Protein AF-0000000078667387 (afdb_homodimer)

Foldseek 3Di:
DAEAEEEEECEAQANVFGDPVNLVLQLQAQEEEEAPRQCVRCVVSHDVVRHHYHHDDPVCRLVVLLCCRPPNDDGPGYYYYYDYAFCVPAVVVVVVSNCVSRPVVRYDYYTTHHPLNVVCVVVVHDPVQAAEEELQHPDDCVVVLVVVLVCVVVLHKYKYQFHDDPVDPVSGGDLQNNLVSNVVVPHPFQPFWKKKWASPPDPPIDMDTHTSNVCHPDDDDSSMMMMGDSDDDDPDDPD/DAEAEEEEECEAQANVFGDPVNLVLQLQAQEEEEAPRQCVRCVVSHDVVRHHYHHDDPVCRLVVLQCCRPPNDDGPGYYYYYDYAFCVPAPVVVVVSNCVSRPVVRYDYYTTHHPLNVVCVVVVHDPVQAAEEELQHPDDCVVVLVVVLVCVVVLTKYKYQFHDDPVDVVSGGDLQNNLVSNVVVPHPFQPFWKKKWASPPDPPIDMDTHTSNVCHPDDDDSSMMMMGDSDDDDPDDPD

Nearest PDB structures (foldseek):
  6ulu-assembly1_B  TM=7.198E-01  e=8.142E-13  Salmonella enterica subsp. enterica serovar Typhimurium
  6pr3-assembly1_B  TM=7.413E-01  e=4.171E-12  Salmonella enterica subsp. enterica serovar Typhimurium
  6p7d-assembly1_B  TM=7.474E-01  e=7.342E-12  Salmonella enterica subsp. enterica serovar Typhimurium
  6pr1-assembly1_B  TM=7.068E-01  e=3.454E-12  Salmonella enterica subsp. enterica serovar Typhimurium
  3kwp-assembly1_A-2  TM=6.818E-01  e=4.019E-08  Levilactobacillus brevis ATCC 367

Solvent-accessible surface area (backbone atoms only — not comparable to full-atom values): 25033 Å² total; per-residue (Å²): 100,68,50,32,36,36,39,25,10,44,7,57,45,28,55,45,43,27,25,48,50,48,52,50,47,52,63,65,22,46,33,37,43,28,37,62,73,42,48,60,41,46,47,90,67,61,52,75,89,75,27,51,74,43,75,40,46,92,86,45,37,64,62,50,56,51,43,42,62,73,70,64,56,50,70,58,38,30,32,24,37,52,31,65,10,18,40,44,51,77,35,50,57,60,51,37,48,50,34,66,73,56,33,64,93,29,49,46,59,40,63,26,38,33,52,65,48,50,50,26,37,76,69,70,41,42,55,74,68,28,50,76,48,68,49,59,60,91,66,90,53,64,67,57,50,51,50,51,52,51,36,50,74,71,53,34,21,34,41,34,32,46,15,81,30,85,93,39,66,90,63,38,39,36,66,18,50,48,28,48,52,43,43,74,68,70,44,72,32,78,75,34,34,27,37,37,39,27,41,51,73,39,96,72,44,45,77,47,78,49,28,32,50,70,30,52,85,50,86,76,60,81,56,36,38,38,33,41,55,48,78,76,82,51,91,62,83,84,122,99,68,48,33,36,36,39,25,10,44,6,56,46,28,56,44,43,28,26,49,51,48,51,50,46,52,64,65,21,46,33,39,44,27,37,62,73,43,46,60,40,46,48,89,67,61,51,73,89,74,28,50,76,43,76,40,47,90,88,45,38,63,63,48,56,48,43,41,62,73,72,63,55,50,70,57,37,30,31,26,38,52,32,65,10,18,39,43,48,75,34,50,57,60,51,37,46,50,33,66,73,56,34,64,90,30,48,46,58,41,60,28,38,33,52,66,47,50,50,27,38,75,68,71,41,43,53,73,69,28,51,75,48,70,48,58,58,91,66,87,54,64,68,56,52,50,50,51,52,52,36,50,72,70,52,33,21,36,40,34,32,47,14,79,29,87,92,40,66,90,64,38,38,36,67,20,49,50,28,49,52,42,42,75,70,70,44,73,32,78,76,34,33,28,38,38,39,27,42,51,73,40,96,72,46,44,77,47,78,50,29,32,50,68,30,51,85,50,84,76,62,81,55,36,38,39,34,40,54,48,77,76,80,50,90,63,83,86,122

pLDDT: mean 94.65, std 8.0, range [44.41, 98.94]

Organism: Nitrososphaera gargensis (strain Ga9.2) (NCBI:txid1237085)

Sequence (478 aa):
MPKKLFVIGVGPGSPAYLTDAAKEAIRKSSYIIGYRYTLSTIEGIIDRDRQQVFEVTMKTQESVYQDVYNNKMKDGEYCTVPFTGDVNFSESEVVDRLLEIFGDDNVEVIPGISSIQVAAARARVPTDKALIVTFHVTGDIEQKKKDLLDAVRQGRSVILLPRPWPADPLKHFMQSEIAKFLRQNGVNTTKLKAWVFERLTTEKETTFRGTVADLEGKEFSDLSAMVIDQTKRQTYLEFMPKKLFVIGVGPGSPAYLTDAAKEAIRKSSYIIGYRYTLSTIEGIIDRDRQQVFEVTMKTQESVYQDVYNNKMKDGEYCTVPFTGDVNFSESEVVDRLLEIFGDDNVEVIPGISSIQVAAARARVPTDKALIVTFHVTGDIEQKKKDLLDAVRQGRSVILLPRPWPADPLKHFMQSEIAKFLRQNGVNTTKLKAWVFERLTTEKETTFRGTVADLEGKEFSDLSAMVIDQTKRQTYLEF

Secondary structure (DSSP, 8-state):
---EEEEEE-BSS-GGG-BHHHHHHHHH-SEEEEEHHHHHHTTTT--TTT-EEEEE-TTTHHHHHHHIIIIIPPTT-EEEEEESB-TTTT-HHHHHHHHHHH-GGGEEEE----HHHHHHHHHT--GGGSEEEE---SS--HHHHHHHHHHHHTT--EEEE-B--TT-TTT-B-HHHHHHHHHHTT--TTS-EEEEEESTTSTT-EEEEEESGGGTT----SSEEEEEE------S---/---EEEEEE-BSS-GGG-BHHHHHHHHH-SEEEEEHHHHHHTTTT--TTT-EEEEE-TTTHHHHHHHIIIIIPPTT-EEEEEESB-TTTT-HHHHHHHHHHH-GGGEEEE----HHHHHHHHHT--GGGSEEEE--SSS--HHHHHHHHHHHHTT--EEEE-B--TT-TTT-B-HHHHHHHHHHTT--TTS-EEEEEESTTSTT-EEEEEESGGGTT----SSEEEEEE------S---

InterPro domains:
  IPR000878 Tetrapyrrole methylase [PF00590] (4-215)
  IPR012818 Precorrin-6Y methyltransferase [TIGR02467] (7-224)
  IPR012818 Precorrin-6Y methyltransferase [cd11644] (8-228)
  IPR014776 Tetrapyrrole methylase, subdomain 2 [G3DSA:3.30.950.10] (115-234)
  IPR014777 Tetrapyrrole methylase, subdomain 1 [G3DSA:3.40.1010.10] (2-114)
  IPR035996 Tetrapyrrole methylase superfamily [SSF53790] (4-229)
  IPR051810 Precorrin Methyltransferase [PTHR47036] (4-236)

Radius of gyration: 22.1 Å; Cα contacts (8 Å, |Δi|>4): 1029; chains: 2; bounding box: 54×61×58 Å

Structure (mmCIF, N/CA/C/O backbone):
data_AF-0000000078667387-model_v1
#
loop_
_entity.id
_entity.type
_entity.pdbx_description
1 polymer 'Cobalt-precorrin-6Y C(5,15)-methyltransferase'
#
loop_
_atom_site.group_PDB
_atom_site.id
_atom_site.type_symbol
_atom_site.label_atom_id
_atom_site.label_alt_id
_atom_site.label_comp_id
_atom_site.label_asym_id
_atom_site.label_entity_id
_atom_site.label_seq_id
_atom_site.pdbx_PDB_ins_code
_atom_site.Cartn_x
_atom_site.Cartn_y
_atom_site.Cartn_z
_atom_site.occupancy
_atom_site.B_iso_or_equiv
_atom_site.auth_seq_id
_atom_site.auth_comp_id
_atom_site.auth_asym_id
_atom_site.auth_atom_id
_atom_site.pdbx_PDB_model_num
ATOM 1 N N . MET A 1 1 ? 18.859 17.656 21.922 1 83.31 1 MET A N 1
ATOM 2 C CA . MET A 1 1 ? 18.359 16.859 20.812 1 83.31 1 MET A CA 1
ATOM 3 C C . MET A 1 1 ? 16.969 17.344 20.391 1 83.31 1 MET A C 1
ATOM 5 O O . MET A 1 1 ? 16.219 17.859 21.203 1 83.31 1 MET A O 1
ATOM 9 N N . PRO A 1 2 ? 16.703 17.453 19.062 1 94.44 2 PRO A N 1
ATOM 10 C CA . PRO A 1 2 ? 15.445 18.062 18.625 1 94.44 2 PRO A CA 1
ATOM 11 C C . PRO A 1 2 ? 14.227 17.203 18.938 1 94.44 2 PRO A C 1
ATOM 13 O O . PRO A 1 2 ? 14.367 16.016 19.266 1 94.44 2 PRO A O 1
ATOM 16 N N . LYS A 1 3 ? 13.133 17.859 19.078 1 98.12 3 LYS A N 1
ATOM 17 C CA . LYS A 1 3 ? 11.852 17.156 19.156 1 98.12 3 LYS A CA 1
ATOM 18 C C . LYS A 1 3 ? 11.625 16.297 17.906 1 98.12 3 LYS A C 1
ATOM 20 O O . LYS A 1 3 ? 11.867 16.75 16.781 1 98.12 3 LYS A O 1
ATOM 25 N N . LYS A 1 4 ? 11.188 15.055 18.141 1 98.56 4 LYS A N 1
ATOM 26 C CA . LYS A 1 4 ? 11.047 14.125 17.031 1 98.56 4 LYS A CA 1
ATOM 27 C C . LYS A 1 4 ? 9.602 13.656 16.875 1 98.56 4 LYS A C 1
ATOM 29 O O . LYS A 1 4 ? 8.859 13.594 17.859 1 98.56 4 LYS A O 1
ATOM 34 N N . LEU A 1 5 ? 9.25 13.367 15.648 1 98.75 5 LEU A N 1
ATOM 35 C CA . LEU A 1 5 ? 7.875 12.961 15.344 1 98.75 5 LEU A CA 1
ATOM 36 C C . LEU A 1 5 ? 7.855 11.711 14.477 1 98.75 5 LEU A C 1
ATOM 38 O O . LEU A 1 5 ? 8.586 11.625 13.484 1 98.75 5 LEU A O 1
ATOM 42 N N . PHE A 1 6 ? 7.035 10.789 14.906 1 98.81 6 PHE A N 1
ATOM 43 C CA . PHE A 1 6 ? 6.625 9.695 14.031 1 98.81 6 PHE A CA 1
ATOM 44 C C . PHE A 1 6 ? 5.234 9.953 13.461 1 98.81 6 PHE A C 1
ATOM 46 O O . PHE A 1 6 ? 4.305 10.273 14.203 1 98.81 6 PHE A O 1
ATOM 53 N N . VAL A 1 7 ? 5.105 9.875 12.188 1 98.62 7 VAL A N 1
ATOM 54 C CA . VAL A 1 7 ? 3.812 9.82 11.508 1 98.62 7 VAL A CA 1
ATOM 55 C C . VAL A 1 7 ? 3.586 8.422 10.938 1 98.62 7 VAL A C 1
ATOM 57 O O . VAL A 1 7 ? 4.293 8 10.016 1 98.62 7 VAL A O 1
ATOM 60 N N . ILE A 1 8 ? 2.549 7.688 11.477 1 98.69 8 ILE A N 1
ATOM 61 C CA . ILE A 1 8 ? 2.523 6.262 11.172 1 98.69 8 ILE A CA 1
ATOM 62 C C . ILE A 1 8 ? 1.148 5.871 10.633 1 98.69 8 ILE A C 1
ATOM 64 O O . ILE A 1 8 ? 0.143 6.504 10.969 1 98.69 8 ILE A O 1
ATOM 68 N N . GLY A 1 9 ? 1.178 4.867 9.742 1 98.38 9 GLY A N 1
ATOM 69 C CA . GLY A 1 9 ? -0.045 4.152 9.406 1 98.38 9 GLY A CA 1
ATOM 70 C C . GLY A 1 9 ? -0.313 2.971 10.312 1 98.38 9 GLY A C 1
ATOM 71 O O . GLY A 1 9 ? 0.592 2.186 10.609 1 98.38 9 GLY A O 1
ATOM 72 N N . VAL A 1 10 ? -1.59 2.807 10.75 1 98.12 10 VAL A N 1
ATOM 73 C CA . VAL A 1 10 ? -1.849 1.771 11.742 1 98.12 10 VAL A CA 1
ATOM 74 C C . VAL A 1 10 ? -2.686 0.655 11.117 1 98.12 10 VAL A C 1
ATOM 76 O O . VAL A 1 10 ? -3.125 -0.263 11.812 1 98.12 10 VAL A O 1
ATOM 79 N N . GLY A 1 11 ? -2.93 0.753 9.805 1 97.44 11 GLY A N 1
ATOM 80 C CA . GLY A 1 11 ? -3.727 -0.254 9.117 1 97.44 11 GLY A CA 1
ATOM 81 C C . GLY A 1 11 ? -5.195 0.11 9.023 1 97.44 11 GLY A C 1
ATOM 82 O O . GLY A 1 11 ? -5.605 1.184 9.477 1 97.44 11 GLY A O 1
ATOM 83 N N . PRO A 1 12 ? -5.941 -0.777 8.523 1 96.94 12 PRO A N 1
ATOM 84 C CA . PRO A 1 12 ? -7.316 -0.432 8.156 1 96.94 12 PRO A CA 1
ATOM 85 C C . PRO A 1 12 ? -8.281 -0.51 9.336 1 96.94 12 PRO A C 1
ATOM 87 O O . PRO A 1 12 ? -9.383 0.037 9.273 1 96.94 12 PRO A O 1
ATOM 90 N N . GLY A 1 13 ? -7.922 -1.249 10.391 1 96.56 13 GLY A N 1
ATOM 91 C CA . GLY A 1 13 ? -8.859 -1.362 11.492 1 96.56 13 GLY A CA 1
ATOM 92 C C . GLY A 1 13 ? -8.375 -2.283 12.594 1 96.56 13 GLY A C 1
ATOM 93 O O . GLY A 1 13 ? -8.297 -1.884 13.758 1 96.56 13 GLY A O 1
ATOM 94 N N . SER A 1 14 ? -8 -3.445 12.227 1 97.75 14 SER A N 1
ATOM 95 C CA . SER A 1 14 ? -7.539 -4.441 13.18 1 97.75 14 SER A CA 1
ATOM 96 C C . SER A 1 14 ? -6.094 -4.184 13.594 1 97.75 14 SER A C 1
ATOM 98 O O . SER A 1 14 ? -5.238 -3.91 12.75 1 97.75 14 SER A O 1
ATOM 100 N N . PRO A 1 15 ? -5.832 -4.344 14.859 1 97.81 15 PRO A N 1
ATOM 101 C CA . PRO A 1 15 ? -4.441 -4.219 15.297 1 97.81 15 PRO A CA 1
ATOM 102 C C . PRO A 1 15 ? -3.535 -5.297 14.703 1 97.81 15 PRO A C 1
ATOM 104 O O . PRO A 1 15 ? -2.309 -5.164 14.742 1 97.81 15 PRO A O 1
ATOM 107 N N . ALA A 1 16 ? -4.113 -6.32 14.148 1 98.19 16 ALA A N 1
ATOM 108 C CA . ALA A 1 16 ? -3.34 -7.395 13.523 1 98.19 16 ALA A CA 1
ATOM 109 C C . ALA A 1 16 ? -2.559 -6.883 12.32 1 98.19 16 ALA A C 1
ATOM 111 O O . ALA A 1 16 ? -1.628 -7.539 11.852 1 98.19 16 ALA A O 1
ATOM 112 N N . TYR A 1 17 ? -2.869 -5.715 11.867 1 98.5 17 TYR A N 1
ATOM 113 C CA . TYR A 1 17 ? -2.232 -5.203 10.664 1 98.5 17 TYR A CA 1
ATOM 114 C C . TYR A 1 17 ? -1.198 -4.133 11 1 98.5 17 TYR A C 1
ATOM 116 O O . TYR A 1 17 ? -0.683 -3.457 10.109 1 98.5 17 TYR A O 1
ATOM 124 N N . LEU A 1 18 ? -0.903 -3.998 12.273 1 98.38 18 LEU A N 1
ATOM 125 C CA . LEU A 1 18 ? 0.188 -3.127 12.695 1 98.38 18 LEU A CA 1
ATOM 126 C C . LEU A 1 18 ? 1.54 -3.779 12.43 1 98.38 18 LEU A C 1
ATOM 128 O O . LEU A 1 18 ? 1.696 -4.988 12.602 1 98.38 18 LEU A O 1
ATOM 132 N N . THR A 1 19 ? 2.486 -2.998 12.016 1 98.62 19 THR A N 1
ATOM 133 C CA . THR A 1 19 ? 3.863 -3.463 11.891 1 98.62 19 THR A CA 1
ATOM 134 C C . THR A 1 19 ? 4.617 -3.275 13.203 1 98.62 19 THR A C 1
ATOM 136 O O . THR A 1 19 ? 4.223 -2.465 14.047 1 98.62 19 THR A O 1
ATOM 139 N N . ASP A 1 20 ? 5.727 -3.961 13.352 1 98.31 20 ASP A N 1
ATOM 140 C CA . ASP A 1 20 ? 6.57 -3.76 14.531 1 98.31 20 ASP A CA 1
ATOM 141 C C . ASP A 1 20 ? 7.184 -2.361 14.531 1 98.31 20 ASP A C 1
ATOM 143 O O . ASP A 1 20 ? 7.379 -1.766 15.594 1 98.31 20 ASP A O 1
ATOM 147 N N . ALA A 1 21 ? 7.449 -1.861 13.367 1 98.62 21 ALA A N 1
ATOM 148 C CA . ALA A 1 21 ? 7.988 -0.506 13.273 1 98.62 21 ALA A CA 1
ATOM 149 C C . ALA A 1 21 ? 7.004 0.512 13.852 1 98.62 21 ALA A C 1
ATOM 151 O O . ALA A 1 21 ? 7.398 1.413 14.594 1 98.62 21 ALA A O 1
ATOM 152 N N . ALA A 1 22 ? 5.746 0.346 13.5 1 98.69 22 ALA A N 1
ATOM 153 C CA . ALA A 1 22 ? 4.723 1.246 14.023 1 98.69 22 ALA A CA 1
ATOM 154 C C . ALA A 1 22 ? 4.582 1.097 15.539 1 98.69 22 ALA A C 1
ATOM 156 O O . ALA A 1 22 ? 4.496 2.092 16.266 1 98.69 22 ALA A O 1
ATOM 157 N N . LYS A 1 23 ? 4.578 -0.096 16.031 1 98.81 23 LYS A N 1
ATOM 158 C CA . LYS A 1 23 ? 4.465 -0.347 17.469 1 98.81 23 LYS A CA 1
ATOM 159 C C . LYS A 1 23 ? 5.629 0.283 18.234 1 98.81 23 LYS A C 1
ATOM 161 O O . LYS A 1 23 ? 5.434 0.887 19.281 1 98.81 23 LYS A O 1
ATOM 166 N N . GLU A 1 24 ? 6.785 0.114 17.672 1 98.62 24 GLU A N 1
ATOM 167 C CA . GLU A 1 24 ? 7.973 0.669 18.328 1 98.62 24 GLU A CA 1
ATOM 168 C C . GLU A 1 24 ? 7.906 2.193 18.391 1 98.62 24 GLU A C 1
ATOM 170 O O . GLU A 1 24 ? 8.289 2.797 19.391 1 98.62 24 GLU A O 1
ATOM 175 N N . ALA A 1 25 ? 7.445 2.785 17.297 1 98.81 25 ALA A N 1
ATOM 176 C CA . ALA A 1 25 ? 7.27 4.234 17.281 1 98.81 25 ALA A CA 1
ATOM 177 C C . ALA A 1 25 ? 6.328 4.684 18.406 1 98.81 25 ALA A C 1
ATOM 179 O O . ALA A 1 25 ? 6.613 5.652 19.109 1 98.81 25 ALA A O 1
ATOM 180 N N . ILE A 1 26 ? 5.258 3.951 18.547 1 98.81 26 ILE A N 1
ATOM 181 C CA . ILE A 1 26 ? 4.285 4.266 19.578 1 98.81 26 ILE A CA 1
ATOM 182 C C . ILE A 1 26 ? 4.938 4.148 20.953 1 98.81 26 ILE A C 1
ATOM 184 O O . ILE A 1 26 ? 4.844 5.062 21.781 1 98.81 26 ILE A O 1
ATOM 188 N N . ARG A 1 27 ? 5.656 3.115 21.234 1 98.62 27 ARG A N 1
ATOM 189 C CA . ARG A 1 27 ? 6.254 2.846 22.547 1 98.62 27 ARG A CA 1
ATOM 190 C C . ARG A 1 27 ? 7.312 3.889 22.875 1 98.62 27 ARG A C 1
ATOM 192 O O . ARG A 1 27 ? 7.48 4.246 24.047 1 98.62 27 ARG A O 1
ATOM 199 N N . LYS A 1 28 ? 7.957 4.352 21.891 1 98.44 28 LYS A N 1
ATOM 200 C CA . LYS A 1 28 ? 9.055 5.293 22.078 1 98.44 28 LYS A CA 1
ATOM 201 C C . LYS A 1 28 ? 8.539 6.691 22.375 1 98.44 28 LYS A C 1
ATOM 203 O O . LYS A 1 28 ? 9.281 7.543 22.875 1 98.44 28 LYS A O 1
ATOM 208 N N . SER A 1 29 ? 7.344 6.988 22.125 1 98.75 29 SER A N 1
ATOM 209 C CA . SER A 1 29 ? 6.812 8.344 22.172 1 98.75 29 SER A CA 1
ATOM 210 C C . SER A 1 29 ? 6.234 8.664 23.547 1 98.75 29 SER A C 1
ATOM 212 O O . SER A 1 29 ? 5.605 7.812 24.172 1 98.75 29 SER A O 1
ATOM 214 N N . SER A 1 30 ? 6.469 9.867 23.953 1 98.69 30 SER A N 1
ATOM 215 C CA . SER A 1 30 ? 5.855 10.367 25.172 1 98.69 30 SER A CA 1
ATOM 216 C C . SER A 1 30 ? 4.473 10.953 24.906 1 98.69 30 SER A C 1
ATOM 218 O O . SER A 1 30 ? 3.654 11.07 25.828 1 98.69 30 SER A O 1
ATOM 220 N N . TYR A 1 31 ? 4.211 11.32 23.672 1 98.88 31 TYR A N 1
ATOM 221 C CA . TYR A 1 31 ? 2.955 11.938 23.266 1 98.88 31 TYR A CA 1
ATOM 222 C C . TYR A 1 31 ? 2.357 11.203 22.062 1 98.88 31 TYR A C 1
ATOM 224 O O . TYR A 1 31 ? 3.082 10.797 21.156 1 98.88 31 TYR A O 1
ATOM 232 N N . ILE A 1 32 ? 1.078 11.047 22.109 1 98.88 32 ILE A N 1
ATOM 233 C CA . ILE A 1 32 ? 0.329 10.453 21 1 98.88 32 ILE A CA 1
ATOM 234 C C . ILE A 1 32 ? -0.871 11.336 20.656 1 98.88 32 ILE A C 1
ATOM 236 O O . ILE A 1 32 ? -1.668 11.672 21.531 1 98.88 32 ILE A O 1
ATOM 240 N N . ILE A 1 33 ? -0.993 11.758 19.375 1 98.81 33 ILE A N 1
ATOM 241 C CA . ILE A 1 33 ? -2.102 12.586 18.922 1 98.81 33 ILE A CA 1
ATOM 242 C C . ILE A 1 33 ? -2.838 11.891 17.781 1 98.81 33 ILE A C 1
ATOM 244 O O . ILE A 1 33 ? -2.242 11.586 16.75 1 98.81 33 ILE A O 1
ATOM 248 N N . GLY A 1 34 ? -4.121 11.656 17.922 1 98.19 34 GLY A N 1
ATOM 249 C CA . GLY A 1 34 ? -4.82 10.977 16.844 1 98.19 34 GLY A CA 1
ATOM 250 C C . GLY A 1 34 ? -6.332 11.07 16.953 1 98.19 34 GLY A C 1
ATOM 251 O O . GLY A 1 34 ? -6.852 11.547 17.969 1 98.19 34 GLY A O 1
ATOM 252 N N . TYR A 1 35 ? -6.992 10.656 15.891 1 96.69 35 TYR A N 1
ATOM 253 C CA . TYR A 1 35 ? -8.445 10.578 15.883 1 96.69 35 TYR A CA 1
ATOM 254 C C . TYR A 1 35 ? -8.938 9.414 16.734 1 96.69 35 TYR A C 1
ATOM 256 O O . TYR A 1 35 ? -8.219 8.422 16.906 1 96.69 35 TYR A O 1
ATOM 264 N N . ARG A 1 36 ? -10.125 9.5 17.125 1 97 36 ARG A N 1
ATOM 265 C CA . ARG A 1 36 ? -10.695 8.523 18.047 1 97 36 ARG A CA 1
ATOM 266 C C . ARG A 1 36 ? -10.594 7.109 17.469 1 97 36 ARG A C 1
ATOM 268 O O . ARG A 1 36 ? -10.133 6.191 18.156 1 97 36 ARG A O 1
ATOM 275 N N . TYR A 1 37 ? -11.039 6.969 16.25 1 94.62 37 TYR A N 1
ATOM 276 C CA . TYR A 1 37 ? -11.039 5.652 15.617 1 94.62 37 TYR A CA 1
ATOM 277 C C . TYR A 1 37 ? -9.633 5.07 15.547 1 94.62 37 TYR A C 1
ATOM 279 O O . TYR A 1 37 ? -9.43 3.891 15.836 1 94.62 37 TYR A O 1
ATOM 287 N N . THR A 1 38 ? -8.695 5.867 15.195 1 97 38 THR A N 1
ATOM 288 C CA . THR A 1 38 ? -7.309 5.453 15.047 1 97 38 THR A CA 1
ATOM 289 C C . THR A 1 38 ? -6.707 5.098 16.406 1 97 38 THR A C 1
ATOM 291 O O . THR A 1 38 ? -6.016 4.086 16.531 1 97 38 THR A O 1
ATOM 294 N N . LEU A 1 39 ? -6.938 5.914 17.406 1 98.31 39 LEU A N 1
ATOM 295 C CA . LEU A 1 39 ? -6.434 5.66 18.75 1 98.31 39 LEU A CA 1
ATOM 296 C C . LEU A 1 39 ? -6.992 4.355 19.297 1 98.31 39 LEU A C 1
ATOM 298 O O . LEU A 1 39 ? -6.285 3.607 19.984 1 98.31 39 LEU A O 1
ATOM 302 N N . SER A 1 40 ? -8.219 4.059 18.969 1 97.56 40 SER A N 1
ATOM 303 C CA . SER A 1 40 ? -8.836 2.811 19.406 1 97.56 40 SER A CA 1
ATOM 304 C C . SER A 1 40 ? -8.117 1.601 18.812 1 97.56 40 SER A C 1
ATOM 306 O O . SER A 1 40 ? -7.977 0.571 19.469 1 97.56 40 SER A O 1
ATOM 308 N N . THR A 1 41 ? -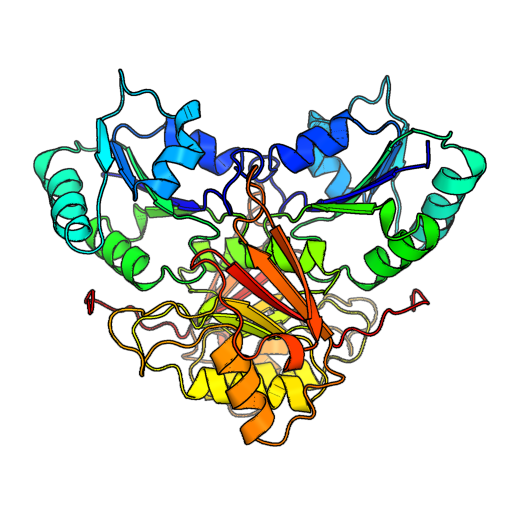7.637 1.701 17.641 1 97.19 41 THR A N 1
ATOM 309 C CA . THR A 1 41 ? -6.949 0.621 16.938 1 97.19 41 THR A CA 1
ATOM 310 C C . THR A 1 41 ? -5.641 0.271 17.641 1 97.19 41 THR A C 1
ATOM 312 O O . THR A 1 41 ? -5.23 -0.892 17.656 1 97.19 41 THR A O 1
ATOM 315 N N . ILE A 1 42 ? -5.023 1.25 18.266 1 98.38 42 ILE A N 1
ATOM 316 C CA . ILE A 1 42 ? -3.695 1.011 18.828 1 98.38 42 ILE A CA 1
ATOM 317 C C . ILE A 1 42 ? -3.766 1.045 20.359 1 98.38 42 ILE A C 1
ATOM 319 O O . ILE A 1 42 ? -2.742 1.191 21.031 1 98.38 42 ILE A O 1
ATOM 323 N N . GLU A 1 43 ? -4.918 0.962 20.891 1 98.25 43 GLU A N 1
ATOM 324 C CA . GLU A 1 43 ? -5.121 1.1 22.328 1 98.25 43 GLU A CA 1
ATOM 325 C C . GLU A 1 43 ? -4.285 0.088 23.094 1 98.25 43 GLU A C 1
ATOM 327 O O . GLU A 1 43 ? -3.76 0.4 24.172 1 98.25 43 GLU A O 1
ATOM 332 N N . GLY A 1 44 ? -4.09 -1.04 22.594 1 97.81 44 GLY A N 1
ATOM 333 C CA . GLY A 1 44 ? -3.371 -2.105 23.266 1 97.81 44 GLY A CA 1
ATOM 334 C C . GLY A 1 44 ? -1.88 -1.844 23.375 1 97.81 44 GLY A C 1
ATOM 335 O O . GLY A 1 44 ? -1.185 -2.504 24.156 1 97.81 44 GLY A O 1
ATOM 336 N N . ILE A 1 45 ? -1.408 -0.907 22.641 1 98.19 45 ILE A N 1
ATOM 337 C CA . ILE A 1 45 ? 0.019 -0.607 22.625 1 98.19 45 ILE A CA 1
ATOM 338 C C . ILE A 1 45 ? 0.297 0.626 23.469 1 98.19 45 ILE A C 1
ATOM 340 O O . ILE A 1 45 ? 1.405 0.797 23.984 1 98.19 45 ILE A O 1
ATOM 344 N N . ILE A 1 46 ? -0.666 1.483 23.641 1 98.38 46 ILE A N 1
ATOM 345 C CA . ILE A 1 46 ? -0.528 2.744 24.375 1 98.38 46 ILE A CA 1
ATOM 346 C C . ILE A 1 46 ? -0.389 2.469 25.859 1 98.38 46 ILE A C 1
ATOM 348 O O . ILE A 1 46 ? -1.101 1.627 26.422 1 98.38 46 ILE A O 1
ATOM 352 N N . ASP A 1 47 ? 0.53 3.105 26.469 1 98 47 ASP A N 1
ATOM 353 C CA . ASP A 1 47 ? 0.696 3.117 27.922 1 98 47 ASP A CA 1
ATOM 354 C C . ASP A 1 47 ? 0.262 4.457 28.5 1 98 47 ASP A C 1
ATOM 356 O O . ASP A 1 47 ? 1.075 5.375 28.641 1 98 47 ASP A O 1
ATOM 360 N N . ARG A 1 48 ? -0.92 4.566 28.984 1 96.38 48 ARG A N 1
ATOM 361 C CA . ARG A 1 48 ? -1.516 5.832 29.391 1 96.38 48 ARG A CA 1
ATOM 362 C C . ARG A 1 48 ? -0.94 6.293 30.734 1 96.38 48 ARG A C 1
ATOM 364 O O . ARG A 1 48 ? -1.143 7.438 31.141 1 96.38 48 ARG A O 1
ATOM 371 N N . ASP A 1 49 ? -0.2 5.52 31.422 1 97.19 49 ASP A N 1
ATOM 372 C CA . ASP A 1 49 ? 0.479 5.926 32.656 1 97.19 49 ASP A CA 1
ATOM 373 C C . ASP A 1 49 ? 1.731 6.742 32.344 1 97.19 49 ASP A C 1
ATOM 375 O O . ASP A 1 49 ? 2.176 7.547 33.156 1 97.19 49 ASP A O 1
ATOM 379 N N . ARG A 1 50 ? 2.236 6.508 31.219 1 97.44 50 ARG A N 1
ATOM 380 C CA . ARG A 1 50 ? 3.512 7.125 30.875 1 97.44 50 ARG A CA 1
ATOM 381 C C . ARG A 1 50 ? 3.334 8.148 29.75 1 97.44 50 ARG A C 1
ATOM 383 O O . ARG A 1 50 ? 4.098 9.117 29.672 1 97.44 50 ARG A O 1
ATOM 390 N N . GLN A 1 51 ? 2.346 7.902 28.938 1 98.62 51 GLN A N 1
ATOM 391 C CA . GLN A 1 51 ? 2.182 8.688 27.719 1 98.62 51 GLN A CA 1
ATOM 392 C C . GLN A 1 51 ? 0.976 9.617 27.828 1 98.62 51 GLN A C 1
ATOM 394 O O . GLN A 1 51 ? -0.055 9.242 28.391 1 98.62 51 GLN A O 1
ATOM 399 N N . GLN A 1 52 ? 1.122 10.805 27.312 1 98.75 52 GLN A N 1
ATOM 400 C CA . GLN A 1 52 ? -0.017 11.703 27.156 1 98.75 52 GLN A CA 1
ATOM 401 C C . GLN A 1 52 ? -0.684 11.516 25.797 1 98.75 52 GLN A C 1
ATOM 403 O O . GLN A 1 52 ? -0.038 11.664 24.75 1 98.75 52 GLN A O 1
ATOM 408 N N . VAL A 1 53 ? -1.956 11.203 25.844 1 98.75 53 VAL A N 1
ATOM 409 C CA . VAL A 1 53 ? -2.699 10.906 24.625 1 98.75 53 VAL A CA 1
ATOM 410 C C . VAL A 1 53 ? -3.738 11.992 24.375 1 98.75 53 VAL A C 1
ATOM 412 O O . VAL A 1 53 ? -4.508 12.352 25.266 1 98.75 53 VAL A O 1
ATOM 415 N N . PHE A 1 54 ? -3.77 12.531 23.141 1 98.81 54 PHE A N 1
ATOM 416 C CA . PHE A 1 54 ? -4.699 13.578 22.734 1 98.81 54 PHE A CA 1
ATOM 417 C C . PHE A 1 54 ? -5.605 13.102 21.609 1 98.81 54 PHE A C 1
ATOM 419 O O . PHE A 1 54 ? -5.129 12.805 20.5 1 98.81 54 PHE A O 1
ATOM 426 N N . GLU A 1 55 ? -6.844 13.062 21.891 1 98.31 55 GLU A N 1
ATOM 427 C CA . GLU A 1 55 ? -7.832 12.82 20.844 1 98.31 55 GLU A CA 1
ATOM 428 C C . GLU A 1 55 ? -8.195 14.109 20.109 1 98.31 55 GLU A C 1
ATOM 430 O O . GLU A 1 55 ? -8.445 15.141 20.75 1 98.31 55 GLU A O 1
ATOM 435 N N . VAL A 1 56 ? -8.211 14.047 18.75 1 97.62 56 VAL A N 1
ATOM 436 C CA . VAL A 1 56 ? -8.453 15.273 17.984 1 97.62 56 VAL A CA 1
ATOM 437 C C . VAL A 1 56 ? -9.555 15.039 16.953 1 97.62 56 VAL A C 1
ATOM 439 O O . VAL A 1 56 ? -9.93 13.891 16.688 1 97.62 56 VAL A O 1
ATOM 442 N N . THR A 1 57 ? -10.062 16.141 16.453 1 93.88 57 THR A N 1
ATOM 443 C CA . THR A 1 57 ? -10.93 16.219 15.289 1 93.88 57 THR A CA 1
ATOM 444 C C . THR A 1 57 ? -10.305 17.109 14.211 1 93.88 57 THR A C 1
ATOM 446 O O . THR A 1 57 ? -9.234 17.688 14.414 1 93.88 57 THR A O 1
ATOM 449 N N . MET A 1 58 ? -11 17.125 13.117 1 87 58 MET A N 1
ATOM 450 C CA . MET A 1 58 ? -10.516 17.984 12.047 1 87 58 MET A CA 1
ATOM 451 C C . MET A 1 58 ? -10.43 19.438 12.516 1 87 58 MET A C 1
ATOM 453 O O . MET A 1 58 ? -9.531 20.172 12.102 1 87 58 MET A O 1
ATOM 457 N N . LYS A 1 59 ? -11.227 19.812 13.383 1 89.88 59 LYS A N 1
ATOM 458 C CA . LYS A 1 59 ? -11.32 21.203 13.852 1 89.88 59 LYS A CA 1
ATOM 459 C C . LYS A 1 59 ? -10.234 21.516 14.875 1 89.88 59 LYS A C 1
ATOM 461 O O . LYS A 1 59 ? -9.742 22.641 14.938 1 89.88 59 LYS A O 1
ATOM 466 N N . THR A 1 60 ? -9.828 20.484 15.539 1 95.5 60 THR A N 1
ATOM 467 C CA . THR A 1 60 ? -8.992 20.781 16.688 1 95.5 60 THR A CA 1
ATOM 468 C C . THR A 1 60 ? -7.555 20.312 16.453 1 95.5 60 THR A C 1
ATOM 470 O O . THR A 1 60 ? -6.645 20.703 17.188 1 95.5 60 THR A O 1
ATOM 473 N N . GLN A 1 61 ? -7.309 19.516 15.461 1 95.19 61 GLN A N 1
ATOM 474 C CA . GLN A 1 61 ? -6.027 18.844 15.312 1 95.19 61 GLN A CA 1
ATOM 475 C C . GLN A 1 61 ? -4.879 19.844 15.188 1 95.19 61 GLN A C 1
ATOM 477 O O . GLN A 1 61 ? -3.838 19.672 15.828 1 95.19 61 GLN A O 1
ATOM 482 N N . GLU A 1 62 ? -5.051 20.922 14.516 1 93.81 62 GLU A N 1
ATOM 483 C CA . GLU A 1 62 ? -3.986 21.891 14.297 1 93.81 62 GLU A CA 1
ATOM 484 C C . GLU A 1 62 ? -3.535 22.516 15.609 1 93.81 62 GLU A C 1
ATOM 486 O O . GLU A 1 62 ? -2.336 22.594 15.891 1 93.81 62 GLU A O 1
ATOM 491 N N . SER A 1 63 ? -4.496 22.953 16.312 1 96.75 63 SER A N 1
ATOM 492 C CA . SER A 1 63 ? -4.168 23.609 17.578 1 96.75 63 SER A CA 1
ATOM 493 C C . SER A 1 63 ? -3.484 22.641 18.531 1 96.75 63 SER A C 1
ATOM 495 O O . SER A 1 63 ? -2.574 23.016 19.281 1 96.75 63 SER A O 1
ATOM 497 N N . VAL A 1 64 ? -3.822 21.391 18.516 1 98.06 64 VAL A N 1
ATOM 498 C CA . VAL A 1 64 ? -3.24 20.391 19.406 1 98.06 64 VAL A CA 1
ATOM 499 C C . VAL A 1 64 ? -1.809 20.078 18.969 1 98.06 64 VAL A C 1
ATOM 501 O O . VAL A 1 64 ? -0.907 20 19.812 1 98.06 64 VAL A O 1
ATOM 504 N N . TYR A 1 65 ? -1.591 19.891 17.672 1 97.81 65 TYR A N 1
ATOM 505 C CA . TYR A 1 65 ? -0.232 19.688 17.188 1 97.81 65 TYR A CA 1
ATOM 506 C C . TYR A 1 65 ? 0.699 20.797 17.688 1 97.81 65 TYR A C 1
ATOM 508 O O . TYR A 1 65 ? 1.78 20.516 18.203 1 97.81 65 TYR A O 1
ATOM 516 N N . GLN A 1 66 ? 0.243 22.062 17.562 1 97.38 66 GLN A N 1
ATOM 517 C CA . GLN A 1 66 ? 1.055 23.219 17.938 1 97.38 66 GLN A CA 1
ATOM 518 C C . GLN A 1 66 ? 1.29 23.25 19.438 1 97.38 66 GLN A C 1
ATOM 520 O O . GLN A 1 66 ? 2.404 23.516 19.891 1 97.38 66 GLN A O 1
ATOM 525 N N . ASP A 1 67 ? 0.267 23 20.094 1 98.44 67 ASP A N 1
ATOM 526 C CA . ASP A 1 67 ? 0.375 23.031 21.562 1 98.44 67 ASP A CA 1
ATOM 527 C C . ASP A 1 67 ? 1.348 21.984 22.062 1 98.44 67 ASP A C 1
ATOM 529 O O . ASP A 1 67 ? 2.211 22.266 22.891 1 98.44 67 ASP A O 1
ATOM 533 N N . VAL A 1 68 ? 1.224 20.734 21.562 1 98.56 68 VAL A N 1
ATOM 534 C CA . VAL A 1 68 ? 2.096 19.656 22 1 98.56 68 VAL A CA 1
ATOM 535 C C . VAL A 1 68 ? 3.543 19.984 21.641 1 98.56 68 VAL A C 1
ATOM 537 O O . VAL A 1 68 ? 4.438 19.875 22.484 1 98.56 68 VAL A O 1
ATOM 540 N N . TYR A 1 69 ? 3.793 20.438 20.453 1 98.38 69 TYR A N 1
ATOM 541 C CA . TYR A 1 69 ? 5.148 20.75 20.016 1 98.38 69 TYR A CA 1
ATOM 542 C C . TYR A 1 69 ? 5.723 21.906 20.812 1 98.38 69 TYR A C 1
ATOM 544 O O . TYR A 1 69 ? 6.844 21.828 21.328 1 98.38 69 TYR A O 1
ATOM 552 N N . ASN A 1 70 ? 4.945 23.031 21.016 1 98 70 ASN A N 1
ATOM 553 C CA . ASN A 1 70 ? 5.461 24.281 21.562 1 98 70 ASN A CA 1
ATOM 554 C C . ASN A 1 70 ? 5.52 24.219 23.094 1 98 70 ASN A C 1
ATOM 556 O O . ASN A 1 70 ? 6.441 24.766 23.703 1 98 70 ASN A O 1
ATOM 560 N N . ASN A 1 71 ? 4.574 23.594 23.672 1 98.19 71 ASN A N 1
ATOM 561 C CA . ASN A 1 71 ? 4.395 23.828 25.094 1 98.19 71 ASN A CA 1
ATOM 562 C C . ASN A 1 71 ? 4.59 22.547 25.906 1 98.19 71 ASN A C 1
ATOM 564 O O . ASN A 1 71 ? 4.824 22.594 27.109 1 98.19 71 ASN A O 1
ATOM 568 N N . LYS A 1 72 ? 4.465 21.391 25.297 1 98.19 72 LYS A N 1
ATOM 569 C CA . LYS A 1 72 ? 4.5 20.172 26.109 1 98.19 72 LYS A CA 1
ATOM 570 C C . LYS A 1 72 ? 5.824 19.422 25.922 1 98.19 72 LYS A C 1
ATOM 572 O O . LYS A 1 72 ? 6.477 19.062 26.906 1 98.19 72 LYS A O 1
ATOM 577 N N . MET A 1 73 ? 6.195 19.203 24.688 1 98.19 73 MET A N 1
ATOM 578 C CA . MET A 1 73 ? 7.375 18.406 24.406 1 98.19 73 MET A CA 1
ATOM 579 C C . MET A 1 73 ? 8.648 19.109 24.844 1 98.19 73 MET A C 1
ATOM 581 O O . MET A 1 73 ? 8.766 20.328 24.672 1 98.19 73 MET A O 1
ATOM 585 N N . LYS A 1 74 ? 9.555 18.375 25.328 1 97.38 74 LYS A N 1
ATOM 586 C CA . LYS A 1 74 ? 10.93 18.812 25.547 1 97.38 74 LYS A CA 1
ATOM 587 C C . LYS A 1 74 ? 11.859 18.266 24.469 1 97.38 74 LYS A C 1
ATOM 589 O O . LYS A 1 74 ? 11.492 17.344 23.734 1 97.38 74 LYS A O 1
ATOM 594 N N . ASP A 1 75 ? 13.031 18.859 24.422 1 96 75 ASP A N 1
ATOM 595 C CA . ASP A 1 75 ? 14.023 18.375 23.469 1 96 75 ASP A CA 1
ATOM 596 C C . ASP A 1 75 ? 14.344 16.906 23.703 1 96 75 ASP A C 1
ATOM 598 O O . ASP A 1 75 ? 14.484 16.469 24.844 1 96 75 ASP A O 1
ATOM 602 N N . GLY A 1 76 ? 14.367 16.188 22.594 1 96.56 76 GLY A N 1
ATOM 603 C CA . GLY A 1 76 ? 14.734 14.781 22.656 1 96.56 76 GLY A CA 1
ATOM 604 C C . GLY A 1 76 ? 13.539 13.859 22.812 1 96.56 76 GLY A C 1
ATOM 605 O O . GLY A 1 76 ? 13.664 12.641 22.656 1 96.56 76 GLY A O 1
ATOM 606 N N . GLU A 1 77 ? 12.43 14.438 23.016 1 98.31 77 GLU A N 1
ATOM 607 C CA . GLU A 1 77 ? 11.234 13.617 23.188 1 98.31 77 GLU A CA 1
ATOM 608 C C . GLU A 1 77 ? 10.594 13.289 21.844 1 98.31 77 GLU A C 1
ATOM 610 O O . GLU A 1 77 ? 10.859 13.961 20.844 1 98.31 77 GLU A O 1
ATOM 615 N N . TYR A 1 78 ? 9.836 12.242 21.906 1 98.69 78 TYR A N 1
ATOM 616 C CA . TYR A 1 78 ? 9.18 11.766 20.703 1 98.69 78 TYR A CA 1
ATOM 617 C C . TYR A 1 78 ? 7.664 11.891 20.828 1 98.69 78 TYR A C 1
ATOM 619 O O . TYR A 1 78 ? 7.098 11.703 21.906 1 98.69 78 TYR A O 1
ATOM 627 N N . CYS A 1 79 ? 7.027 12.227 19.703 1 98.94 79 CYS A N 1
ATOM 628 C CA . CYS A 1 79 ? 5.582 12.219 19.516 1 98.94 79 CYS A CA 1
ATOM 629 C C . CYS A 1 79 ? 5.191 11.312 18.359 1 98.94 79 CYS A C 1
ATOM 631 O O . CYS A 1 79 ? 5.949 11.164 17.391 1 98.94 79 CYS A O 1
ATOM 633 N N . THR A 1 80 ? 4.051 10.703 18.484 1 98.88 80 THR A N 1
ATOM 634 C CA . THR A 1 80 ? 3.508 9.914 17.375 1 98.88 80 THR A CA 1
ATOM 635 C C . THR A 1 80 ? 2.133 10.43 16.969 1 98.88 80 THR A C 1
ATOM 637 O O . THR A 1 80 ? 1.272 10.664 17.828 1 98.88 80 THR A O 1
ATOM 640 N N . VAL A 1 81 ? 1.944 10.617 15.711 1 98.75 81 VAL A N 1
ATOM 641 C CA . VAL A 1 81 ? 0.638 10.883 15.117 1 98.75 81 VAL A CA 1
ATOM 642 C C . VAL A 1 81 ? 0.232 9.727 14.211 1 98.75 81 VAL A C 1
ATOM 644 O O . VAL A 1 81 ? 0.743 9.602 13.094 1 98.75 81 VAL A O 1
ATOM 647 N N . PRO A 1 82 ? -0.69 8.922 14.648 1 98.56 82 PRO A N 1
ATOM 648 C CA . PRO A 1 82 ? -1.14 7.77 13.867 1 98.56 82 PRO A CA 1
ATOM 649 C C . PRO A 1 82 ? -2.303 8.102 12.938 1 98.56 82 PRO A C 1
ATOM 651 O O . PRO A 1 82 ? -3.156 8.922 13.281 1 98.56 82 PRO A O 1
ATOM 654 N N . PHE A 1 83 ? -2.277 7.473 11.789 1 97.25 83 PHE A N 1
ATOM 655 C CA . PHE A 1 83 ? -3.369 7.57 10.828 1 97.25 83 PHE A CA 1
ATOM 656 C C . PHE A 1 83 ? -3.893 6.184 10.461 1 97.25 83 PHE A C 1
ATOM 658 O O . PHE A 1 83 ? -3.127 5.223 10.398 1 97.25 83 PHE A O 1
ATOM 665 N N . THR A 1 84 ? -5.219 6.117 10.18 1 96.06 84 THR A N 1
ATOM 666 C CA . THR A 1 84 ? -5.812 4.879 9.68 1 96.06 84 THR A CA 1
ATOM 667 C C . THR A 1 84 ? -5.312 4.574 8.273 1 96.06 84 THR A C 1
ATOM 669 O O . THR A 1 84 ? -5.227 5.469 7.43 1 96.06 84 THR A O 1
ATOM 672 N N . GLY A 1 85 ? -5.035 3.316 8.047 1 96.81 85 GLY A N 1
ATOM 673 C CA . GLY A 1 85 ? -4.535 2.904 6.75 1 96.81 85 GLY A CA 1
ATOM 674 C C . GLY A 1 85 ? -3.072 3.25 6.535 1 96.81 85 GLY A C 1
ATOM 675 O O . GLY A 1 85 ? -2.232 2.979 7.398 1 96.81 85 GLY A O 1
ATOM 676 N N . ASP A 1 86 ? -2.762 3.674 5.391 1 97.31 86 ASP A N 1
ATOM 677 C CA . ASP A 1 86 ? -1.422 4.105 5.004 1 97.31 86 ASP A CA 1
ATOM 678 C C . ASP A 1 86 ? -1.321 5.629 4.98 1 97.31 86 ASP A C 1
ATOM 680 O O . ASP A 1 86 ? -2.062 6.297 4.254 1 97.31 86 ASP A O 1
ATOM 684 N N . VAL A 1 87 ? -0.326 6.125 5.699 1 96 87 VAL A N 1
ATOM 685 C CA . VAL A 1 87 ? -0.164 7.562 5.887 1 96 87 VAL A CA 1
ATOM 686 C C . VAL A 1 87 ? 0.114 8.234 4.543 1 96 87 VAL A C 1
ATOM 688 O O . VAL A 1 87 ? -0.278 9.383 4.324 1 96 87 VAL A O 1
ATOM 691 N N . ASN A 1 88 ? 0.707 7.477 3.658 1 95.56 88 ASN A N 1
ATOM 692 C CA . ASN A 1 88 ? 1.077 8.062 2.375 1 95.56 88 ASN A CA 1
ATOM 693 C C . ASN A 1 88 ? -0.148 8.312 1.5 1 95.56 88 ASN A C 1
ATOM 695 O O . ASN A 1 88 ? -0.064 9.031 0.499 1 95.56 88 ASN A O 1
ATOM 699 N N . PHE A 1 89 ? -1.21 7.656 1.968 1 91.38 89 PHE A N 1
ATOM 700 C CA . PHE A 1 89 ? -2.396 7.691 1.122 1 91.38 89 PHE A CA 1
ATOM 701 C C . PHE A 1 89 ? -3.463 8.602 1.718 1 91.38 89 PHE A C 1
ATOM 703 O O . PHE A 1 89 ? -4.047 8.289 2.756 1 91.38 89 PHE A O 1
ATOM 710 N N . SER A 1 90 ? -3.768 9.734 1.344 1 76 90 SER A N 1
ATOM 711 C CA . SER A 1 90 ? -4.922 10.586 1.602 1 76 90 SER A CA 1
ATOM 712 C C . SER A 1 90 ? -4.664 11.523 2.777 1 76 90 SER A C 1
ATOM 714 O O . SER A 1 90 ? -5.531 12.312 3.15 1 76 90 SER A O 1
ATOM 716 N N . GLU A 1 91 ? -3.457 11.5 3.326 1 77.38 91 GLU A N 1
ATOM 717 C CA . GLU A 1 91 ? -3.195 12.352 4.484 1 77.38 91 GLU A CA 1
ATOM 718 C C . GLU A 1 91 ? -2.146 13.414 4.168 1 77.38 91 GLU A C 1
ATOM 720 O O . GLU A 1 91 ? -1.504 13.945 5.074 1 77.38 91 GLU A O 1
ATOM 725 N N . SER A 1 92 ? -1.972 13.656 2.986 1 82.88 92 SER A N 1
ATOM 726 C CA . SER A 1 92 ? -0.826 14.445 2.553 1 82.88 92 SER A CA 1
ATOM 727 C C . SER A 1 92 ? -0.866 15.852 3.148 1 82.88 92 SER A C 1
ATOM 729 O O . SER A 1 92 ? 0.167 16.391 3.553 1 82.88 92 SER A O 1
ATOM 731 N N . GLU A 1 93 ? -2.008 16.406 3.295 1 86 93 GLU A N 1
ATOM 732 C CA . GLU A 1 93 ? -2.102 17.766 3.818 1 86 93 GLU A CA 1
ATOM 733 C C . GLU A 1 93 ? -1.675 17.812 5.281 1 86 93 GLU A C 1
ATOM 735 O O . GLU A 1 93 ? -0.945 18.734 5.684 1 86 93 GLU A O 1
ATOM 740 N N . VAL A 1 94 ? -2.125 16.859 5.965 1 91.88 94 VAL A N 1
ATOM 741 C CA . VAL A 1 94 ? -1.776 16.812 7.383 1 91.88 94 VAL A CA 1
ATOM 742 C C . VAL A 1 94 ? -0.288 16.516 7.543 1 91.88 94 VAL A C 1
ATOM 744 O O . VAL A 1 94 ? 0.391 17.125 8.367 1 91.88 94 VAL A O 1
ATOM 747 N N . VAL A 1 95 ? 0.216 15.633 6.773 1 94 95 VAL A N 1
ATOM 748 C CA . VAL A 1 95 ? 1.631 15.281 6.828 1 94 95 VAL A CA 1
ATOM 749 C C . VAL A 1 95 ? 2.482 16.516 6.516 1 94 95 VAL A C 1
ATOM 751 O O . VAL A 1 95 ? 3.461 16.797 7.211 1 94 95 VAL A O 1
ATOM 754 N N . ASP A 1 96 ? 2.061 17.266 5.508 1 93.19 96 ASP A N 1
ATOM 755 C CA . ASP A 1 96 ? 2.777 18.5 5.16 1 93.19 96 ASP A CA 1
ATOM 756 C C . ASP A 1 96 ? 2.826 19.453 6.34 1 93.19 96 ASP A C 1
ATOM 758 O O . ASP A 1 96 ? 3.863 20.062 6.609 1 93.19 96 ASP A O 1
ATOM 762 N N . ARG A 1 97 ? 1.765 19.562 7.016 1 93.31 97 ARG A N 1
ATOM 763 C CA . ARG A 1 97 ? 1.696 20.453 8.164 1 93.31 97 ARG A CA 1
ATOM 764 C C . ARG A 1 97 ? 2.623 19.984 9.281 1 93.31 97 ARG A C 1
ATOM 766 O O . ARG A 1 97 ? 3.303 20.797 9.914 1 93.31 97 ARG A O 1
ATOM 773 N N . LEU A 1 98 ? 2.623 18.766 9.516 1 96.25 98 LEU A N 1
ATOM 774 C CA . LEU A 1 98 ? 3.465 18.188 10.562 1 96.25 98 LEU A CA 1
ATOM 775 C C . LEU A 1 98 ? 4.941 18.359 10.219 1 96.25 98 LEU A C 1
ATOM 777 O O . LEU A 1 98 ? 5.754 18.656 11.102 1 96.25 98 LEU A O 1
ATOM 781 N N . LEU A 1 99 ? 5.27 18.188 8.961 1 95.44 99 LEU A N 1
ATOM 782 C CA . LEU A 1 99 ? 6.633 18.438 8.508 1 95.44 99 LEU A CA 1
ATOM 783 C C . LEU A 1 99 ? 7.027 19.891 8.734 1 95.44 99 LEU A C 1
ATOM 785 O O . LEU A 1 99 ? 8.164 20.172 9.109 1 95.44 99 LEU A O 1
ATOM 789 N N . GLU A 1 100 ? 6.102 20.766 8.531 1 94.56 100 GLU A N 1
ATOM 790 C CA . GLU A 1 100 ? 6.355 22.188 8.758 1 94.56 100 GLU A CA 1
ATOM 791 C C . GLU A 1 100 ? 6.586 22.484 10.234 1 94.56 100 GLU A C 1
ATOM 793 O O . GLU A 1 100 ? 7.488 23.25 10.586 1 94.56 100 GLU A O 1
ATOM 798 N N . ILE A 1 101 ? 5.832 21.875 11.039 1 95.69 101 ILE A N 1
ATOM 799 C CA . ILE A 1 101 ? 5.883 22.141 12.477 1 95.69 101 ILE A CA 1
ATOM 800 C C . ILE A 1 101 ? 7.172 21.578 13.062 1 95.69 101 ILE A C 1
ATOM 802 O O . ILE A 1 101 ? 7.879 22.266 13.805 1 95.69 101 ILE A O 1
ATOM 806 N N . PHE A 1 102 ? 7.574 20.375 12.719 1 97.06 102 PHE A N 1
ATOM 807 C CA . PHE A 1 102 ? 8.648 19.656 13.398 1 97.06 102 PHE A CA 1
ATOM 808 C C . PHE A 1 102 ? 9.969 19.812 12.641 1 97.06 102 PHE A C 1
ATOM 810 O O . PHE A 1 102 ? 11.039 19.594 13.203 1 97.06 102 PHE A O 1
ATOM 817 N N . GLY A 1 103 ? 9.836 20.156 11.32 1 95.75 103 GLY A N 1
ATOM 818 C CA . GLY A 1 103 ? 11 20.125 10.445 1 95.75 103 GLY A CA 1
ATOM 819 C C . GLY A 1 103 ? 11.211 18.766 9.805 1 95.75 103 GLY A C 1
ATOM 820 O O . GLY A 1 103 ? 11.102 17.734 10.469 1 95.75 103 GLY A O 1
ATOM 821 N N . ASP A 1 104 ? 11.594 18.719 8.625 1 94.88 104 ASP A N 1
ATOM 822 C CA . ASP A 1 104 ? 11.688 17.516 7.801 1 94.88 104 ASP A CA 1
ATOM 823 C C . ASP A 1 104 ? 12.602 16.484 8.453 1 94.88 104 ASP A C 1
ATOM 825 O O . ASP A 1 104 ? 12.273 15.297 8.492 1 94.88 104 ASP A O 1
ATOM 829 N N . ASP A 1 105 ? 13.672 16.922 8.969 1 95.94 105 ASP A N 1
ATOM 830 C CA . ASP A 1 105 ? 14.695 16.016 9.477 1 95.94 105 ASP A CA 1
ATOM 831 C C . ASP A 1 105 ? 14.258 15.359 10.781 1 95.94 105 ASP A C 1
ATOM 833 O O . ASP A 1 105 ? 14.875 14.398 11.242 1 95.94 105 ASP A O 1
ATOM 837 N N . ASN A 1 106 ? 13.227 15.891 11.328 1 98.06 106 ASN A N 1
ATOM 838 C CA . ASN A 1 106 ? 12.797 15.422 12.641 1 98.06 106 ASN A CA 1
ATOM 839 C C . ASN A 1 106 ? 11.539 14.57 12.555 1 98.06 106 ASN A C 1
ATOM 841 O O . ASN A 1 106 ? 10.969 14.18 13.57 1 98.06 106 ASN A O 1
ATOM 845 N N . VAL A 1 107 ? 11.125 14.281 11.359 1 98.12 107 VAL A N 1
ATOM 846 C CA . VAL A 1 107 ? 9.906 13.516 11.148 1 98.12 107 VAL A CA 1
ATOM 847 C C . VAL A 1 107 ? 10.234 12.203 10.438 1 98.12 107 VAL A C 1
ATOM 849 O O . VAL A 1 107 ? 10.938 12.203 9.422 1 98.12 107 VAL A O 1
ATOM 852 N N . GLU A 1 108 ? 9.805 11.156 10.992 1 98.25 108 GLU A N 1
ATOM 853 C CA . GLU A 1 108 ? 9.859 9.859 10.328 1 98.25 108 GLU A CA 1
ATOM 854 C C . GLU A 1 108 ? 8.469 9.344 9.984 1 98.25 108 GLU A C 1
ATOM 856 O O . GLU A 1 108 ? 7.602 9.258 10.859 1 98.25 108 GLU A O 1
ATOM 861 N N . VAL A 1 109 ? 8.289 9.102 8.719 1 98.31 109 VAL A N 1
ATOM 862 C CA . VAL A 1 109 ? 7.016 8.578 8.234 1 98.31 109 VAL A CA 1
ATOM 863 C C . VAL A 1 109 ? 7.105 7.062 8.078 1 98.31 109 VAL A C 1
ATOM 865 O O . VAL A 1 109 ? 7.996 6.555 7.395 1 98.31 109 VAL A O 1
ATOM 868 N N . ILE A 1 110 ? 6.215 6.332 8.719 1 98.56 110 ILE A N 1
ATOM 869 C CA . ILE A 1 110 ? 6.16 4.875 8.672 1 98.56 110 ILE A CA 1
ATOM 870 C C . ILE A 1 110 ? 4.852 4.426 8.031 1 98.56 110 ILE A C 1
ATOM 872 O O . ILE A 1 110 ? 3.773 4.645 8.586 1 98.56 110 ILE A O 1
ATOM 876 N N . PRO A 1 111 ? 4.914 3.762 6.875 1 98.38 111 PRO A N 1
ATOM 877 C CA . PRO A 1 111 ? 3.693 3.363 6.172 1 98.38 111 PRO A CA 1
ATOM 878 C C . PRO A 1 111 ? 2.881 2.322 6.938 1 98.38 111 PRO A C 1
ATOM 880 O O . PRO A 1 111 ? 3.393 1.703 7.875 1 98.38 111 PRO A O 1
ATOM 883 N N . GLY A 1 112 ? 1.653 2.199 6.566 1 98.44 112 GLY A N 1
ATOM 884 C CA . GLY A 1 112 ? 0.758 1.156 7.043 1 98.44 112 GLY A CA 1
ATOM 885 C C . GLY A 1 112 ? 0.042 0.428 5.918 1 98.44 112 GLY A C 1
ATOM 886 O O . GLY A 1 112 ? 0.193 0.781 4.746 1 98.44 112 GLY A O 1
ATOM 887 N N . ILE A 1 113 ? -0.699 -0.582 6.289 1 98.56 113 ILE A N 1
ATOM 888 C CA . ILE A 1 113 ? -1.502 -1.325 5.324 1 98.56 113 ILE A CA 1
ATOM 889 C C . ILE A 1 113 ? -2.779 -0.551 5.012 1 98.56 113 ILE A C 1
ATOM 891 O O . ILE A 1 113 ? -3.557 -0.233 5.914 1 98.56 113 ILE A O 1
ATOM 895 N N . SER A 1 114 ? -2.971 -0.239 3.775 1 97.44 114 SER A N 1
ATOM 896 C CA . SER A 1 114 ? -4.152 0.507 3.357 1 97.44 114 SER A CA 1
ATOM 897 C C . SER A 1 114 ? -5.359 -0.41 3.207 1 97.44 114 SER A C 1
ATOM 899 O O . SER A 1 114 ? -5.215 -1.596 2.9 1 97.44 114 SER A O 1
ATOM 901 N N . SER A 1 115 ? -6.551 0.194 3.414 1 97.38 115 SER A N 1
ATOM 902 C CA . SER A 1 115 ? -7.773 -0.534 3.088 1 97.38 115 SER A CA 1
ATOM 903 C C . SER A 1 115 ? -7.809 -0.923 1.614 1 97.38 115 SER A C 1
ATOM 905 O O . SER A 1 115 ? -8.383 -1.951 1.252 1 97.38 115 SER A O 1
ATOM 907 N N . ILE A 1 116 ? -7.133 -0.162 0.805 1 97.56 116 ILE A N 1
ATOM 908 C CA . ILE A 1 116 ? -7.012 -0.465 -0.618 1 97.56 116 ILE A CA 1
ATOM 909 C C . ILE A 1 116 ? -6.332 -1.819 -0.801 1 97.56 116 ILE A C 1
ATOM 911 O O . ILE A 1 116 ? -6.789 -2.65 -1.589 1 97.56 116 ILE A O 1
ATOM 915 N N . GLN A 1 117 ? -5.312 -2.057 -0.06 1 98.12 117 GLN A N 1
ATOM 916 C CA . GLN A 1 117 ? -4.566 -3.305 -0.175 1 98.12 117 GLN A CA 1
ATOM 917 C C . GLN A 1 117 ? -5.406 -4.492 0.289 1 98.12 117 GLN A C 1
ATOM 919 O O . GLN A 1 117 ? -5.387 -5.555 -0.334 1 98.12 117 GLN A O 1
ATOM 924 N N . VAL A 1 118 ? -6.102 -4.293 1.359 1 98.56 118 VAL A N 1
ATOM 925 C CA . VAL A 1 118 ? -6.926 -5.375 1.891 1 98.56 118 VAL A CA 1
ATOM 926 C C . VAL A 1 118 ? -8.07 -5.672 0.928 1 98.56 118 VAL A C 1
ATOM 928 O O . VAL A 1 118 ? -8.391 -6.836 0.671 1 98.56 118 VAL A O 1
ATOM 931 N N . ALA A 1 119 ? -8.68 -4.621 0.385 1 98.56 119 ALA A N 1
ATOM 932 C CA . ALA A 1 119 ? -9.75 -4.805 -0.597 1 98.56 119 ALA A CA 1
ATOM 933 C C . ALA A 1 119 ? -9.242 -5.555 -1.825 1 98.56 119 ALA A C 1
ATOM 935 O O . ALA A 1 119 ? -9.914 -6.449 -2.336 1 98.56 119 ALA A O 1
ATOM 936 N N . ALA A 1 120 ? -8.102 -5.195 -2.281 1 98.19 120 ALA A N 1
ATOM 937 C CA . ALA A 1 120 ? -7.477 -5.875 -3.414 1 98.19 120 ALA A CA 1
ATOM 938 C C . ALA A 1 120 ? -7.293 -7.363 -3.127 1 98.19 120 ALA A C 1
ATOM 940 O O . ALA A 1 120 ? -7.613 -8.211 -3.967 1 98.19 120 ALA A O 1
ATOM 941 N N . ALA A 1 121 ? -6.809 -7.629 -1.963 1 97.69 121 ALA A N 1
ATOM 942 C CA . ALA A 1 121 ? -6.57 -9.008 -1.549 1 97.69 121 ALA A CA 1
ATOM 943 C C . ALA A 1 121 ? -7.875 -9.805 -1.517 1 97.69 121 ALA A C 1
ATOM 945 O O . ALA A 1 121 ? -7.945 -10.914 -2.055 1 97.69 121 ALA A O 1
ATOM 946 N N . ARG A 1 122 ? -8.875 -9.203 -0.925 1 97.12 122 ARG A N 1
ATOM 947 C CA . ARG A 1 122 ? -10.164 -9.867 -0.8 1 97.12 122 ARG A CA 1
ATOM 948 C C . ARG A 1 122 ? -10.789 -10.125 -2.17 1 97.12 122 ARG A C 1
ATOM 950 O O . ARG A 1 122 ? -11.375 -11.18 -2.402 1 97.12 122 ARG A O 1
ATOM 957 N N . ALA A 1 123 ? -10.641 -9.219 -3.047 1 97.06 123 ALA A N 1
ATOM 958 C CA . ALA A 1 123 ? -11.266 -9.297 -4.363 1 97.06 123 ALA A CA 1
ATOM 959 C C . ALA A 1 123 ? -10.383 -10.062 -5.344 1 97.06 123 ALA A C 1
ATOM 961 O O . ALA A 1 123 ? -10.805 -10.383 -6.457 1 97.06 123 ALA A O 1
ATOM 962 N N . ARG A 1 124 ? -9.156 -10.32 -4.957 1 95.5 124 ARG A N 1
ATOM 963 C CA . ARG A 1 124 ? -8.172 -10.969 -5.816 1 95.5 124 ARG A CA 1
ATOM 964 C C . ARG A 1 124 ? -7.883 -10.117 -7.055 1 95.5 124 ARG A C 1
ATOM 966 O O . ARG A 1 124 ? -7.855 -10.641 -8.172 1 95.5 124 ARG A O 1
ATOM 973 N N . VAL A 1 125 ? -7.77 -8.859 -6.875 1 96.25 125 VAL A N 1
ATOM 974 C CA . VAL A 1 125 ? -7.453 -7.91 -7.938 1 96.25 125 VAL A CA 1
ATOM 975 C C . VAL A 1 125 ? -6.059 -7.324 -7.707 1 96.25 125 VAL A C 1
ATOM 977 O O . VAL A 1 125 ? -5.809 -6.68 -6.684 1 96.25 125 VAL A O 1
ATOM 980 N N . PRO A 1 126 ? -5.156 -7.527 -8.625 1 95.12 126 PRO A N 1
ATOM 981 C CA . PRO A 1 126 ? -3.803 -6.996 -8.453 1 95.12 126 PRO A CA 1
ATOM 982 C C . PRO A 1 126 ? -3.754 -5.469 -8.531 1 95.12 126 PRO A C 1
ATOM 984 O O . PRO A 1 126 ? -4.359 -4.875 -9.43 1 95.12 126 PRO A O 1
ATOM 987 N N . THR A 1 127 ? -2.977 -4.852 -7.652 1 95.62 127 THR A N 1
ATOM 988 C CA . THR A 1 127 ? -2.959 -3.395 -7.566 1 95.62 127 THR A CA 1
ATOM 989 C C . THR A 1 127 ? -2.104 -2.795 -8.68 1 95.62 127 THR A C 1
ATOM 991 O O . THR A 1 127 ? -2.334 -1.662 -9.102 1 95.62 127 THR A O 1
ATOM 994 N N . ASP A 1 128 ? -1.136 -3.52 -9.188 1 91.44 128 ASP A N 1
ATOM 995 C CA . ASP A 1 128 ? -0.253 -2.971 -10.211 1 91.44 128 ASP A CA 1
ATOM 996 C C . ASP A 1 128 ? -0.964 -2.889 -11.562 1 91.44 128 ASP A C 1
ATOM 998 O O . ASP A 1 128 ? -0.496 -2.205 -12.469 1 91.44 128 ASP A O 1
ATOM 1002 N N . LYS A 1 129 ? -2.09 -3.555 -11.672 1 90.88 129 LYS A N 1
ATOM 1003 C CA . LYS A 1 129 ? -2.83 -3.582 -12.93 1 90.88 129 LYS A CA 1
ATOM 1004 C C . LYS A 1 129 ? -4.145 -2.818 -12.812 1 90.88 129 LYS A C 1
ATOM 1006 O O . LYS A 1 129 ? -4.941 -2.791 -13.758 1 90.88 129 LYS A O 1
ATOM 1011 N N . ALA A 1 130 ? -4.363 -2.264 -11.672 1 95.5 130 ALA A N 1
ATOM 1012 C CA . ALA A 1 130 ? -5.609 -1.546 -11.398 1 95.5 130 ALA A CA 1
ATOM 1013 C C . ALA A 1 130 ? -5.355 -0.048 -11.258 1 95.5 130 ALA A C 1
ATOM 1015 O O . ALA A 1 130 ? -4.234 0.372 -10.953 1 95.5 130 ALA A O 1
ATOM 1016 N N . LEU A 1 131 ? -6.375 0.712 -11.531 1 95.69 131 LEU A N 1
ATOM 1017 C CA . LEU A 1 131 ? -6.359 2.102 -11.086 1 95.69 131 LEU A CA 1
ATOM 1018 C C . LEU A 1 131 ? -6.691 2.203 -9.602 1 95.69 131 LEU A C 1
ATOM 1020 O O . LEU A 1 131 ? -7.711 1.678 -9.156 1 95.69 131 LEU A O 1
ATOM 1024 N N . ILE A 1 132 ? -5.82 2.795 -8.906 1 96.44 132 ILE A N 1
ATOM 1025 C CA . ILE A 1 132 ? -6.066 3.104 -7.504 1 96.44 132 ILE A CA 1
ATOM 1026 C C . ILE A 1 132 ? -6.438 4.578 -7.355 1 96.44 132 ILE A C 1
ATOM 1028 O O . ILE A 1 132 ? -5.672 5.461 -7.75 1 96.44 132 ILE A O 1
ATOM 1032 N N . VAL A 1 133 ? -7.621 4.832 -6.75 1 94.81 133 VAL A N 1
ATOM 1033 C CA . VAL A 1 133 ? -8.039 6.23 -6.688 1 94.81 133 VAL A CA 1
ATOM 1034 C C . VAL A 1 133 ? -8.82 6.477 -5.395 1 94.81 133 VAL A C 1
ATOM 1036 O O . VAL A 1 133 ? -9.539 5.594 -4.918 1 94.81 133 VAL A O 1
ATOM 1039 N N . THR A 1 134 ? -8.602 7.578 -4.812 1 94.5 134 THR A N 1
ATOM 1040 C CA . THR A 1 134 ? -9.414 7.996 -3.676 1 94.5 134 THR A CA 1
ATOM 1041 C C . THR A 1 134 ? -10.219 9.25 -4.016 1 94.5 134 THR A C 1
ATOM 1043 O O . THR A 1 134 ? -9.68 10.203 -4.582 1 94.5 134 THR A O 1
ATOM 1046 N N . PHE A 1 135 ? -11.469 9.156 -3.689 1 92.94 135 PHE A N 1
ATOM 1047 C CA . PHE A 1 135 ? -12.344 10.32 -3.793 1 92.94 135 PHE A CA 1
ATOM 1048 C C . PHE A 1 135 ? -12.523 10.984 -2.432 1 92.94 135 PHE A C 1
ATOM 1050 O O . PHE A 1 135 ? -13.148 12.039 -2.326 1 92.94 135 PHE A O 1
ATOM 1057 N N . HIS A 1 136 ? -11.891 10.352 -1.479 1 86.19 136 HIS A N 1
ATOM 1058 C CA . HIS A 1 136 ? -11.969 10.859 -0.115 1 86.19 136 HIS A CA 1
ATOM 1059 C C . HIS A 1 136 ? -11.047 12.062 0.08 1 86.19 136 HIS A C 1
ATOM 1061 O O . HIS A 1 136 ? -10.109 12.008 0.876 1 86.19 136 HIS A O 1
ATOM 1067 N N . VAL A 1 137 ? -11.344 13.109 -0.563 1 79.69 137 VAL A N 1
ATOM 1068 C CA . VA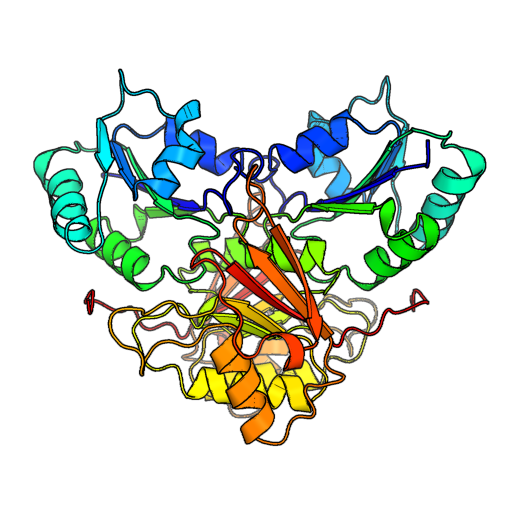L A 1 137 ? -10.562 14.344 -0.509 1 79.69 137 VAL A CA 1
ATOM 1069 C C . VAL A 1 137 ? -11.508 15.539 -0.424 1 79.69 137 VAL A C 1
ATOM 1071 O O . VAL A 1 137 ? -12.68 15.445 -0.774 1 79.69 137 VAL A O 1
ATOM 1074 N N . THR A 1 138 ? -10.984 16.609 0.052 1 73.94 138 THR A N 1
ATOM 1075 C CA . THR A 1 138 ? -11.797 17.812 0.191 1 73.94 138 THR A CA 1
ATOM 1076 C C . THR A 1 138 ? -11.828 18.594 -1.116 1 73.94 138 THR A C 1
ATOM 1078 O O . THR A 1 138 ? -12.797 19.297 -1.404 1 73.94 138 THR A O 1
ATOM 1081 N N . GLY A 1 139 ? -10.852 18.391 -1.991 1 76.19 139 GLY A N 1
ATOM 1082 C CA . GLY A 1 139 ? -10.727 19.203 -3.189 1 76.19 139 GLY A CA 1
ATOM 1083 C C . GLY A 1 139 ? -11.477 18.625 -4.379 1 76.19 139 GLY A C 1
ATOM 1084 O O . GLY A 1 139 ? -12.43 17.859 -4.207 1 76.19 139 GLY A O 1
ATOM 1085 N N . ASP A 1 140 ? -11.203 19.156 -5.496 1 82.31 140 ASP A N 1
ATOM 1086 C CA . ASP A 1 140 ? -11.82 18.781 -6.766 1 82.31 140 ASP A CA 1
ATOM 1087 C C . ASP A 1 140 ? -11.516 17.312 -7.105 1 82.31 140 ASP A C 1
ATOM 1089 O O . ASP A 1 140 ? -10.398 16.844 -6.895 1 82.31 140 ASP A O 1
ATOM 1093 N N . ILE A 1 141 ? -12.656 16.688 -7.598 1 89 141 ILE A N 1
ATOM 1094 C CA . ILE A 1 141 ? -12.477 15.273 -7.91 1 89 141 ILE A CA 1
ATOM 1095 C C . ILE A 1 141 ? -12.789 15.023 -9.383 1 89 141 ILE A C 1
ATOM 1097 O O . ILE A 1 141 ? -12.914 13.875 -9.812 1 89 141 ILE A O 1
ATOM 1101 N N . GLU A 1 142 ? -12.883 16.016 -10.195 1 92.31 142 GLU A N 1
ATOM 1102 C CA . GLU A 1 142 ? -13.32 15.875 -11.586 1 92.31 142 GLU A CA 1
ATOM 1103 C C . GLU A 1 142 ? -12.297 15.102 -12.406 1 92.31 142 GLU A C 1
ATOM 1105 O O . GLU A 1 142 ? -12.664 14.219 -13.195 1 92.31 142 GLU A O 1
ATOM 1110 N N . GLN A 1 143 ? -11.086 15.406 -12.211 1 90.94 143 GLN A N 1
ATOM 1111 C CA . GLN A 1 143 ? -10.062 14.672 -12.945 1 90.94 143 GLN A CA 1
ATOM 1112 C C . GLN A 1 143 ? -10.055 13.203 -12.547 1 90.94 143 GLN A C 1
ATOM 1114 O O . GLN A 1 143 ? -9.891 12.32 -13.391 1 90.94 143 GLN A O 1
ATOM 1119 N N . LYS A 1 144 ? -10.227 12.945 -11.32 1 93.12 144 LYS A N 1
ATOM 1120 C CA . LYS A 1 144 ? -10.266 11.578 -10.828 1 93.12 144 LYS A CA 1
ATOM 1121 C C . LYS A 1 144 ? -11.461 10.82 -11.398 1 93.12 144 LYS A C 1
ATOM 1123 O O . LYS A 1 144 ? -11.367 9.625 -11.672 1 93.12 144 LYS A O 1
ATOM 1128 N N . LYS A 1 145 ? -12.562 11.531 -11.523 1 96.12 145 LYS A N 1
ATOM 1129 C CA . LYS A 1 145 ? -13.734 10.93 -12.148 1 96.12 145 LYS A CA 1
ATOM 1130 C C . LYS A 1 145 ? -13.445 10.523 -13.594 1 96.12 145 LYS A C 1
ATOM 1132 O O . LYS A 1 145 ? -13.844 9.445 -14.031 1 96.12 145 LYS A O 1
ATOM 1137 N N . LYS A 1 146 ? -12.812 11.359 -14.273 1 95.75 146 LYS A N 1
ATOM 1138 C CA . LYS A 1 146 ? -12.438 11.062 -15.648 1 95.75 146 LYS A CA 1
ATOM 1139 C C . LYS A 1 146 ? -11.5 9.859 -15.711 1 95.75 146 LYS A C 1
ATOM 1141 O O . LYS A 1 146 ? -11.648 8.992 -16.578 1 95.75 146 LYS A O 1
ATOM 1146 N N . ASP A 1 147 ? -10.531 9.82 -14.805 1 94.19 147 ASP A N 1
ATOM 1147 C CA . ASP A 1 147 ? -9.609 8.695 -14.734 1 94.19 147 ASP A CA 1
ATOM 1148 C C . ASP A 1 147 ? -10.359 7.387 -14.484 1 94.19 147 ASP A C 1
ATOM 1150 O O . ASP A 1 147 ? -10.039 6.359 -15.086 1 94.19 147 ASP A O 1
ATOM 1154 N N . LEU A 1 148 ? -11.305 7.484 -13.602 1 97.62 148 LEU A N 1
ATOM 1155 C CA . LEU A 1 148 ? -12.141 6.328 -13.297 1 97.62 148 LEU A CA 1
ATOM 1156 C C . LEU A 1 148 ? -12.852 5.832 -14.555 1 97.62 148 LEU A C 1
ATOM 1158 O O . LEU A 1 148 ? -12.789 4.641 -14.875 1 97.62 148 LEU A O 1
ATOM 1162 N N . LEU A 1 149 ? -13.445 6.723 -15.258 1 97.94 149 LEU A N 1
ATOM 1163 C CA . LEU A 1 149 ? -14.188 6.387 -16.469 1 97.94 149 LEU A CA 1
ATOM 1164 C C . LEU A 1 149 ? -13.266 5.773 -17.516 1 97.94 149 LEU A C 1
ATOM 1166 O O . LEU A 1 149 ? -13.594 4.742 -18.109 1 97.94 149 LEU A O 1
ATOM 1170 N N . ASP A 1 150 ? -12.156 6.379 -17.703 1 96.12 150 ASP A N 1
ATOM 1171 C CA . ASP A 1 150 ? -11.203 5.902 -18.688 1 96.12 150 ASP A CA 1
ATOM 1172 C C . ASP A 1 150 ? -10.703 4.5 -18.344 1 96.12 150 ASP A C 1
ATOM 1174 O O . ASP A 1 150 ? -10.617 3.633 -19.219 1 96.12 150 ASP A O 1
ATOM 1178 N N . ALA A 1 151 ? -10.383 4.301 -17.125 1 96.62 151 ALA A N 1
ATOM 1179 C CA . ALA A 1 151 ? -9.898 2.992 -16.688 1 96.62 151 ALA A CA 1
ATOM 1180 C C . ALA A 1 151 ? -10.953 1.912 -16.938 1 96.62 151 ALA A C 1
ATOM 1182 O O . ALA A 1 151 ? -10.641 0.853 -17.484 1 96.62 151 ALA A O 1
ATOM 1183 N N . VAL A 1 152 ? -12.164 2.213 -16.594 1 98.06 152 VAL A N 1
ATOM 1184 C CA . VAL A 1 152 ? -13.25 1.252 -16.75 1 98.06 152 VAL A CA 1
ATOM 1185 C C . VAL A 1 152 ? -13.453 0.939 -18.234 1 98.06 152 VAL A C 1
ATOM 1187 O O . VAL A 1 152 ? -13.578 -0.226 -18.625 1 98.06 152 VAL A O 1
ATOM 1190 N N . ARG A 1 153 ? -13.391 1.938 -19.016 1 97.25 153 ARG A N 1
ATOM 1191 C CA . ARG A 1 153 ? -13.594 1.766 -20.453 1 97.25 153 ARG A CA 1
ATOM 1192 C C . ARG A 1 153 ? -12.469 0.945 -21.078 1 97.25 153 ARG A C 1
ATOM 1194 O O . ARG A 1 153 ? -12.688 0.2 -22.031 1 97.25 153 ARG A O 1
ATOM 1201 N N . GLN A 1 154 ? -11.336 1.068 -20.531 1 94.81 154 GLN A N 1
ATOM 1202 C CA . GLN A 1 154 ? -10.164 0.359 -21.047 1 94.81 154 GLN A CA 1
ATOM 1203 C C . GLN A 1 154 ? -10.117 -1.073 -20.516 1 94.81 154 GLN A C 1
ATOM 1205 O O . GLN A 1 154 ? -9.18 -1.819 -20.828 1 94.81 154 GLN A O 1
ATOM 1210 N N . GLY A 1 155 ? -11.039 -1.442 -19.688 1 95.94 155 GLY A N 1
ATOM 1211 C CA . GLY A 1 155 ? -11.102 -2.803 -19.188 1 95.94 155 GLY A CA 1
ATOM 1212 C C . GLY A 1 155 ? -10.211 -3.027 -17.969 1 95.94 155 GLY A C 1
ATOM 1213 O O . GLY A 1 155 ? -9.906 -4.172 -17.625 1 95.94 155 GLY A O 1
ATOM 1214 N N . ARG A 1 156 ? -9.82 -1.954 -17.359 1 95.44 156 ARG A N 1
ATOM 1215 C CA . ARG A 1 156 ? -8.984 -2.057 -16.156 1 95.44 156 ARG A CA 1
ATOM 1216 C C . ARG A 1 156 ? -9.828 -2.139 -14.898 1 95.44 156 ARG A C 1
ATOM 1218 O O . ARG A 1 156 ? -10.875 -1.491 -14.805 1 95.44 156 ARG A O 1
ATOM 1225 N N . SER A 1 157 ? -9.359 -2.922 -13.977 1 97.88 157 SER A N 1
ATOM 1226 C CA . SER A 1 157 ? -9.984 -2.893 -12.664 1 97.88 157 SER A CA 1
ATOM 1227 C C . SER A 1 157 ? -9.703 -1.577 -11.945 1 97.88 157 SER A C 1
ATOM 1229 O O . SER A 1 157 ? -8.758 -0.868 -12.289 1 97.88 157 SER A O 1
ATOM 1231 N N . VAL A 1 158 ? -10.625 -1.251 -11.031 1 98.5 158 VAL A N 1
ATOM 1232 C CA . VAL A 1 158 ? -10.453 -0.051 -10.219 1 98.5 158 VAL A CA 1
ATOM 1233 C C . VAL A 1 158 ? -10.664 -0.393 -8.75 1 98.5 158 VAL A C 1
ATOM 1235 O O . VAL A 1 158 ? -11.594 -1.129 -8.398 1 98.5 158 VAL A O 1
ATOM 1238 N N . ILE A 1 159 ? -9.789 0.058 -7.926 1 98.44 159 ILE A N 1
ATOM 1239 C CA . ILE A 1 159 ? -9.945 0.003 -6.477 1 98.44 159 ILE A CA 1
ATOM 1240 C C . ILE A 1 159 ? -9.984 1.42 -5.906 1 98.44 159 ILE A C 1
ATOM 1242 O O . ILE A 1 159 ? -9.078 2.217 -6.145 1 98.44 159 ILE A O 1
ATOM 1246 N N . LEU A 1 160 ? -11.102 1.729 -5.137 1 97.75 160 LEU A N 1
ATOM 1247 C CA . LEU A 1 160 ? -11.258 3.145 -4.816 1 97.75 160 LEU A CA 1
ATOM 1248 C C . LEU A 1 160 ? -11.867 3.322 -3.428 1 97.75 160 LEU A C 1
ATOM 1250 O O . LEU A 1 160 ? -12.469 2.395 -2.885 1 97.75 160 LEU A O 1
ATOM 1254 N N . LEU A 1 161 ? -11.57 4.457 -2.867 1 96.56 161 LEU A N 1
ATOM 1255 C CA . LEU A 1 161 ? -12.258 4.969 -1.687 1 96.56 161 LEU A CA 1
ATOM 1256 C C . LEU A 1 161 ? -13.258 6.051 -2.068 1 96.56 161 LEU A C 1
ATOM 1258 O O . LEU A 1 161 ? -12.898 7.043 -2.707 1 96.56 161 LEU A O 1
ATOM 1262 N N . PRO A 1 162 ? -14.508 5.852 -1.686 1 96.38 162 PRO A N 1
ATOM 1263 C CA . PRO A 1 162 ? -15.516 6.852 -2.043 1 96.38 162 PRO A CA 1
ATOM 1264 C C . PRO A 1 162 ? -15.43 8.109 -1.179 1 96.38 162 PRO A C 1
ATOM 1266 O O . PRO A 1 162 ? -14.531 8.227 -0.342 1 96.38 162 PRO A O 1
ATOM 1269 N N . ARG A 1 163 ? -16.312 9.047 -1.46 1 93 163 ARG A N 1
ATOM 1270 C CA . ARG A 1 163 ? -16.328 10.32 -0.745 1 93 163 ARG A CA 1
ATOM 1271 C C . ARG A 1 163 ? -17.609 10.477 0.064 1 93 163 ARG A C 1
ATOM 1273 O O . ARG A 1 163 ? -18.656 10.828 -0.485 1 93 163 ARG A O 1
ATOM 1280 N N . PRO A 1 164 ? -17.406 10.281 1.313 1 90.31 164 PRO A N 1
ATOM 1281 C CA . PRO A 1 164 ? -18.562 10.609 2.16 1 90.31 164 PRO A CA 1
ATOM 1282 C C . PRO A 1 164 ? -18.641 12.109 2.469 1 90.31 164 PRO A C 1
ATOM 1284 O O . PRO A 1 164 ? -17.719 12.68 3.051 1 90.31 164 PRO A O 1
ATOM 1287 N N . TRP A 1 165 ? -19.688 12.742 2.021 1 84.44 165 TRP A N 1
ATOM 1288 C CA . TRP A 1 165 ? -19.969 14.141 2.326 1 84.44 165 TRP A CA 1
ATOM 1289 C C . TRP A 1 165 ? -21.453 14.344 2.596 1 84.44 165 TRP A C 1
ATOM 1291 O O . TRP A 1 165 ? -22.141 15.055 1.85 1 84.44 165 TRP A O 1
ATOM 1301 N N . PRO A 1 166 ? -21.875 13.891 3.721 1 72.88 166 PRO A N 1
ATOM 1302 C CA . PRO A 1 166 ? -23.312 13.906 3.943 1 72.88 166 PRO A CA 1
ATOM 1303 C C . PRO A 1 166 ? -23.891 15.32 4.039 1 72.88 166 PRO A C 1
ATOM 1305 O O . PRO A 1 166 ? -25.047 15.547 3.705 1 72.88 166 PRO A O 1
ATOM 1308 N N . ALA A 1 167 ? -23.016 16.25 4.477 1 78.56 167 ALA A N 1
ATOM 1309 C CA . ALA A 1 167 ? -23.5 17.609 4.707 1 78.56 167 ALA A CA 1
ATOM 1310 C C . ALA A 1 167 ? -23.75 18.344 3.385 1 78.56 167 ALA A C 1
ATOM 1312 O O . ALA A 1 167 ? -24.469 19.344 3.342 1 78.56 167 ALA A O 1
ATOM 1313 N N . ASP A 1 168 ? -23.094 17.844 2.305 1 83.25 168 ASP A N 1
ATOM 1314 C CA . ASP A 1 168 ? -23.266 18.406 0.971 1 83.25 168 ASP A CA 1
ATOM 1315 C C . ASP A 1 168 ? -23.5 17.312 -0.067 1 83.25 168 ASP A C 1
ATOM 1317 O O . ASP A 1 168 ? -22.547 16.734 -0.591 1 83.25 168 ASP A O 1
ATOM 1321 N N . PRO A 1 169 ? -24.703 17.141 -0.334 1 76.62 169 PRO A N 1
ATOM 1322 C CA . PRO A 1 169 ? -25.062 16.047 -1.244 1 76.62 169 PRO A CA 1
ATOM 1323 C C . PRO A 1 169 ? -24.359 16.156 -2.596 1 76.62 169 PRO A C 1
ATOM 1325 O O . PRO A 1 169 ? -24.109 15.141 -3.252 1 76.62 169 PRO A O 1
ATOM 1328 N N . LEU A 1 170 ? -24.062 17.359 -3.01 1 78.94 170 LEU A N 1
ATOM 1329 C CA . LEU A 1 170 ? -23.438 17.562 -4.309 1 78.94 170 LEU A CA 1
ATOM 1330 C C . LEU A 1 170 ? -21.984 17.078 -4.289 1 78.94 170 LEU A C 1
ATOM 1332 O O . LEU A 1 170 ? -21.406 16.828 -5.344 1 78.94 170 LEU A O 1
ATOM 1336 N N . LYS A 1 171 ? -21.5 16.891 -3.135 1 86.5 171 LYS A N 1
ATOM 1337 C CA . LYS A 1 171 ? -20.109 16.469 -2.998 1 86.5 171 LYS A CA 1
ATOM 1338 C C . LYS A 1 171 ? -20.031 14.984 -2.65 1 86.5 171 LYS A C 1
ATOM 1340 O O . LYS A 1 171 ? -18.969 14.375 -2.771 1 86.5 171 LYS A O 1
ATOM 1345 N N . HIS A 1 172 ? -21.203 14.516 -2.301 1 89.5 172 HIS A N 1
ATOM 1346 C CA . HIS A 1 172 ? -21.312 13.109 -1.945 1 89.5 172 HIS A CA 1
ATOM 1347 C C . HIS A 1 172 ? -21.078 12.211 -3.158 1 89.5 172 HIS A C 1
ATOM 1349 O O . HIS A 1 172 ? -21.672 12.43 -4.219 1 89.5 172 HIS A O 1
ATOM 1355 N N . PHE A 1 173 ? -20.109 11.289 -3.16 1 95.75 173 PHE A N 1
ATOM 1356 C CA . PHE A 1 173 ? -19.75 10.43 -4.281 1 95.75 173 PHE A CA 1
ATOM 1357 C C . PHE A 1 173 ? -19.422 9.016 -3.803 1 95.75 173 PHE A C 1
ATOM 1359 O O . PHE A 1 173 ? -18.281 8.57 -3.906 1 95.75 173 PHE A O 1
ATOM 1366 N N . MET A 1 174 ? -20.516 8.461 -3.322 1 96.94 174 MET A N 1
ATOM 1367 C CA . MET A 1 174 ? -20.438 7.109 -2.773 1 96.94 174 MET A CA 1
ATOM 1368 C C . MET A 1 174 ? -20.766 6.07 -3.842 1 96.94 174 MET A C 1
ATOM 1370 O O . MET A 1 174 ? -20.875 6.402 -5.023 1 96.94 174 MET A O 1
ATOM 1374 N N . GLN A 1 175 ? -20.922 4.793 -3.436 1 98.12 175 GLN A N 1
ATOM 1375 C CA . GLN A 1 175 ? -21.047 3.688 -4.383 1 98.12 175 GLN A CA 1
ATOM 1376 C C . GLN A 1 175 ? -22.234 3.893 -5.32 1 98.12 175 GLN A C 1
ATOM 1378 O O . GLN A 1 175 ? -22.125 3.648 -6.523 1 98.12 175 GLN A O 1
ATOM 1383 N N . SER A 1 176 ? -23.328 4.391 -4.758 1 97.31 176 SER A N 1
ATOM 1384 C CA . SER A 1 176 ? -24.5 4.633 -5.586 1 97.31 176 SER A CA 1
ATOM 1385 C C . SER A 1 176 ? -24.234 5.715 -6.625 1 97.31 176 SER A C 1
ATOM 1387 O O . SER A 1 176 ? -24.562 5.547 -7.801 1 97.31 176 SER A O 1
ATOM 1389 N N . GLU A 1 177 ? -23.656 6.793 -6.211 1 96.88 177 GLU A N 1
ATOM 1390 C CA . GLU A 1 177 ? -23.344 7.91 -7.102 1 96.88 177 GLU A CA 1
ATOM 1391 C C . GLU A 1 177 ? -22.328 7.504 -8.164 1 96.88 177 GLU A C 1
ATOM 1393 O O . GLU A 1 177 ? -22.406 7.941 -9.312 1 96.88 177 GLU A O 1
ATOM 1398 N N . ILE A 1 178 ? -21.359 6.691 -7.762 1 98.12 178 ILE A N 1
ATOM 1399 C CA . ILE A 1 178 ? -20.359 6.207 -8.695 1 98.12 178 ILE A CA 1
ATOM 1400 C C . ILE A 1 178 ? -21.016 5.348 -9.766 1 98.12 178 ILE A C 1
ATOM 1402 O O . ILE A 1 178 ? -20.719 5.496 -10.961 1 98.12 178 ILE A O 1
ATOM 1406 N N . ALA A 1 179 ? -21.953 4.504 -9.375 1 98.5 179 ALA A N 1
ATOM 1407 C CA . ALA A 1 179 ? -22.672 3.654 -10.312 1 98.5 179 ALA A CA 1
ATOM 1408 C C . ALA A 1 179 ? -23.469 4.496 -11.305 1 98.5 179 ALA A C 1
ATOM 1410 O O . ALA A 1 179 ? -23.422 4.258 -12.516 1 98.5 179 ALA A O 1
ATOM 1411 N N . LYS A 1 180 ? -24.141 5.449 -10.82 1 97.94 180 LYS A N 1
ATOM 1412 C CA . LYS A 1 180 ? -24.922 6.332 -11.672 1 97.94 180 LYS A CA 1
ATOM 1413 C C . LYS A 1 180 ? -24.031 7.098 -12.648 1 97.94 180 LYS A C 1
ATOM 1415 O O . LYS A 1 180 ? -24.359 7.234 -13.828 1 97.94 180 LYS A O 1
ATOM 1420 N N . PHE A 1 181 ? -22.938 7.574 -12.094 1 98 181 PHE A N 1
ATOM 1421 C CA . PHE A 1 181 ? -21.984 8.32 -12.906 1 98 181 PHE A CA 1
ATOM 1422 C C . PHE A 1 181 ? -21.5 7.484 -14.086 1 98 181 PHE A C 1
ATOM 1424 O O . PHE A 1 181 ? -21.516 7.953 -15.227 1 98 181 PHE A O 1
ATOM 1431 N N . LEU A 1 182 ? -21.125 6.242 -13.828 1 98.56 182 LEU A N 1
ATOM 1432 C CA . LEU A 1 182 ? -20.641 5.359 -14.883 1 98.56 182 LEU A CA 1
ATOM 1433 C C . LEU A 1 182 ? -21.734 5.062 -15.898 1 98.56 182 LEU A C 1
ATOM 1435 O O . LEU A 1 182 ? -21.5 5.133 -17.109 1 98.56 182 LEU A O 1
ATOM 1439 N N . ARG A 1 183 ? -22.938 4.801 -15.414 1 98.5 183 ARG A N 1
ATOM 1440 C CA . ARG A 1 183 ? -24.062 4.52 -16.297 1 98.5 183 ARG A CA 1
ATOM 1441 C C . ARG A 1 183 ? -24.375 5.723 -17.172 1 98.5 183 ARG A C 1
ATOM 1443 O O . ARG A 1 183 ? -24.531 5.582 -18.391 1 98.5 183 ARG A O 1
ATOM 1450 N N . GLN A 1 184 ? -24.406 6.852 -16.625 1 98.31 184 GLN A N 1
ATOM 1451 C CA . GLN A 1 184 ? -24.75 8.07 -17.344 1 98.31 184 GLN A CA 1
ATOM 1452 C C . GLN A 1 184 ? -23.703 8.422 -18.391 1 98.31 184 GLN A C 1
ATOM 1454 O O . GLN A 1 184 ? -23.984 9.148 -19.344 1 98.31 184 GLN A O 1
ATOM 1459 N N . ASN A 1 185 ? -22.578 7.961 -18.156 1 98.25 185 ASN A N 1
ATOM 1460 C CA . ASN A 1 185 ? -21.5 8.227 -19.109 1 98.25 185 ASN A CA 1
ATOM 1461 C C . ASN A 1 185 ? -21.297 7.047 -20.062 1 98.25 185 ASN A C 1
ATOM 1463 O O . ASN A 1 185 ? -20.219 6.867 -20.609 1 98.25 185 ASN A O 1
ATOM 1467 N N . GLY A 1 186 ? -22.203 6.129 -20.125 1 97.81 186 GLY A N 1
ATOM 1468 C CA . GLY A 1 186 ? -22.266 5.168 -21.203 1 97.81 186 GLY A CA 1
ATOM 1469 C C . GLY A 1 186 ? -21.656 3.822 -20.859 1 97.81 186 GLY A C 1
ATOM 1470 O O . GLY A 1 186 ? -21.516 2.959 -21.719 1 97.81 186 GLY A O 1
ATOM 1471 N N . VAL A 1 187 ? -21.297 3.576 -19.688 1 98 187 VAL A N 1
ATOM 1472 C CA . VAL A 1 187 ? -20.75 2.285 -19.281 1 98 187 VAL A CA 1
ATOM 1473 C C . VAL A 1 187 ? -21.891 1.308 -19.016 1 98 187 VAL A C 1
ATOM 1475 O O . VAL A 1 187 ? -22.906 1.671 -18.422 1 98 187 VAL A O 1
ATOM 1478 N N . ASN A 1 188 ? -21.781 0.109 -19.547 1 97.94 188 ASN A N 1
ATOM 1479 C CA . ASN A 1 188 ? -22.734 -0.944 -19.188 1 97.94 188 ASN A CA 1
ATOM 1480 C C . ASN A 1 188 ? -22.438 -1.504 -17.797 1 97.94 188 ASN A C 1
ATOM 1482 O O . ASN A 1 188 ? -21.641 -2.436 -17.656 1 97.94 188 ASN A O 1
ATOM 1486 N N . THR A 1 189 ? -23.109 -1.1 -16.875 1 98.38 189 THR A N 1
ATOM 1487 C CA . THR A 1 189 ? -22.828 -1.394 -15.469 1 98.38 189 THR A CA 1
ATOM 1488 C C . THR A 1 189 ? -23.453 -2.721 -15.055 1 98.38 189 THR A C 1
ATOM 1490 O O . THR A 1 189 ? -23.156 -3.254 -13.992 1 98.38 189 THR A O 1
ATOM 1493 N N . THR A 1 190 ? -24.281 -3.312 -15.828 1 98.06 190 THR A N 1
ATOM 1494 C CA . THR A 1 190 ? -25 -4.531 -15.477 1 98.06 190 THR A CA 1
ATOM 1495 C C . THR A 1 190 ? -24.078 -5.742 -15.531 1 98.06 190 THR A C 1
ATOM 1497 O O . THR A 1 190 ? -24.375 -6.793 -14.961 1 98.06 190 THR A O 1
ATOM 1500 N N . LYS A 1 191 ? -22.969 -5.594 -16.172 1 95.81 191 LYS A N 1
ATOM 1501 C CA . LYS A 1 191 ? -22.047 -6.719 -16.297 1 95.81 191 LYS A CA 1
ATOM 1502 C C . LYS A 1 191 ? -20.734 -6.438 -15.562 1 95.81 191 LYS A C 1
ATOM 1504 O O . LYS A 1 191 ? -19.859 -7.297 -15.508 1 95.81 191 LYS A O 1
ATOM 1509 N N . LEU A 1 192 ? -20.656 -5.273 -15.125 1 97.94 192 LEU A N 1
ATOM 1510 C CA . LEU A 1 192 ? -19.438 -4.852 -14.453 1 97.94 192 LEU A CA 1
ATOM 1511 C C . LEU A 1 192 ? -19.422 -5.316 -13 1 97.94 192 LEU A C 1
ATOM 1513 O O . LEU A 1 192 ? -20.156 -4.789 -12.172 1 97.94 192 LEU A O 1
ATOM 1517 N N . LYS A 1 193 ? -18.531 -6.297 -12.703 1 98.12 193 LYS A N 1
ATOM 1518 C CA . LYS A 1 193 ? -18.484 -6.879 -11.367 1 98.12 193 LYS A CA 1
ATOM 1519 C C . LYS A 1 193 ? -17.953 -5.867 -10.352 1 98.12 193 LYS A C 1
ATOM 1521 O O . LYS A 1 193 ? -17.047 -5.094 -10.656 1 98.12 193 LYS A O 1
ATOM 1526 N N . ALA A 1 194 ? -18.578 -5.918 -9.164 1 98.62 194 ALA A N 1
ATOM 1527 C CA . ALA A 1 194 ? -18.172 -4.969 -8.133 1 98.62 194 ALA A CA 1
ATOM 1528 C C . ALA A 1 194 ? -18.203 -5.621 -6.75 1 98.62 194 ALA A C 1
ATOM 1530 O O . ALA A 1 194 ? -19 -6.527 -6.5 1 98.62 194 ALA A O 1
ATOM 1531 N N . TRP A 1 195 ? -17.266 -5.168 -5.938 1 98.62 195 TRP A N 1
ATOM 1532 C CA . TRP A 1 195 ? -17.203 -5.473 -4.512 1 98.62 195 TRP A CA 1
ATOM 1533 C C . TRP A 1 195 ? -17.25 -4.195 -3.68 1 98.62 195 TRP A C 1
ATOM 1535 O O . TRP A 1 195 ? -16.688 -3.174 -4.066 1 98.62 195 TRP A O 1
ATOM 1545 N N . VAL A 1 196 ? -17.953 -4.258 -2.576 1 98.81 196 VAL A N 1
ATOM 1546 C CA . VAL A 1 196 ? -17.859 -3.225 -1.552 1 98.81 196 VAL A CA 1
ATOM 1547 C C . VAL A 1 196 ? -17.547 -3.865 -0.199 1 98.81 196 VAL A C 1
ATOM 1549 O O . VAL A 1 196 ? -18.234 -4.797 0.223 1 98.81 196 VAL A O 1
ATOM 1552 N N . PHE A 1 197 ? -16.484 -3.41 0.363 1 98.69 197 PHE A N 1
ATOM 1553 C CA . PHE A 1 197 ? -16.078 -3.883 1.68 1 98.69 197 PHE A CA 1
ATOM 1554 C C . PHE A 1 197 ? -16.25 -2.789 2.727 1 98.69 197 PHE A C 1
ATOM 1556 O O . PHE A 1 197 ? -15.742 -1.683 2.57 1 98.69 197 PHE A O 1
ATOM 1563 N N . GLU A 1 198 ? -17 -3.078 3.822 1 98.06 198 GLU A N 1
ATOM 1564 C CA . GLU A 1 198 ? -17.188 -2.123 4.91 1 98.06 198 GLU A CA 1
ATOM 1565 C C . GLU A 1 198 ? -16.438 -2.57 6.168 1 98.06 198 GLU A C 1
ATOM 1567 O O . GLU A 1 198 ? -16.422 -3.756 6.5 1 98.06 198 GLU A O 1
ATOM 1572 N N . ARG A 1 199 ? -15.836 -1.634 6.809 1 96.69 199 ARG A N 1
ATOM 1573 C CA . ARG A 1 199 ? -15.172 -1.856 8.094 1 96.69 199 ARG A CA 1
ATOM 1574 C C . ARG A 1 199 ? -14.211 -3.037 8.016 1 96.69 199 ARG A C 1
ATOM 1576 O O . ARG A 1 199 ? -14.297 -3.963 8.828 1 96.69 199 ARG A O 1
ATOM 1583 N N . LEU A 1 200 ? -13.352 -2.953 7.02 1 97.19 200 LEU A N 1
ATOM 1584 C CA . LEU A 1 200 ? -12.398 -4.012 6.703 1 97.19 200 LEU A CA 1
ATOM 1585 C C . LEU A 1 200 ? -11.547 -4.367 7.918 1 97.19 200 LEU A C 1
ATOM 1587 O O . LEU A 1 200 ? -11.078 -3.475 8.625 1 97.19 200 LEU A O 1
ATOM 1591 N N . THR A 1 201 ? -11.375 -5.68 8.188 1 97.69 201 THR A N 1
ATOM 1592 C CA . THR A 1 201 ? -10.469 -6.316 9.148 1 97.69 201 THR A CA 1
ATOM 1593 C C . THR A 1 201 ? -11.039 -6.238 10.562 1 97.69 201 THR A C 1
ATOM 1595 O O . THR A 1 201 ? -10.422 -6.723 11.508 1 97.69 201 THR A O 1
ATOM 1598 N N . THR A 1 202 ? -12.172 -5.555 10.727 1 96.75 202 THR A N 1
ATOM 1599 C CA . THR A 1 202 ? -12.797 -5.5 12.039 1 96.75 202 THR A CA 1
ATOM 1600 C C . THR A 1 202 ? -13.844 -6.605 12.188 1 96.75 202 THR A C 1
ATOM 1602 O O . THR A 1 202 ? -14.133 -7.328 11.227 1 96.75 202 THR A O 1
ATOM 1605 N N . GLU A 1 203 ? -14.398 -6.695 13.375 1 95.69 203 GLU A N 1
ATOM 1606 C CA . GLU A 1 203 ? -15.43 -7.695 13.641 1 95.69 203 GLU A CA 1
ATOM 1607 C C . GLU A 1 203 ? -16.734 -7.34 12.945 1 95.69 203 GLU A C 1
ATOM 1609 O O . GLU A 1 203 ? -17.625 -8.188 12.789 1 95.69 203 GLU A O 1
ATOM 1614 N N . LYS A 1 204 ? -16.844 -6.148 12.469 1 96.38 204 LYS A N 1
ATOM 1615 C CA . LYS A 1 204 ? -18.078 -5.684 11.836 1 96.38 204 LYS A CA 1
ATOM 1616 C C . LYS A 1 204 ? -17.938 -5.656 10.32 1 96.38 204 LYS A C 1
ATOM 1618 O O . LYS A 1 204 ? -18.734 -5.027 9.625 1 96.38 204 LYS A O 1
ATOM 1623 N N . GLU A 1 205 ? -16.906 -6.289 9.875 1 97.88 205 GLU A N 1
ATOM 1624 C CA . GLU A 1 205 ? -16.656 -6.293 8.438 1 97.88 205 GLU A CA 1
ATOM 1625 C C . GLU A 1 205 ? -17.844 -6.895 7.676 1 97.88 205 GLU A C 1
ATOM 1627 O O . GLU A 1 205 ? -18.406 -7.902 8.102 1 97.88 205 GLU A O 1
ATOM 1632 N N . THR A 1 206 ? -18.266 -6.184 6.57 1 97.94 206 THR A N 1
ATOM 1633 C CA . THR A 1 206 ? -19.25 -6.727 5.652 1 97.94 206 THR A CA 1
ATOM 1634 C C . THR A 1 206 ? -18.766 -6.645 4.211 1 97.94 206 THR A C 1
ATOM 1636 O O . THR A 1 206 ? -17.875 -5.844 3.893 1 97.94 206 THR A O 1
ATOM 1639 N N . THR A 1 207 ? -19.312 -7.543 3.377 1 98.12 207 THR A N 1
ATOM 1640 C CA . THR A 1 207 ? -18.938 -7.594 1.968 1 98.12 207 THR A CA 1
ATOM 1641 C C . THR A 1 207 ? -20.172 -7.645 1.08 1 98.12 207 THR A C 1
ATOM 1643 O O . THR A 1 207 ? -21.094 -8.43 1.329 1 98.12 207 THR A O 1
ATOM 1646 N N . PHE A 1 208 ? -20.219 -6.719 0.157 1 98.6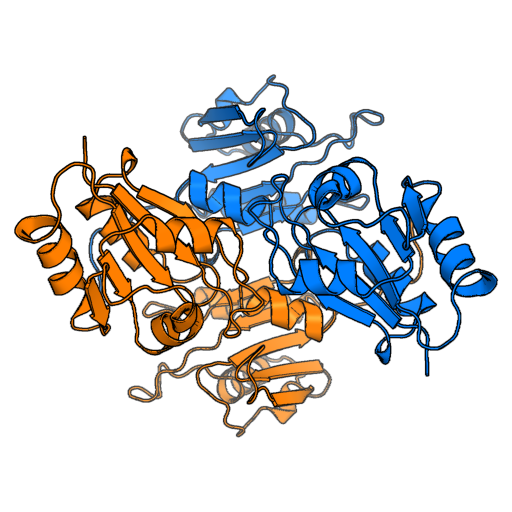2 208 PHE A N 1
ATOM 1647 C CA . PHE A 1 208 ? -21.172 -6.781 -0.942 1 98.62 208 PHE A CA 1
ATOM 1648 C C . PHE A 1 208 ? -20.5 -7.312 -2.207 1 98.62 208 PHE A C 1
ATOM 1650 O O . PHE A 1 208 ? -19.391 -6.914 -2.545 1 98.62 208 PHE A O 1
ATOM 1657 N N . ARG A 1 209 ? -21.172 -8.242 -2.824 1 98.06 209 ARG A N 1
ATOM 1658 C CA . ARG A 1 209 ? -20.75 -8.758 -4.121 1 98.06 209 ARG A CA 1
ATOM 1659 C C . ARG A 1 209 ? -21.891 -8.688 -5.133 1 98.06 209 ARG A C 1
ATOM 1661 O O . ARG A 1 209 ? -23 -9.148 -4.863 1 98.06 209 ARG A O 1
ATOM 1668 N N . GLY A 1 210 ? -21.656 -8.094 -6.215 1 98.25 210 GLY A N 1
ATOM 1669 C CA . GLY A 1 210 ? -22.609 -7.938 -7.297 1 98.25 210 GLY A CA 1
ATOM 1670 C C . GLY A 1 210 ? -22.062 -7.172 -8.484 1 98.25 210 GLY A C 1
ATOM 1671 O O . GLY A 1 210 ? -20.891 -7.348 -8.852 1 98.25 210 GLY A O 1
ATOM 1672 N N . THR A 1 211 ? -22.953 -6.457 -9.141 1 98.69 211 THR A N 1
ATOM 1673 C CA . THR A 1 211 ? -22.547 -5.594 -10.242 1 98.69 211 THR A CA 1
ATOM 1674 C C . THR A 1 211 ? -22.594 -4.129 -9.828 1 98.69 211 THR A C 1
ATOM 1676 O O . THR A 1 211 ? -23.156 -3.787 -8.797 1 98.69 211 THR A O 1
ATOM 1679 N N . VAL A 1 212 ? -21.922 -3.361 -10.688 1 98.81 212 VAL A N 1
ATOM 1680 C CA . VAL A 1 212 ? -21.953 -1.926 -10.438 1 98.81 212 VAL A CA 1
ATOM 1681 C C . VAL A 1 212 ? -23.391 -1.425 -10.477 1 98.81 212 VAL A C 1
ATOM 1683 O O . VAL A 1 212 ? -23.781 -0.559 -9.688 1 98.81 212 VAL A O 1
ATOM 1686 N N . ALA A 1 213 ? -24.203 -1.931 -11.289 1 98.75 213 ALA A N 1
ATOM 1687 C CA . ALA A 1 213 ? -25.609 -1.543 -11.383 1 98.75 213 ALA A CA 1
ATOM 1688 C C . ALA A 1 213 ? -26.344 -1.805 -10.07 1 98.75 213 ALA A C 1
ATOM 1690 O O . ALA A 1 213 ? -27.219 -1.035 -9.68 1 98.75 213 ALA A O 1
ATOM 1691 N N . ASP A 1 214 ? -25.969 -2.867 -9.406 1 98.69 214 ASP A N 1
ATOM 1692 C CA . ASP A 1 214 ? -26.609 -3.27 -8.164 1 98.69 214 ASP A CA 1
ATOM 1693 C C . ASP A 1 214 ? -26.375 -2.238 -7.062 1 98.69 214 ASP A C 1
ATOM 1695 O O . ASP A 1 214 ? -27.078 -2.234 -6.047 1 98.69 214 ASP A O 1
ATOM 1699 N N . LEU A 1 215 ? -25.453 -1.401 -7.273 1 98.69 215 LEU A N 1
ATOM 1700 C CA . LEU A 1 215 ? -25.047 -0.475 -6.219 1 98.69 215 LEU A CA 1
ATOM 1701 C C . LEU A 1 215 ? -25.969 0.748 -6.199 1 98.69 215 LEU A C 1
ATOM 1703 O O . LEU A 1 215 ? -25.984 1.498 -5.219 1 98.69 215 LEU A O 1
ATOM 1707 N N . GLU A 1 216 ? -26.703 1.03 -7.246 1 98.31 216 GLU A N 1
ATOM 1708 C CA . GLU A 1 216 ? -27.562 2.205 -7.289 1 98.31 216 GLU A CA 1
ATOM 1709 C C . GLU A 1 216 ? -28.625 2.154 -6.188 1 98.31 216 GLU A C 1
ATOM 1711 O O . GLU A 1 216 ? -29.359 1.176 -6.078 1 98.31 216 GLU A O 1
ATOM 1716 N N . GLY A 1 217 ? -28.547 3.186 -5.391 1 96.94 217 GLY A N 1
ATOM 1717 C CA . GLY A 1 217 ? -29.547 3.295 -4.34 1 96.94 217 GLY A CA 1
ATOM 1718 C C . GLY A 1 217 ? -29.125 2.639 -3.041 1 96.94 217 GLY A C 1
ATOM 1719 O O . GLY A 1 217 ? -29.797 2.773 -2.02 1 96.94 217 GLY A O 1
ATOM 1720 N N . LYS A 1 218 ? -28.047 1.957 -3.072 1 97 218 LYS A N 1
ATOM 1721 C CA . LYS A 1 218 ? -27.578 1.327 -1.845 1 97 218 LYS A CA 1
ATOM 1722 C C . LYS A 1 218 ? -26.719 2.293 -1.025 1 97 218 LYS A C 1
ATOM 1724 O O . LYS A 1 218 ? -26.031 3.145 -1.584 1 97 218 LYS A O 1
ATOM 1729 N N . GLU A 1 219 ? -26.828 2.107 0.255 1 94.94 219 GLU A N 1
ATOM 1730 C CA . GLU A 1 219 ? -26.031 2.914 1.182 1 94.94 219 GLU A CA 1
ATOM 1731 C C . GLU A 1 219 ? -25 2.062 1.916 1 94.94 219 GLU A C 1
ATOM 1733 O O . GLU A 1 219 ? -25.297 0.942 2.336 1 94.94 219 GLU A O 1
ATOM 1738 N N . PHE A 1 220 ? -23.828 2.57 1.967 1 96.44 220 PHE A N 1
ATOM 1739 C CA . PHE A 1 220 ? -22.734 1.91 2.676 1 96.44 220 PHE A CA 1
ATOM 1740 C C . PHE A 1 220 ? -22.109 2.85 3.701 1 96.44 220 PHE A C 1
ATOM 1742 O O . PHE A 1 220 ? -22.344 4.059 3.668 1 96.44 220 PHE A O 1
ATOM 1749 N N . SER A 1 221 ? -21.344 2.219 4.551 1 93.5 221 SER A N 1
ATOM 1750 C CA . SER A 1 221 ? -20.641 2.992 5.562 1 93.5 221 SER A CA 1
ATOM 1751 C C . SER A 1 221 ? -19.594 3.912 4.934 1 93.5 221 SER A C 1
ATOM 1753 O O . SER A 1 221 ? -19.078 3.621 3.852 1 93.5 221 SER A O 1
ATOM 1755 N N . ASP A 1 222 ? -19.266 5.02 5.664 1 90.25 222 ASP A N 1
ATOM 1756 C CA . ASP A 1 222 ? -18.188 5.906 5.238 1 90.25 222 ASP A CA 1
ATOM 1757 C C . ASP A 1 222 ? -16.844 5.172 5.203 1 90.25 222 ASP A C 1
ATOM 1759 O O . ASP A 1 222 ? -15.945 5.547 4.457 1 90.25 222 ASP A O 1
ATOM 1763 N N . LEU A 1 223 ? -16.797 4.184 6.031 1 92.5 223 LEU A N 1
ATOM 1764 C CA . LEU A 1 223 ? -15.602 3.344 6.078 1 92.5 223 LEU A CA 1
ATOM 1765 C C . LEU A 1 223 ? -15.727 2.166 5.117 1 92.5 223 LEU A C 1
ATOM 1767 O O . LEU A 1 223 ? -15.93 1.027 5.547 1 92.5 223 LEU A O 1
ATOM 1771 N N . SER A 1 224 ? -15.641 2.498 3.852 1 96.94 224 SER A N 1
ATOM 1772 C CA . SER A 1 224 ? -15.812 1.46 2.84 1 96.94 224 SER A CA 1
ATOM 1773 C C . SER A 1 224 ? -14.82 1.63 1.697 1 96.94 224 SER A C 1
ATOM 1775 O O . SER A 1 224 ? -14.32 2.732 1.461 1 96.94 224 SER A O 1
ATOM 1777 N N . ALA A 1 225 ? -14.461 0.558 1.105 1 98.12 225 ALA A N 1
ATOM 1778 C CA . ALA A 1 225 ? -13.695 0.488 -0.138 1 98.12 225 ALA A CA 1
ATOM 1779 C C . ALA A 1 225 ? -14.484 -0.239 -1.225 1 98.12 225 ALA A C 1
ATOM 1781 O O . ALA A 1 225 ? -15.25 -1.164 -0.934 1 98.12 225 ALA A O 1
ATOM 1782 N N . MET A 1 226 ? -14.312 0.218 -2.414 1 98.75 226 MET A N 1
ATOM 1783 C CA . MET A 1 226 ? -15.023 -0.353 -3.557 1 98.75 226 MET A CA 1
ATOM 1784 C C . MET A 1 226 ? -14.039 -0.877 -4.602 1 98.75 226 MET A C 1
ATOM 1786 O O . MET A 1 226 ? -13 -0.262 -4.848 1 98.75 226 MET A O 1
ATOM 1790 N N . VAL A 1 227 ? -14.344 -2.025 -5.168 1 98.81 227 VAL A N 1
ATOM 1791 C CA . VAL A 1 227 ? -13.562 -2.602 -6.254 1 98.81 227 VAL A CA 1
ATOM 1792 C C . VAL A 1 227 ? -14.453 -2.824 -7.473 1 98.81 227 VAL A C 1
ATOM 1794 O O . VAL A 1 227 ? -15.492 -3.479 -7.375 1 98.81 227 VAL A O 1
ATOM 1797 N N . ILE A 1 228 ? -14.133 -2.207 -8.539 1 98.81 228 ILE A N 1
ATOM 1798 C CA . ILE A 1 228 ? -14.664 -2.584 -9.844 1 98.81 228 ILE A CA 1
ATOM 1799 C C . ILE A 1 228 ? -13.742 -3.613 -10.492 1 98.81 228 ILE A C 1
ATOM 1801 O O . ILE A 1 228 ? -12.594 -3.301 -10.836 1 98.81 228 ILE A O 1
ATOM 1805 N N . ASP A 1 229 ? -14.234 -4.781 -10.641 1 98.25 229 ASP A N 1
ATOM 1806 C CA . ASP A 1 229 ? -13.406 -5.945 -10.953 1 98.25 229 ASP A CA 1
ATOM 1807 C C . ASP A 1 229 ? -13.523 -6.316 -12.43 1 98.25 229 ASP A C 1
ATOM 1809 O O . ASP A 1 229 ? -14.555 -6.844 -12.867 1 98.25 229 ASP A O 1
ATOM 1813 N N . GLN A 1 230 ? -12.5 -6.066 -13.164 1 97.19 230 GLN A N 1
ATOM 1814 C CA . GLN A 1 230 ? -12.422 -6.473 -14.562 1 97.19 230 GLN A CA 1
ATOM 1815 C C . GLN A 1 230 ? -11.211 -7.367 -14.805 1 97.19 230 GLN A C 1
ATOM 1817 O O . GLN A 1 230 ? -10.68 -7.414 -15.922 1 97.19 230 GLN A O 1
ATOM 1822 N N . THR A 1 231 ? -10.766 -7.996 -13.727 1 92.62 231 THR A N 1
ATOM 1823 C CA . THR A 1 231 ? -9.555 -8.82 -13.773 1 92.62 231 THR A CA 1
ATOM 1824 C C . THR A 1 231 ? -9.797 -10.094 -14.586 1 92.62 231 THR A C 1
ATOM 1826 O O . THR A 1 231 ? -10.852 -10.719 -14.461 1 92.62 231 THR A O 1
ATOM 1829 N N . LYS A 1 232 ? -8.766 -10.398 -15.422 1 87.19 232 LYS A N 1
ATOM 1830 C CA . LYS A 1 232 ? -8.68 -11.695 -16.094 1 87.19 232 LYS A CA 1
ATOM 1831 C C . LYS A 1 232 ? -7.5 -12.508 -15.57 1 87.19 232 LYS A C 1
ATOM 1833 O O . LYS A 1 232 ? -6.344 -12.125 -15.758 1 87.19 232 LYS A O 1
ATOM 1838 N N . ARG A 1 233 ? -7.859 -13.641 -14.953 1 85.19 233 ARG A N 1
ATOM 1839 C CA . ARG A 1 233 ? -6.801 -14.445 -14.352 1 85.19 233 ARG A CA 1
ATOM 1840 C C . ARG A 1 233 ? -5.965 -15.133 -15.43 1 85.19 233 ARG A C 1
ATOM 1842 O O . ARG A 1 233 ? -6.492 -15.547 -16.469 1 85.19 233 ARG A O 1
ATOM 1849 N N . GLN A 1 234 ? -4.703 -15.055 -15.109 1 75.69 234 GLN A N 1
ATOM 1850 C CA . GLN A 1 234 ? -3.783 -15.719 -16.031 1 75.69 234 GLN A CA 1
ATOM 1851 C C . GLN A 1 234 ? -3.549 -17.172 -15.609 1 75.69 234 GLN A C 1
ATOM 1853 O O . GLN A 1 234 ? -3.484 -17.484 -14.414 1 75.69 234 GLN A O 1
ATOM 1858 N N . THR A 1 235 ? -3.844 -18.172 -16.453 1 62.19 235 THR A N 1
ATOM 1859 C CA . THR A 1 235 ? -3.803 -19.594 -16.125 1 62.19 235 THR A CA 1
ATOM 1860 C C . THR A 1 235 ? -2.393 -20.141 -16.297 1 62.19 235 THR A C 1
ATOM 1862 O O . THR A 1 235 ? -2.113 -21.281 -15.898 1 62.19 235 THR A O 1
ATOM 1865 N N . TYR A 1 236 ? -1.569 -19.359 -17.031 1 56.44 236 TYR A N 1
ATOM 1866 C CA . TYR A 1 236 ? -0.248 -19.938 -17.234 1 56.44 236 TYR A CA 1
ATOM 1867 C C . TYR A 1 236 ? 0.847 -18.969 -16.797 1 56.44 236 TYR A C 1
ATOM 1869 O O . TYR A 1 236 ? 0.641 -17.75 -16.797 1 56.44 236 TYR A O 1
ATOM 1877 N N . LEU A 1 237 ? 1.829 -19.688 -16.016 1 54.72 237 LEU A N 1
ATOM 1878 C CA . LEU A 1 237 ? 3.025 -18.891 -15.734 1 54.72 237 LEU A CA 1
ATOM 1879 C C . LEU A 1 237 ? 3.883 -18.75 -16.984 1 54.72 237 LEU A C 1
ATOM 1881 O O . LEU A 1 237 ? 4.238 -19.75 -17.625 1 54.72 237 LEU A O 1
ATOM 1885 N N . GLU A 1 238 ? 3.736 -17.594 -17.75 1 48.19 238 GLU A N 1
ATOM 1886 C CA . GLU A 1 238 ? 4.621 -17.438 -18.891 1 48.19 238 GLU A CA 1
ATOM 1887 C C . GLU A 1 238 ? 6.039 -17.078 -18.453 1 48.19 238 GLU A C 1
ATOM 1889 O O . GLU A 1 238 ? 6.316 -15.93 -18.125 1 48.19 238 GLU A O 1
ATOM 1894 N N . PHE A 1 239 ? 6.707 -18.141 -17.906 1 44.81 239 PHE A N 1
ATOM 1895 C CA . PHE A 1 239 ? 8.094 -17.766 -17.672 1 44.81 239 PHE A CA 1
ATOM 1896 C C . PHE A 1 239 ? 8.891 -17.797 -18.984 1 44.81 239 PHE A C 1
ATOM 1898 O O . PHE A 1 239 ? 8.586 -18.578 -19.875 1 44.81 239 PHE A O 1
ATOM 1905 N N . MET B 1 1 ? -11.188 -31.391 6.531 1 83.56 1 MET B N 1
ATOM 1906 C CA . MET B 1 1 ? -11.023 -29.953 6.289 1 83.56 1 MET B CA 1
ATOM 1907 C C . MET B 1 1 ? -10.031 -29.719 5.156 1 83.56 1 MET B C 1
ATOM 1909 O O . MET B 1 1 ? -9.109 -30.5 4.945 1 83.56 1 MET B O 1
ATOM 1913 N N . PRO B 1 2 ? -10.312 -28.75 4.246 1 94.44 2 PRO B N 1
ATOM 1914 C CA . PRO B 1 2 ? -9.461 -28.594 3.062 1 94.44 2 PRO B CA 1
ATOM 1915 C C . PRO B 1 2 ? -8.078 -28.031 3.396 1 94.44 2 PRO B C 1
ATOM 1917 O O . PRO B 1 2 ? -7.863 -27.516 4.496 1 94.44 2 PRO B O 1
ATOM 1920 N N . LYS B 1 3 ? -7.16 -28.375 2.562 1 98.12 3 LYS B N 1
ATOM 1921 C CA . LYS B 1 3 ? -5.848 -27.734 2.609 1 98.12 3 LYS B CA 1
ATOM 1922 C C . LYS B 1 3 ? -5.969 -26.219 2.439 1 98.12 3 LYS B C 1
ATOM 1924 O O . LYS B 1 3 ? -6.711 -25.75 1.577 1 98.12 3 LYS B O 1
ATOM 1929 N N . LYS B 1 4 ? -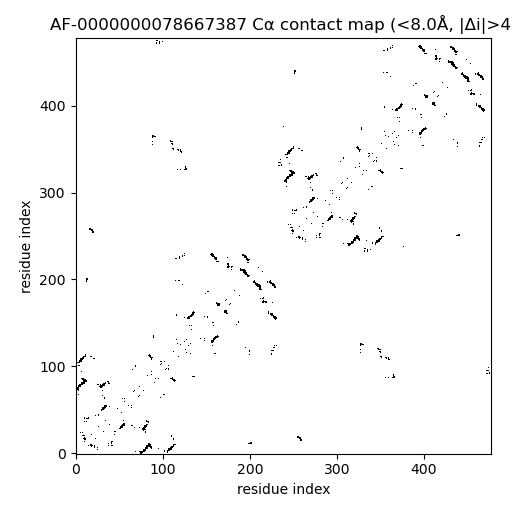5.254 -25.484 3.314 1 98.56 4 LYS B N 1
ATOM 1930 C CA . LYS B 1 4 ? -5.391 -24.031 3.309 1 98.56 4 LYS B CA 1
ATOM 1931 C C . LYS B 1 4 ? -4.059 -23.359 3 1 98.56 4 LYS B C 1
ATOM 1933 O O . LYS B 1 4 ? -2.996 -23.906 3.307 1 98.56 4 LYS B O 1
ATOM 1938 N N . LEU B 1 5 ? -4.172 -22.203 2.391 1 98.75 5 LEU B N 1
ATOM 1939 C CA . LEU B 1 5 ? -2.98 -21.469 1.977 1 98.75 5 LEU B CA 1
ATOM 1940 C C . LEU B 1 5 ? -3.072 -20 2.395 1 98.75 5 LEU B C 1
ATOM 1942 O O . LEU B 1 5 ? -4.102 -19.359 2.184 1 98.75 5 LEU B O 1
ATOM 1946 N N . PHE B 1 6 ? -2.004 -19.562 2.99 1 98.81 6 PHE B N 1
ATOM 1947 C CA . PHE B 1 6 ? -1.773 -18.125 3.135 1 98.81 6 PHE B CA 1
ATOM 1948 C C . PHE B 1 6 ? -0.788 -17.625 2.084 1 98.81 6 PHE B C 1
ATOM 1950 O O . PHE B 1 6 ? 0.285 -18.203 1.907 1 98.81 6 PHE B O 1
ATOM 1957 N N . VAL B 1 7 ? -1.145 -16.625 1.365 1 98.69 7 VAL B N 1
ATOM 1958 C CA . VAL B 1 7 ? -0.232 -15.859 0.52 1 98.69 7 VAL B CA 1
ATOM 1959 C C . VAL B 1 7 ? 0.004 -14.477 1.128 1 98.69 7 VAL B C 1
ATOM 1961 O O . VAL B 1 7 ? -0.914 -13.656 1.195 1 98.69 7 VAL B O 1
ATOM 1964 N N . ILE B 1 8 ? 1.283 -14.195 1.566 1 98.69 8 ILE B N 1
ATOM 1965 C CA . ILE B 1 8 ? 1.447 -13.031 2.424 1 98.69 8 ILE B CA 1
ATOM 1966 C C . ILE B 1 8 ? 2.551 -12.133 1.869 1 98.69 8 ILE B C 1
ATOM 1968 O O . ILE B 1 8 ? 3.477 -12.609 1.209 1 98.69 8 ILE B O 1
ATOM 1972 N N . GLY B 1 9 ? 2.361 -10.82 2.109 1 98.38 9 GLY B N 1
ATOM 1973 C CA . GLY B 1 9 ? 3.467 -9.891 1.964 1 98.38 9 GLY B CA 1
ATOM 1974 C C . GLY B 1 9 ? 4.277 -9.727 3.234 1 98.38 9 GLY B C 1
ATOM 1975 O O . GLY B 1 9 ? 3.719 -9.586 4.324 1 98.38 9 GLY B O 1
ATOM 1976 N N . VAL B 1 10 ? 5.629 -9.703 3.098 1 98.19 10 VAL B N 1
ATOM 1977 C CA . VAL B 1 10 ? 6.441 -9.695 4.312 1 98.19 10 VAL B CA 1
ATOM 1978 C C . VAL B 1 10 ? 7.152 -8.352 4.445 1 98.19 10 VAL B C 1
ATOM 1980 O O . VAL B 1 10 ? 7.992 -8.172 5.332 1 98.19 10 VAL B O 1
ATOM 1983 N N . GLY B 1 11 ? 6.828 -7.41 3.535 1 97.5 11 GLY B N 1
ATOM 1984 C CA . GLY B 1 11 ? 7.461 -6.102 3.576 1 97.5 11 GLY B CA 1
ATOM 1985 C C . GLY B 1 11 ? 8.688 -6.004 2.689 1 97.5 11 GLY B C 1
ATOM 1986 O O . GLY B 1 11 ? 9.039 -6.961 1.995 1 97.5 11 GLY B O 1
ATOM 1987 N N . PRO B 1 12 ? 9.336 -4.918 2.771 1 97 12 PRO B N 1
ATOM 1988 C CA . PRO B 1 12 ? 10.375 -4.629 1.779 1 97 12 PRO B CA 1
ATOM 1989 C C . PRO B 1 12 ? 11.719 -5.266 2.123 1 97 12 PRO B C 1
ATOM 1991 O O . PRO B 1 12 ? 12.594 -5.371 1.262 1 97 12 PRO B O 1
ATOM 1994 N N . GLY B 1 13 ? 11.945 -5.609 3.391 1 96.56 13 GLY B N 1
ATOM 1995 C CA . GLY B 1 13 ? 13.242 -6.176 3.727 1 96.56 13 GLY B CA 1
ATOM 1996 C C . GLY B 1 13 ? 13.398 -6.457 5.207 1 96.56 13 GLY B C 1
ATOM 1997 O O . GLY B 1 13 ? 13.734 -7.578 5.598 1 96.56 13 GLY B O 1
ATOM 1998 N N . SER B 1 14 ? 13.125 -5.484 5.996 1 97.75 14 SER B N 1
ATOM 1999 C CA . SER B 1 14 ? 13.266 -5.605 7.441 1 97.75 14 SER B CA 1
ATOM 2000 C C . SER B 1 14 ? 12.086 -6.34 8.055 1 97.75 14 SER B C 1
ATOM 2002 O O . SER B 1 14 ? 10.93 -6.066 7.715 1 97.75 14 SER B O 1
ATOM 2004 N N . PRO B 1 15 ? 12.367 -7.207 8.984 1 97.81 15 PRO B N 1
ATOM 2005 C CA . PRO B 1 15 ? 11.258 -7.867 9.688 1 97.81 15 PRO B CA 1
ATOM 2006 C C . PRO B 1 15 ? 10.414 -6.887 10.492 1 97.81 15 PRO B C 1
ATOM 2008 O O . PRO B 1 15 ? 9.297 -7.223 10.898 1 97.81 15 PRO B O 1
ATOM 2011 N N . ALA B 1 16 ? 10.906 -5.695 10.695 1 98.19 16 ALA B N 1
ATOM 2012 C CA . ALA B 1 16 ? 10.156 -4.68 11.438 1 98.19 16 ALA B CA 1
ATOM 2013 C C . ALA B 1 16 ? 8.891 -4.277 10.688 1 98.19 16 ALA B C 1
ATOM 2015 O O . ALA B 1 16 ? 7.984 -3.668 11.266 1 98.19 16 ALA B O 1
ATOM 2016 N N . TYR B 1 17 ? 8.773 -4.664 9.461 1 98.5 17 TYR B N 1
ATOM 2017 C CA . TYR B 1 17 ? 7.641 -4.234 8.656 1 98.5 17 TYR B CA 1
ATOM 2018 C C . TYR B 1 17 ? 6.645 -5.371 8.461 1 98.5 17 TYR B C 1
ATOM 2020 O O . TYR B 1 17 ? 5.707 -5.258 7.672 1 98.5 17 TYR B O 1
ATOM 2028 N N . LEU B 1 18 ? 6.848 -6.445 9.203 1 98.38 18 LEU B N 1
ATOM 2029 C CA . LEU B 1 18 ? 5.867 -7.527 9.219 1 98.38 18 LEU B CA 1
ATOM 2030 C C . LEU B 1 18 ? 4.66 -7.148 10.078 1 98.38 18 LEU B C 1
ATOM 2032 O O . LEU B 1 18 ? 4.812 -6.516 11.125 1 98.38 18 LEU B O 1
ATOM 2036 N N . THR B 1 19 ? 3.508 -7.531 9.625 1 98.62 19 THR B N 1
ATOM 2037 C CA . THR B 1 19 ? 2.303 -7.383 10.438 1 98.62 19 THR B CA 1
ATOM 2038 C C . THR B 1 19 ? 2.1 -8.602 11.336 1 98.62 19 THR B C 1
ATOM 2040 O O . THR B 1 19 ? 2.635 -9.68 11.055 1 98.62 19 THR B O 1
ATOM 2043 N N . ASP B 1 20 ? 1.284 -8.453 12.359 1 98.31 20 ASP B N 1
ATOM 2044 C CA . ASP B 1 20 ? 0.945 -9.594 13.203 1 98.31 20 ASP B CA 1
ATOM 2045 C C . ASP B 1 20 ? 0.136 -10.633 12.43 1 98.31 20 ASP B C 1
ATOM 2047 O O . ASP B 1 20 ? 0.265 -11.836 12.672 1 98.31 20 ASP B O 1
ATOM 2051 N N . ALA B 1 21 ? -0.655 -10.164 11.508 1 98.62 21 ALA B N 1
ATOM 2052 C CA . ALA B 1 21 ? -1.424 -11.094 10.68 1 98.62 21 ALA B CA 1
ATOM 2053 C C . ALA B 1 21 ? -0.501 -12.008 9.875 1 98.62 21 ALA B C 1
ATOM 2055 O O . ALA B 1 21 ? -0.732 -13.211 9.797 1 98.62 21 ALA B O 1
ATOM 2056 N N . ALA B 1 22 ? 0.535 -11.414 9.305 1 98.75 22 ALA B N 1
ATOM 2057 C CA . ALA B 1 22 ? 1.497 -12.203 8.547 1 98.75 22 ALA B CA 1
ATOM 2058 C C . ALA B 1 22 ? 2.238 -13.188 9.445 1 98.75 22 ALA B C 1
ATOM 2060 O O . ALA B 1 22 ? 2.412 -14.359 9.094 1 98.75 22 ALA B O 1
ATOM 2061 N N . LYS B 1 23 ? 2.654 -12.766 10.602 1 98.81 23 LYS B N 1
ATOM 2062 C CA . LYS B 1 23 ? 3.359 -13.625 11.547 1 98.81 23 LYS B CA 1
ATOM 2063 C C . LYS B 1 23 ? 2.49 -14.805 11.969 1 98.81 23 LYS B C 1
ATOM 2065 O O . LYS B 1 23 ? 2.969 -15.938 12.047 1 98.81 23 LYS B O 1
ATOM 2070 N N . GLU B 1 24 ? 1.257 -14.5 12.234 1 98.62 24 GLU B N 1
ATOM 2071 C CA . GLU B 1 24 ? 0.336 -15.547 12.656 1 98.62 24 GLU B CA 1
ATOM 2072 C C . GLU B 1 24 ? 0.143 -16.594 11.547 1 98.62 24 GLU B C 1
ATOM 2074 O O . GLU B 1 24 ? 0.084 -17.781 11.82 1 98.62 24 GLU B O 1
ATOM 2079 N N . ALA B 1 25 ? 0.034 -16.109 10.32 1 98.81 25 ALA B N 1
ATOM 2080 C CA . ALA B 1 25 ? -0.078 -17.016 9.188 1 98.81 25 ALA B CA 1
ATOM 2081 C C . ALA B 1 25 ? 1.124 -17.953 9.117 1 98.81 25 ALA B C 1
ATOM 2083 O O . ALA B 1 25 ? 0.967 -19.156 8.922 1 98.81 25 ALA B O 1
ATOM 2084 N N . ILE B 1 26 ? 2.285 -17.391 9.32 1 98.81 26 ILE B N 1
ATOM 2085 C CA . ILE B 1 26 ? 3.512 -18.172 9.289 1 98.81 26 ILE B CA 1
ATOM 2086 C C . ILE B 1 26 ? 3.479 -19.219 10.406 1 98.81 26 ILE B C 1
ATOM 2088 O O . ILE B 1 26 ? 3.717 -20.406 10.156 1 98.81 26 ILE B O 1
ATOM 2092 N N . ARG B 1 27 ? 3.127 -18.859 11.602 1 98.62 27 ARG B N 1
ATOM 2093 C CA . ARG B 1 27 ? 3.146 -19.75 12.758 1 98.62 27 ARG B CA 1
ATOM 2094 C C . ARG B 1 27 ? 2.131 -20.875 12.609 1 98.62 27 ARG B C 1
ATOM 2096 O O . ARG B 1 27 ? 2.363 -22 13.07 1 98.62 27 ARG B O 1
ATOM 2103 N N . LYS B 1 28 ? 1.077 -20.578 11.953 1 98.44 28 LYS B N 1
ATOM 2104 C CA . LYS B 1 28 ? -0.015 -21.531 11.805 1 98.44 28 LYS B CA 1
ATOM 2105 C C . LYS B 1 28 ? 0.317 -22.594 10.75 1 98.44 28 LYS B C 1
ATOM 2107 O O . LYS B 1 28 ? -0.321 -23.641 10.695 1 98.44 28 LYS B O 1
ATOM 2112 N N . SER B 1 29 ? 1.237 -22.391 9.93 1 98.75 29 SER B N 1
ATOM 2113 C CA . SER B 1 29 ? 1.488 -23.219 8.758 1 98.75 29 SER B CA 1
ATOM 2114 C C . SER B 1 29 ? 2.486 -24.328 9.07 1 98.75 29 SER B C 1
ATOM 2116 O O . SER B 1 29 ? 3.459 -24.109 9.797 1 98.75 29 SER B O 1
ATOM 2118 N N . SER B 1 30 ? 2.219 -25.453 8.516 1 98.69 30 SER B N 1
ATOM 2119 C CA . SER B 1 30 ? 3.158 -26.562 8.594 1 98.69 30 SER B CA 1
ATOM 2120 C C . SER B 1 30 ? 4.191 -26.5 7.473 1 98.69 30 SER B C 1
ATOM 2122 O O . SER B 1 30 ? 5.266 -27.094 7.578 1 98.69 30 SER B O 1
ATOM 2124 N N . TYR B 1 31 ? 3.875 -25.797 6.402 1 98.88 31 TYR B N 1
ATOM 2125 C CA . TYR B 1 31 ? 4.73 -25.672 5.23 1 98.88 31 TYR B CA 1
ATOM 2126 C C . TYR B 1 31 ? 4.938 -24.203 4.859 1 98.88 31 TYR B C 1
ATOM 2128 O O . TYR B 1 31 ? 4.004 -23.406 4.926 1 98.88 31 TYR B O 1
ATOM 2136 N N . ILE B 1 32 ? 6.141 -23.906 4.508 1 98.88 32 ILE B N 1
ATOM 2137 C CA . ILE B 1 32 ? 6.496 -22.562 4.023 1 98.88 32 ILE B CA 1
ATOM 2138 C C . ILE B 1 32 ? 7.281 -22.688 2.723 1 98.88 32 ILE B C 1
ATOM 2140 O O . ILE B 1 32 ? 8.281 -23.406 2.652 1 98.88 32 ILE B O 1
ATOM 2144 N N . ILE B 1 33 ? 6.82 -22 1.651 1 98.81 33 ILE B N 1
ATOM 2145 C CA . ILE B 1 33 ? 7.492 -22.016 0.355 1 98.81 33 ILE B CA 1
ATOM 2146 C C . ILE B 1 33 ? 7.836 -20.594 -0.065 1 98.81 33 ILE B C 1
ATOM 2148 O O . ILE B 1 33 ? 6.949 -19.734 -0.199 1 98.81 33 ILE B O 1
ATOM 2152 N N . GLY B 1 34 ? 9.094 -20.312 -0.3 1 98.19 34 GLY B N 1
ATOM 2153 C CA . GLY B 1 34 ? 9.43 -18.938 -0.684 1 98.19 34 GLY B CA 1
ATOM 2154 C C . GLY B 1 34 ? 10.82 -18.812 -1.279 1 98.19 34 GLY B C 1
ATOM 2155 O O . GLY B 1 34 ? 11.602 -19.766 -1.257 1 98.19 34 GLY B O 1
ATOM 2156 N N . TYR B 1 35 ? 11.07 -17.641 -1.851 1 96.75 35 TYR B N 1
ATOM 2157 C CA . TYR B 1 35 ? 12.398 -17.328 -2.365 1 96.75 35 TYR B CA 1
ATOM 2158 C C . TYR B 1 35 ? 13.383 -17.094 -1.226 1 96.75 35 TYR B C 1
ATOM 2160 O O . TYR B 1 35 ? 12.984 -16.688 -0.128 1 96.75 35 TYR B O 1
ATOM 2168 N N . ARG B 1 36 ? 14.578 -17.219 -1.533 1 97 36 ARG B N 1
ATOM 2169 C CA . ARG B 1 36 ? 15.641 -17.125 -0.528 1 97 36 ARG B CA 1
ATOM 2170 C C . ARG B 1 36 ? 15.578 -15.805 0.223 1 97 36 ARG B C 1
ATOM 2172 O O . ARG B 1 36 ? 15.594 -15.781 1.455 1 97 36 ARG B O 1
ATOM 2179 N N . TYR B 1 37 ? 15.523 -14.727 -0.533 1 94.75 37 TYR B N 1
ATOM 2180 C CA . TYR B 1 37 ? 15.523 -13.406 0.076 1 94.75 37 TYR B CA 1
ATOM 2181 C C . TYR B 1 37 ? 14.336 -13.227 1.007 1 94.75 37 TYR B C 1
ATOM 2183 O O . TYR B 1 37 ? 14.477 -12.695 2.111 1 94.75 37 TYR B O 1
ATOM 2191 N N . THR B 1 38 ? 13.211 -13.672 0.59 1 97 38 THR B N 1
ATOM 2192 C CA . THR B 1 38 ? 11.969 -13.547 1.354 1 97 38 THR B CA 1
ATOM 2193 C C . THR B 1 38 ? 12.023 -14.406 2.611 1 97 38 THR B C 1
ATOM 2195 O O . THR B 1 38 ? 11.633 -13.961 3.693 1 97 38 THR B O 1
ATOM 2198 N N . LEU B 1 39 ? 12.477 -15.633 2.48 1 98.31 39 LEU B N 1
ATOM 2199 C CA . LEU B 1 39 ? 12.594 -16.531 3.621 1 98.31 39 LEU B CA 1
ATOM 2200 C C . LEU B 1 39 ? 13.555 -15.977 4.664 1 98.31 39 LEU B C 1
ATOM 2202 O O . LEU B 1 39 ? 13.32 -16.109 5.867 1 98.31 39 LEU B O 1
ATOM 2206 N N . SER B 1 40 ? 14.586 -15.305 4.207 1 97.56 40 SER B N 1
ATOM 2207 C CA . SER B 1 40 ? 15.539 -14.695 5.121 1 97.56 40 SER B CA 1
ATOM 2208 C C . SER B 1 40 ? 14.891 -13.594 5.949 1 97.56 40 SER B C 1
ATOM 2210 O O . SER B 1 40 ? 15.203 -13.43 7.129 1 97.56 40 SER B O 1
ATOM 2212 N N . THR B 1 41 ? 13.977 -12.891 5.406 1 97.12 41 THR B N 1
ATOM 2213 C CA . THR B 1 41 ? 13.281 -11.797 6.07 1 97.12 41 THR B CA 1
ATOM 2214 C C . THR B 1 41 ? 12.438 -12.312 7.23 1 97.12 41 THR B C 1
ATOM 2216 O O . THR B 1 41 ? 12.281 -11.633 8.25 1 97.12 41 THR B O 1
ATOM 2219 N N . ILE B 1 42 ? 11.945 -13.531 7.125 1 98.38 42 ILE B N 1
ATOM 2220 C CA . ILE B 1 42 ? 11.016 -14.023 8.133 1 98.38 42 ILE B CA 1
ATOM 2221 C C . ILE B 1 42 ? 11.672 -15.148 8.938 1 98.38 42 ILE B C 1
ATOM 2223 O O . ILE B 1 42 ? 10.977 -15.922 9.609 1 98.38 42 ILE B O 1
ATOM 2227 N N . GLU B 1 43 ? 12.922 -15.281 8.852 1 98.19 43 GLU B N 1
ATOM 2228 C CA . GLU B 1 43 ? 13.648 -16.375 9.477 1 98.19 43 GLU B CA 1
ATOM 2229 C C . GLU B 1 43 ? 13.375 -16.438 10.977 1 98.19 43 GLU B C 1
ATOM 2231 O O . GLU B 1 43 ? 13.266 -17.516 11.555 1 98.19 43 GLU B O 1
ATOM 2236 N N . GLY B 1 44 ? 13.195 -15.344 11.586 1 97.81 44 GLY B N 1
ATOM 2237 C CA . GLY B 1 44 ? 13.008 -15.266 13.023 1 97.81 44 GLY B CA 1
ATOM 2238 C C . GLY B 1 44 ? 11.656 -15.789 13.477 1 97.81 44 GLY B C 1
ATOM 2239 O O . GLY B 1 44 ? 11.453 -16.047 14.672 1 97.81 44 GLY B O 1
ATOM 2240 N N . ILE B 1 45 ? 10.781 -15.961 12.555 1 98.19 45 ILE B N 1
ATOM 2241 C CA . ILE B 1 45 ? 9.438 -16.406 12.883 1 98.19 45 ILE B CA 1
ATOM 2242 C C . ILE B 1 45 ? 9.289 -17.891 12.57 1 98.19 45 ILE B C 1
ATOM 2244 O O . ILE B 1 45 ? 8.453 -18.578 13.164 1 98.19 45 ILE B O 1
ATOM 2248 N N . ILE B 1 46 ? 10.07 -18.406 11.664 1 98.38 46 ILE B N 1
ATOM 2249 C CA . ILE B 1 46 ? 9.992 -19.797 11.203 1 98.38 46 ILE B CA 1
ATOM 2250 C C . ILE B 1 46 ? 10.5 -20.734 12.297 1 98.38 46 ILE B C 1
ATOM 2252 O O . ILE B 1 46 ? 11.516 -20.438 12.945 1 98.38 46 ILE B O 1
ATOM 2256 N N . ASP B 1 47 ? 9.797 -21.75 12.523 1 98 47 ASP B N 1
ATOM 2257 C CA . ASP B 1 47 ? 10.211 -22.844 13.398 1 98 47 ASP B CA 1
ATOM 2258 C C . ASP B 1 47 ? 10.586 -24.078 12.586 1 98 47 ASP B C 1
ATOM 2260 O O . ASP B 1 47 ? 9.734 -24.922 12.312 1 98 47 ASP B O 1
ATOM 2264 N N . ARG B 1 48 ? 11.805 -24.297 12.312 1 96.31 48 ARG B N 1
ATOM 2265 C CA . ARG B 1 48 ? 12.273 -25.312 11.391 1 96.31 48 ARG B CA 1
ATOM 2266 C C . ARG B 1 48 ? 12.195 -26.703 12.031 1 96.31 48 ARG B C 1
ATOM 2268 O O . ARG B 1 48 ? 12.32 -27.719 11.344 1 96.31 48 ARG B O 1
ATOM 2275 N N . ASP B 1 49 ? 11.938 -26.828 13.273 1 97.12 49 ASP B N 1
ATOM 2276 C CA . ASP B 1 49 ? 11.727 -28.109 13.93 1 97.12 49 ASP B CA 1
ATOM 2277 C C . ASP B 1 49 ? 10.328 -28.656 13.648 1 97.12 49 ASP B C 1
ATOM 2279 O O . ASP B 1 49 ? 10.102 -29.859 13.695 1 97.12 49 ASP B O 1
ATOM 2283 N N . ARG B 1 50 ? 9.484 -27.781 13.375 1 97.38 50 ARG B N 1
ATOM 2284 C CA . ARG B 1 50 ? 8.086 -28.156 13.227 1 97.38 50 ARG B CA 1
ATOM 2285 C C . ARG B 1 50 ? 7.621 -27.984 11.789 1 97.38 50 ARG B C 1
ATOM 2287 O O . ARG B 1 50 ? 6.715 -28.688 11.336 1 97.38 50 ARG B O 1
ATOM 2294 N N . GLN B 1 51 ? 8.242 -27.047 11.125 1 98.62 51 GLN B N 1
ATOM 2295 C CA . GLN B 1 51 ? 7.773 -26.656 9.797 1 98.62 51 GLN B CA 1
ATOM 2296 C C . GLN B 1 51 ? 8.734 -27.125 8.711 1 98.62 51 GLN B C 1
ATOM 2298 O O . GLN B 1 51 ? 9.953 -27.094 8.898 1 98.62 51 GLN B O 1
ATOM 2303 N N . GLN B 1 52 ? 8.172 -27.547 7.609 1 98.69 52 GLN B N 1
ATOM 2304 C CA . GLN B 1 52 ? 8.977 -27.812 6.418 1 98.69 52 GLN B CA 1
ATOM 2305 C C . GLN B 1 52 ? 9.078 -26.578 5.535 1 98.69 52 GLN B C 1
ATOM 2307 O O . GLN B 1 52 ? 8.062 -26.031 5.098 1 98.69 52 GLN B O 1
ATOM 2312 N N . VAL B 1 53 ? 10.297 -26.188 5.293 1 98.75 53 VAL B N 1
ATOM 2313 C CA . VAL B 1 53 ? 10.555 -24.953 4.539 1 98.75 53 VAL B CA 1
ATOM 2314 C C . VAL B 1 53 ? 11.195 -25.297 3.195 1 98.75 53 VAL B C 1
ATOM 2316 O O . VAL B 1 53 ? 12.172 -26.047 3.139 1 98.75 53 VAL B O 1
ATOM 2319 N N . PHE B 1 54 ? 10.641 -24.75 2.105 1 98.81 54 PHE B N 1
ATOM 2320 C CA . PHE B 1 54 ? 11.133 -24.984 0.752 1 98.81 54 PHE B CA 1
ATOM 2321 C C . PHE B 1 54 ? 11.602 -23.672 0.116 1 98.81 54 PHE B C 1
ATOM 2323 O O . PHE B 1 54 ? 10.797 -22.766 -0.09 1 98.81 54 PHE B O 1
ATOM 2330 N N . GLU B 1 55 ? 12.836 -23.641 -0.176 1 98.31 55 GLU B N 1
ATOM 2331 C CA . GLU B 1 55 ? 13.367 -22.531 -0.974 1 98.31 55 GLU B CA 1
ATOM 2332 C C . GLU B 1 55 ? 13.172 -22.781 -2.467 1 98.31 55 GLU B C 1
ATOM 2334 O O . GLU B 1 55 ? 13.461 -23.875 -2.955 1 98.31 55 GLU B O 1
ATOM 2339 N N . VAL B 1 56 ? 12.672 -21.734 -3.199 1 97.62 56 VAL B N 1
ATOM 2340 C CA . VAL B 1 56 ? 12.367 -21.953 -4.609 1 97.62 56 VAL B CA 1
ATOM 2341 C C . VAL B 1 56 ? 13 -20.844 -5.445 1 97.62 56 VAL B C 1
ATOM 2343 O O . VAL B 1 56 ? 13.445 -19.828 -4.906 1 97.62 56 VAL B O 1
ATOM 2346 N N . THR B 1 57 ? 13.055 -21.109 -6.734 1 93.88 57 THR B N 1
ATOM 2347 C CA . THR B 1 57 ? 13.359 -20.156 -7.785 1 93.88 57 THR B CA 1
ATOM 2348 C C . THR B 1 57 ? 12.219 -20.062 -8.789 1 93.88 57 THR B C 1
ATOM 2350 O O . THR B 1 57 ? 11.227 -20.781 -8.672 1 93.88 57 THR B O 1
ATOM 2353 N N . MET B 1 58 ? 12.406 -19.141 -9.688 1 87 58 MET B N 1
ATOM 2354 C CA . MET B 1 58 ? 11.391 -19.016 -10.727 1 87 58 MET B CA 1
ATOM 2355 C C . MET B 1 58 ? 11.227 -20.328 -11.492 1 87 58 MET B C 1
ATOM 2357 O O . MET B 1 58 ? 10.125 -20.672 -11.914 1 87 58 MET B O 1
ATOM 2361 N N . LYS B 1 59 ? 12.227 -21.078 -11.586 1 89.94 59 LYS B N 1
ATOM 2362 C CA . LYS B 1 59 ? 12.242 -22.297 -12.375 1 89.94 59 LYS B CA 1
ATOM 2363 C C . LYS B 1 59 ? 11.602 -23.453 -11.602 1 89.94 59 LYS B C 1
ATOM 2365 O O . LYS B 1 59 ? 10.984 -24.344 -12.203 1 89.94 59 LYS B O 1
ATOM 2370 N N . THR B 1 60 ? 11.688 -23.328 -10.32 1 95.5 60 THR B N 1
ATOM 2371 C CA . THR B 1 60 ? 11.32 -24.531 -9.57 1 95.5 60 THR B CA 1
ATOM 2372 C C . THR B 1 60 ? 10.023 -24.312 -8.805 1 95.5 60 THR B C 1
ATOM 2374 O O . THR B 1 60 ? 9.414 -25.266 -8.312 1 95.5 60 THR B O 1
ATOM 2377 N N . GLN B 1 61 ? 9.555 -23.109 -8.664 1 95.12 61 GLN B N 1
ATOM 2378 C CA . GLN B 1 61 ? 8.469 -22.781 -7.746 1 95.12 61 GLN B CA 1
ATOM 2379 C C . GLN B 1 61 ? 7.203 -23.562 -8.094 1 95.12 61 GLN B C 1
ATOM 2381 O O . GLN B 1 61 ? 6.543 -24.109 -7.215 1 95.12 61 GLN B O 1
ATOM 2386 N N . GLU B 1 62 ? 6.895 -23.734 -9.336 1 93.75 62 GLU B N 1
ATOM 2387 C CA . GLU B 1 62 ? 5.668 -24.422 -9.75 1 93.75 62 GLU B CA 1
ATOM 2388 C C . GLU B 1 62 ? 5.66 -25.875 -9.297 1 93.75 62 GLU B C 1
ATOM 2390 O O . GLU B 1 62 ? 4.676 -26.344 -8.727 1 93.75 62 GLU B O 1
ATOM 2395 N N . SER B 1 63 ? 6.715 -26.5 -9.609 1 96.69 63 SER B N 1
ATOM 2396 C CA . SER B 1 63 ? 6.797 -27.922 -9.242 1 96.69 63 SER B CA 1
ATOM 2397 C C . SER B 1 63 ? 6.734 -28.109 -7.73 1 96.69 63 SER B C 1
ATOM 2399 O O . SER B 1 63 ? 6.129 -29.062 -7.242 1 96.69 63 SER B O 1
ATOM 2401 N N . VAL B 1 64 ? 7.258 -27.203 -6.965 1 98 64 VAL B N 1
ATOM 2402 C CA . VAL B 1 64 ? 7.266 -27.297 -5.512 1 98 64 VAL B CA 1
ATOM 2403 C C . VAL B 1 64 ? 5.863 -27.047 -4.965 1 98 64 VAL B C 1
ATOM 2405 O O . VAL B 1 64 ? 5.391 -27.766 -4.082 1 98 64 VAL B O 1
ATOM 2408 N N . TYR B 1 65 ? 5.191 -26.016 -5.465 1 97.75 65 TYR B N 1
ATOM 2409 C CA . TYR B 1 65 ? 3.814 -25.766 -5.055 1 97.75 65 TYR B CA 1
ATOM 2410 C C . TYR B 1 65 ? 2.963 -27.031 -5.219 1 97.75 65 TYR B C 1
ATOM 2412 O O . TYR B 1 65 ? 2.244 -27.422 -4.301 1 97.75 65 TYR B O 1
ATOM 2420 N N . GLN B 1 66 ? 3.1 -27.688 -6.398 1 97.38 66 GLN B N 1
ATOM 2421 C CA . GLN B 1 66 ? 2.303 -28.859 -6.711 1 97.38 66 GLN B CA 1
ATOM 2422 C C . GLN B 1 66 ? 2.674 -30.031 -5.801 1 97.38 66 GLN B C 1
ATOM 2424 O O . GLN B 1 66 ? 1.796 -30.734 -5.305 1 97.38 66 GLN B O 1
ATOM 2429 N N . ASP B 1 67 ? 3.898 -30.172 -5.648 1 98.38 67 ASP B N 1
ATOM 2430 C CA . ASP B 1 67 ? 4.359 -31.281 -4.824 1 98.38 67 ASP B CA 1
ATOM 2431 C C . ASP B 1 67 ? 3.879 -31.141 -3.383 1 98.38 67 ASP B C 1
ATOM 2433 O O . ASP B 1 67 ? 3.367 -32.094 -2.793 1 98.38 67 ASP B O 1
ATOM 2437 N N . VAL B 1 68 ? 4.02 -29.938 -2.807 1 98.56 68 VAL B N 1
ATOM 2438 C CA . VAL B 1 68 ? 3.604 -29.688 -1.429 1 98.56 68 VAL B CA 1
ATOM 2439 C C . VAL B 1 68 ? 2.098 -29.906 -1.298 1 98.56 68 VAL B C 1
ATOM 2441 O O . VAL B 1 68 ? 1.642 -30.609 -0.397 1 98.56 68 VAL B O 1
ATOM 2444 N N . TYR B 1 69 ? 1.333 -29.375 -2.203 1 98.38 69 TYR B N 1
ATOM 2445 C CA . TYR B 1 69 ? -0.118 -29.516 -2.15 1 98.38 69 TYR B CA 1
ATOM 2446 C C . TYR B 1 69 ? -0.538 -30.969 -2.32 1 98.38 69 TYR B C 1
ATOM 2448 O O . TYR B 1 69 ? -1.336 -31.484 -1.536 1 98.38 69 TYR B O 1
ATOM 2456 N N . ASN B 1 70 ? 0.028 -31.703 -3.334 1 98 70 ASN B N 1
ATOM 2457 C CA . ASN B 1 70 ? -0.453 -33.031 -3.727 1 98 70 ASN B CA 1
ATOM 2458 C C . ASN B 1 70 ? 0.098 -34.125 -2.812 1 98 70 ASN B C 1
ATOM 2460 O O . ASN B 1 70 ? -0.599 -35.094 -2.506 1 98 70 ASN B O 1
ATOM 2464 N N . ASN B 1 71 ? 1.291 -33.938 -2.398 1 98.19 71 ASN B N 1
ATOM 2465 C CA . ASN B 1 71 ? 1.967 -35.094 -1.84 1 98.19 71 ASN B CA 1
ATOM 2466 C C . ASN B 1 71 ? 2.34 -34.875 -0.376 1 98.19 71 ASN B C 1
ATOM 2468 O O . ASN B 1 71 ? 2.586 -35.844 0.354 1 98.19 71 ASN B O 1
ATOM 2472 N N . LYS B 1 72 ? 2.436 -33.656 0.08 1 98.19 72 LYS B N 1
ATOM 2473 C CA . LYS B 1 72 ? 2.939 -33.438 1.434 1 98.19 72 LYS B CA 1
ATOM 2474 C C . LYS B 1 72 ? 1.812 -33.062 2.389 1 98.19 72 LYS B C 1
ATOM 2476 O O . LYS B 1 72 ? 1.67 -33.688 3.457 1 98.19 72 LYS B O 1
ATOM 2481 N N . MET B 1 73 ? 1.037 -32.094 2 1 98.12 73 MET B N 1
ATOM 2482 C CA . MET B 1 73 ? 0.008 -31.578 2.891 1 98.12 73 MET B CA 1
ATOM 2483 C C . MET B 1 73 ? -1.098 -32.594 3.115 1 98.12 73 MET B C 1
ATOM 2485 O O . MET B 1 73 ? -1.496 -33.312 2.186 1 98.12 73 MET B O 1
ATOM 2489 N N . LYS B 1 74 ? -1.591 -32.625 4.285 1 97.38 74 LYS B N 1
ATOM 2490 C CA . LYS B 1 74 ? -2.822 -33.312 4.637 1 97.38 74 LYS B CA 1
ATOM 2491 C C . LYS B 1 74 ? -3.986 -32.344 4.789 1 97.38 74 LYS B C 1
ATOM 2493 O O . LYS B 1 74 ? -3.777 -31.141 4.902 1 97.38 74 LYS B O 1
ATOM 2498 N N . ASP B 1 75 ? -5.16 -32.906 4.793 1 95.94 75 ASP B N 1
ATOM 2499 C CA . ASP B 1 75 ? -6.344 -32.094 4.992 1 95.94 75 ASP B CA 1
ATOM 2500 C C . ASP B 1 75 ? -6.277 -31.344 6.324 1 95.94 75 ASP B C 1
ATOM 2502 O O . ASP B 1 75 ? -5.871 -31.922 7.34 1 95.94 75 ASP B O 1
ATOM 2506 N N . GLY B 1 76 ? -6.598 -30.062 6.238 1 96.5 76 GLY B N 1
ATOM 2507 C CA . GLY B 1 76 ? -6.641 -29.25 7.445 1 96.5 76 GLY B CA 1
ATOM 2508 C C . GLY B 1 76 ? -5.336 -28.531 7.73 1 96.5 76 GLY B C 1
ATOM 2509 O O . GLY B 1 76 ? -5.285 -27.641 8.586 1 96.5 76 GLY B O 1
ATOM 2510 N N . GLU B 1 77 ? -4.355 -28.875 6.98 1 98.31 77 GLU B N 1
ATOM 2511 C CA . GLU B 1 77 ? -3.062 -28.234 7.211 1 98.31 77 GLU B CA 1
ATOM 2512 C C . GLU B 1 77 ? -2.949 -26.922 6.441 1 98.31 77 GLU B C 1
ATOM 2514 O O . GLU B 1 77 ? -3.705 -26.688 5.5 1 98.31 77 GLU B O 1
ATOM 2519 N N . TYR B 1 78 ? -2.051 -26.156 6.949 1 98.69 78 TYR B N 1
ATOM 2520 C CA . TYR B 1 78 ? -1.84 -24.828 6.363 1 98.69 78 TYR B CA 1
ATOM 2521 C C . TYR B 1 78 ? -0.452 -24.734 5.742 1 98.69 78 TYR B C 1
ATOM 2523 O O . TYR B 1 78 ? 0.514 -25.281 6.27 1 98.69 78 TYR B O 1
ATOM 2531 N N . CYS B 1 79 ? -0.378 -24.016 4.625 1 98.94 79 CYS B N 1
ATOM 2532 C CA . CYS B 1 79 ? 0.853 -23.609 3.957 1 98.94 79 CYS B CA 1
ATOM 2533 C C . CYS B 1 79 ? 0.917 -22.094 3.812 1 98.94 79 CYS B C 1
ATOM 2535 O O . CYS B 1 79 ? -0.114 -21.438 3.674 1 98.94 79 CYS B O 1
ATOM 2537 N N . THR B 1 80 ? 2.105 -21.578 3.889 1 98.88 80 THR B N 1
ATOM 2538 C CA . THR B 1 80 ? 2.311 -20.156 3.635 1 98.88 80 THR B CA 1
ATOM 2539 C C . THR B 1 80 ? 3.299 -19.938 2.49 1 98.88 80 THR B C 1
ATOM 2541 O O . THR B 1 80 ? 4.363 -20.562 2.465 1 98.88 80 THR B O 1
ATOM 2544 N N . VAL B 1 81 ? 2.936 -19.109 1.565 1 98.75 81 VAL B N 1
ATOM 2545 C CA . VAL B 1 81 ? 3.836 -18.625 0.526 1 98.75 81 VAL B CA 1
ATOM 2546 C C . VAL B 1 81 ? 4.059 -17.125 0.7 1 98.75 81 VAL B C 1
ATOM 2548 O O . VAL B 1 81 ? 3.189 -16.312 0.368 1 98.75 81 VAL B O 1
ATOM 2551 N N . PRO B 1 82 ? 5.215 -16.734 1.184 1 98.56 82 PRO B N 1
ATOM 2552 C CA . PRO B 1 82 ? 5.523 -15.32 1.408 1 98.56 82 PRO B CA 1
ATOM 2553 C C . PRO B 1 82 ? 6.152 -14.656 0.186 1 98.56 82 PRO B C 1
ATOM 2555 O O . PRO B 1 82 ? 6.902 -15.289 -0.553 1 98.56 82 PRO B O 1
ATOM 2558 N N . PHE B 1 83 ? 5.801 -13.398 0.015 1 97.25 83 PHE B N 1
ATOM 2559 C CA . PHE B 1 83 ? 6.395 -12.562 -1.021 1 97.25 83 PHE B CA 1
ATOM 2560 C C . PHE B 1 83 ? 6.98 -11.289 -0.42 1 97.25 83 PHE B C 1
ATOM 2562 O O . PHE B 1 83 ? 6.438 -10.75 0.545 1 97.25 83 PHE B O 1
ATOM 2569 N N . THR B 1 84 ? 8.078 -10.812 -1.043 1 96.12 84 THR B N 1
ATOM 2570 C CA . THR B 1 84 ? 8.641 -9.523 -0.654 1 96.12 84 THR B CA 1
ATOM 2571 C C . THR B 1 84 ? 7.699 -8.383 -1.031 1 96.12 84 THR B C 1
ATOM 2573 O O . THR B 1 84 ? 7.129 -8.375 -2.123 1 96.12 84 THR B O 1
ATOM 2576 N N . GLY B 1 85 ? 7.59 -7.441 -0.137 1 96.81 85 GLY B N 1
ATOM 2577 C CA . GLY B 1 85 ? 6.707 -6.312 -0.373 1 96.81 85 GLY B CA 1
ATOM 2578 C C . GLY B 1 85 ? 5.242 -6.648 -0.171 1 96.81 85 GLY B C 1
ATOM 2579 O O . GLY B 1 85 ? 4.871 -7.234 0.846 1 96.81 85 GLY B O 1
ATOM 2580 N N . ASP B 1 86 ? 4.438 -6.148 -1.011 1 97.38 86 ASP B N 1
ATOM 2581 C CA . ASP B 1 86 ? 3 -6.395 -1.017 1 97.38 86 ASP B CA 1
ATOM 2582 C C . ASP B 1 86 ? 2.619 -7.406 -2.096 1 97.38 86 ASP B C 1
ATOM 2584 O O . ASP B 1 86 ? 2.881 -7.184 -3.281 1 97.38 86 ASP B O 1
ATOM 2588 N N . VAL B 1 87 ? 1.911 -8.43 -1.656 1 96.12 87 VAL B N 1
ATOM 2589 C CA . VAL B 1 87 ? 1.572 -9.547 -2.531 1 96.12 87 VAL B CA 1
ATOM 2590 C C . VAL B 1 87 ? 0.672 -9.062 -3.664 1 96.12 87 VAL B C 1
ATOM 2592 O O . VAL B 1 87 ? 0.723 -9.594 -4.777 1 96.12 87 VAL B O 1
ATOM 2595 N N . ASN B 1 88 ? -0.073 -8.023 -3.396 1 95.75 88 ASN B N 1
ATOM 2596 C CA . ASN B 1 88 ? -1.014 -7.543 -4.402 1 95.75 88 ASN B CA 1
ATOM 2597 C C . ASN B 1 88 ? -0.294 -6.859 -5.562 1 95.75 88 ASN B C 1
ATOM 2599 O O . ASN B 1 88 ? -0.892 -6.613 -6.609 1 95.75 88 ASN B O 1
ATOM 2603 N N . PHE B 1 89 ? 0.962 -6.578 -5.25 1 91.5 89 PHE B N 1
ATOM 2604 C CA . PHE B 1 89 ? 1.695 -5.77 -6.215 1 91.5 89 PHE B CA 1
ATOM 2605 C C . PHE B 1 89 ? 2.73 -6.609 -6.953 1 91.5 89 PHE B C 1
ATOM 2607 O O . PHE B 1 89 ? 3.715 -7.055 -6.355 1 91.5 89 PHE B O 1
ATOM 2614 N N . SER B 1 90 ? 2.648 -6.977 -8.133 1 76.56 90 SER B N 1
ATOM 2615 C CA . SER B 1 90 ? 3.635 -7.523 -9.055 1 76.56 90 SER B CA 1
ATOM 2616 C C . SER B 1 90 ? 3.699 -9.039 -8.961 1 76.56 90 SER B C 1
ATOM 2618 O O . SER B 1 90 ? 4.516 -9.68 -9.633 1 76.56 90 SER B O 1
ATOM 2620 N N . GLU B 1 91 ? 2.822 -9.664 -8.164 1 78.25 91 GLU B N 1
ATOM 2621 C CA . GLU B 1 91 ? 2.883 -11.109 -8.016 1 78.25 91 GLU B CA 1
ATOM 2622 C C . GLU B 1 91 ? 1.618 -11.773 -8.547 1 78.25 91 GLU B C 1
ATOM 2624 O O . GLU B 1 91 ? 1.297 -12.906 -8.172 1 78.25 91 GLU B O 1
ATOM 2629 N N . SER B 1 92 ? 0.945 -11.117 -9.32 1 83.25 92 SER B N 1
ATOM 2630 C CA . SER B 1 92 ? -0.403 -11.539 -9.688 1 83.25 92 SER B CA 1
ATOM 2631 C C . SER B 1 92 ? -0.387 -12.891 -10.398 1 83.25 92 SER B C 1
ATOM 2633 O O . SER B 1 92 ? -1.259 -13.727 -10.156 1 83.25 92 SER B O 1
ATOM 2635 N N . GLU B 1 93 ? 0.611 -13.141 -11.164 1 86.19 93 GLU B N 1
ATOM 2636 C CA . GLU B 1 93 ? 0.654 -14.406 -11.898 1 86.19 93 GLU B CA 1
ATOM 2637 C C . GLU B 1 93 ? 0.827 -15.586 -10.945 1 86.19 93 GLU B C 1
ATOM 2639 O O . GLU B 1 93 ? 0.159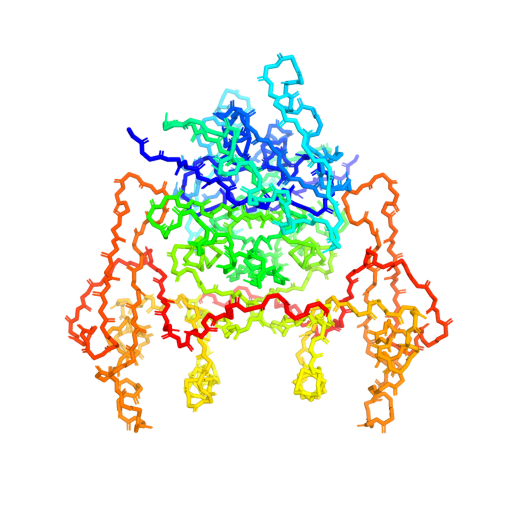 -16.609 -11.102 1 86.19 93 GLU B O 1
ATOM 2644 N N . VAL B 1 94 ? 1.67 -15.375 -10.031 1 91.94 94 VAL B N 1
ATOM 2645 C CA . VAL B 1 94 ? 1.913 -16.453 -9.07 1 91.94 94 VAL B CA 1
ATOM 2646 C C . VAL B 1 94 ? 0.686 -16.625 -8.188 1 91.94 94 VAL B C 1
ATOM 2648 O O . VAL B 1 94 ? 0.281 -17.766 -7.902 1 91.94 94 VAL B O 1
ATOM 2651 N N . VAL B 1 95 ? 0.095 -15.578 -7.781 1 94.06 95 VAL B N 1
ATOM 2652 C CA . VAL B 1 95 ? -1.097 -15.648 -6.941 1 94.06 95 VAL B CA 1
ATOM 2653 C C . VAL B 1 95 ? -2.211 -16.391 -7.68 1 94.06 95 VAL B C 1
ATOM 2655 O O . VAL B 1 95 ? -2.871 -17.25 -7.109 1 94.06 95 VAL B O 1
ATOM 2658 N N . ASP B 1 96 ? -2.361 -16.078 -8.961 1 93.25 96 ASP B N 1
ATOM 2659 C CA . ASP B 1 96 ? -3.369 -16.75 -9.766 1 93.25 96 ASP B CA 1
ATOM 2660 C C . ASP B 1 96 ? -3.129 -18.266 -9.789 1 93.25 96 ASP B C 1
ATOM 2662 O O . ASP B 1 96 ? -4.074 -19.047 -9.68 1 93.25 96 ASP B O 1
ATOM 2666 N N . ARG B 1 97 ? -1.926 -18.625 -9.906 1 93.31 97 ARG B N 1
ATOM 2667 C CA . ARG B 1 97 ? -1.584 -20.047 -9.945 1 93.31 97 ARG B CA 1
ATOM 2668 C C . ARG B 1 97 ? -1.898 -20.719 -8.617 1 93.31 97 ARG B C 1
ATOM 2670 O O . ARG B 1 97 ? -2.412 -21.828 -8.586 1 93.31 97 ARG B O 1
ATOM 2677 N N . LEU B 1 98 ? -1.579 -20.078 -7.586 1 96.31 98 LEU B N 1
ATOM 2678 C CA . LEU B 1 98 ? -1.829 -20.625 -6.254 1 96.31 98 LEU B CA 1
ATOM 2679 C C . LEU B 1 98 ? -3.326 -20.766 -5.992 1 96.31 98 LEU B C 1
ATOM 2681 O O . LEU B 1 98 ? -3.77 -21.75 -5.398 1 96.31 98 LEU B O 1
ATOM 2685 N N . LEU B 1 99 ? -4.074 -19.781 -6.434 1 95.5 99 LEU B N 1
ATOM 2686 C CA . LEU B 1 99 ? -5.527 -19.859 -6.336 1 95.5 99 LEU B CA 1
ATOM 2687 C C . LEU B 1 99 ? -6.062 -21.047 -7.113 1 95.5 99 LEU B C 1
ATOM 2689 O O . LEU B 1 99 ? -7.004 -21.719 -6.672 1 95.5 99 LEU B O 1
ATOM 2693 N N . GLU B 1 100 ? -5.473 -21.312 -8.234 1 94.56 100 GLU B N 1
ATOM 2694 C CA . GLU B 1 100 ? -5.875 -22.453 -9.047 1 94.56 100 GLU B CA 1
ATOM 2695 C C . GLU B 1 100 ? -5.562 -23.781 -8.344 1 94.56 100 GLU B C 1
ATOM 2697 O O . GLU B 1 100 ? -6.379 -24.703 -8.352 1 94.56 100 GLU B O 1
ATOM 2702 N N . ILE B 1 101 ? -4.453 -23.828 -7.738 1 95.69 101 ILE B N 1
ATOM 2703 C CA . ILE B 1 101 ? -3.988 -25.062 -7.109 1 95.69 101 ILE B CA 1
ATOM 2704 C C . ILE B 1 101 ? -4.812 -25.344 -5.859 1 95.69 101 ILE B C 1
ATOM 2706 O O . ILE B 1 101 ? -5.293 -26.469 -5.664 1 95.69 101 ILE B O 1
ATOM 2710 N N . PHE B 1 102 ? -5.09 -24.375 -5.016 1 97.06 102 PHE B N 1
ATOM 2711 C CA . PHE B 1 102 ? -5.668 -24.594 -3.693 1 97.06 102 PHE B CA 1
ATOM 2712 C C . PHE B 1 102 ? -7.176 -24.391 -3.721 1 97.06 102 PHE B C 1
ATOM 2714 O O . PHE B 1 102 ? -7.891 -24.844 -2.824 1 97.06 102 PHE B O 1
ATOM 2721 N N . GLY B 1 103 ? -7.641 -23.625 -4.762 1 95.75 103 GLY B N 1
ATOM 2722 C CA . GLY B 1 103 ? -9.023 -23.172 -4.766 1 95.75 103 GLY B CA 1
ATOM 2723 C C . GLY B 1 103 ? -9.219 -21.859 -4.055 1 95.75 103 GLY B C 1
ATOM 2724 O O . GLY B 1 103 ? -8.672 -21.641 -2.969 1 95.75 103 GLY B O 1
ATOM 2725 N N . ASP B 1 104 ? -10.008 -21.031 -4.547 1 94.94 104 ASP B N 1
ATOM 2726 C CA . ASP B 1 104 ? -10.195 -19.656 -4.094 1 94.94 104 ASP B CA 1
ATOM 2727 C C . ASP B 1 104 ? -10.57 -19.609 -2.613 1 94.94 104 ASP B C 1
ATOM 2729 O O . ASP B 1 104 ? -10.047 -18.797 -1.854 1 94.94 104 ASP B O 1
ATOM 2733 N N . ASP B 1 105 ? -11.422 -20.453 -2.225 1 95.88 105 ASP B N 1
ATOM 2734 C CA . ASP B 1 105 ? -11.984 -20.422 -0.88 1 95.88 105 ASP B CA 1
ATOM 2735 C C . ASP B 1 105 ? -10.961 -20.859 0.16 1 95.88 105 ASP B C 1
ATOM 2737 O O . ASP B 1 105 ? -11.164 -20.672 1.36 1 95.88 105 ASP B O 1
ATOM 2741 N N . ASN B 1 106 ? -9.914 -21.422 -0.322 1 98.06 106 ASN B N 1
ATOM 2742 C CA . ASN B 1 106 ? -8.93 -22 0.593 1 98.06 106 ASN B CA 1
ATOM 2743 C C . ASN B 1 106 ? -7.672 -21.141 0.67 1 98.06 106 ASN B C 1
ATOM 2745 O O . ASN B 1 106 ? -6.691 -21.531 1.307 1 98.06 106 ASN B O 1
ATOM 2749 N N . VAL B 1 107 ? -7.711 -20.016 0.043 1 98.12 107 VAL B N 1
ATOM 2750 C CA . VAL B 1 107 ? -6.551 -19.125 0.01 1 98.12 107 VAL B CA 1
ATOM 2751 C C . VAL B 1 107 ? -6.891 -17.797 0.694 1 98.12 107 VAL B C 1
ATOM 2753 O O . VAL B 1 107 ? -7.918 -17.188 0.398 1 98.12 107 VAL B O 1
ATOM 2756 N N . GLU B 1 108 ? -6.09 -17.438 1.598 1 98.25 108 GLU B N 1
ATOM 2757 C CA . GLU B 1 108 ? -6.164 -16.109 2.197 1 98.25 108 GLU B CA 1
ATOM 2758 C C . GLU B 1 108 ? -4.945 -15.266 1.828 1 98.25 108 GLU B C 1
ATOM 2760 O O . GLU B 1 108 ? -3.807 -15.688 2.049 1 98.25 108 GLU B O 1
ATOM 2765 N N . VAL B 1 109 ? -5.234 -14.156 1.229 1 98.38 109 VAL B N 1
ATOM 2766 C CA . VAL B 1 109 ? -4.176 -13.227 0.84 1 98.38 109 VAL B CA 1
ATOM 2767 C C . VAL B 1 109 ? -4.039 -12.125 1.892 1 98.38 109 VAL B C 1
ATOM 2769 O O . VAL B 1 109 ? -5.02 -11.453 2.227 1 98.38 109 VAL B O 1
ATOM 2772 N N . ILE B 1 110 ? -2.855 -11.953 2.432 1 98.56 110 ILE B N 1
ATOM 2773 C CA . ILE B 1 110 ? -2.559 -10.945 3.447 1 98.56 110 ILE B CA 1
ATOM 2774 C C . ILE B 1 110 ? -1.546 -9.945 2.902 1 98.56 110 ILE B C 1
ATOM 2776 O O . ILE B 1 110 ? -0.396 -10.297 2.633 1 98.56 110 ILE B O 1
ATOM 2780 N N . PRO B 1 111 ? -1.923 -8.68 2.768 1 98.44 111 PRO B N 1
ATOM 2781 C CA . PRO B 1 111 ? -1.023 -7.68 2.184 1 98.44 111 PRO B CA 1
ATOM 2782 C C . PRO B 1 111 ? 0.201 -7.406 3.055 1 98.44 111 PRO B C 1
ATOM 2784 O O . PRO B 1 111 ? 0.22 -7.777 4.23 1 98.44 111 PRO B O 1
ATOM 2787 N N . GLY B 1 112 ? 1.183 -6.832 2.457 1 98.44 112 GLY B N 1
ATOM 2788 C CA . GLY B 1 112 ? 2.367 -6.328 3.133 1 98.44 112 GLY B CA 1
ATOM 2789 C C . GLY B 1 112 ? 2.707 -4.895 2.758 1 98.44 112 GLY B C 1
ATOM 2790 O O . GLY B 1 112 ? 2.049 -4.301 1.9 1 98.44 112 GLY B O 1
ATOM 2791 N N . ILE B 1 113 ? 3.703 -4.367 3.416 1 98.56 113 ILE B N 1
ATOM 2792 C CA . ILE B 1 113 ? 4.188 -3.027 3.104 1 98.56 113 ILE B CA 1
ATOM 2793 C C . ILE B 1 113 ? 5.078 -3.074 1.865 1 98.56 113 ILE B C 1
ATOM 2795 O O . ILE B 1 113 ? 6.074 -3.801 1.836 1 98.56 113 ILE B O 1
ATOM 2799 N N . SER B 1 114 ? 4.715 -2.348 0.872 1 97.44 114 SER B N 1
ATOM 2800 C CA . SER B 1 114 ? 5.48 -2.32 -0.369 1 97.44 114 SER B CA 1
ATOM 2801 C C . SER B 1 114 ? 6.68 -1.384 -0.257 1 97.44 114 SER B C 1
ATOM 2803 O O . SER B 1 114 ? 6.645 -0.406 0.494 1 97.44 114 SER B O 1
ATOM 2805 N N . SER B 1 115 ? 7.727 -1.713 -1.049 1 97.38 115 SER B N 1
ATOM 2806 C CA . SER B 1 115 ? 8.836 -0.772 -1.178 1 97.38 115 SER B CA 1
ATOM 2807 C C . SER B 1 115 ? 8.359 0.566 -1.734 1 97.38 115 SER B C 1
ATOM 2809 O O . SER B 1 115 ? 8.93 1.613 -1.413 1 97.38 115 SER B O 1
ATOM 2811 N N . ILE B 1 116 ? 7.293 0.529 -2.484 1 97.56 116 ILE B N 1
ATOM 2812 C CA . ILE B 1 116 ? 6.68 1.743 -3.014 1 97.56 116 ILE B CA 1
ATOM 2813 C C . ILE B 1 116 ? 6.242 2.645 -1.863 1 97.56 116 ILE B C 1
ATOM 2815 O O . ILE B 1 116 ? 6.496 3.852 -1.88 1 97.56 116 ILE B O 1
ATOM 2819 N N . GLN B 1 117 ? 5.664 2.07 -0.877 1 98.12 117 GLN B N 1
ATOM 2820 C CA . GLN B 1 117 ? 5.172 2.842 0.261 1 98.12 117 GLN B CA 1
ATOM 2821 C C . GLN B 1 117 ? 6.328 3.439 1.06 1 98.12 117 GLN B C 1
ATOM 2823 O O . GLN B 1 117 ? 6.258 4.59 1.494 1 98.12 117 GLN B O 1
ATOM 2828 N N . VAL B 1 118 ? 7.336 2.664 1.246 1 98.5 118 VAL B N 1
ATOM 2829 C CA . VAL B 1 118 ? 8.484 3.141 2.012 1 98.5 118 VAL B CA 1
ATOM 2830 C C . VAL B 1 118 ? 9.195 4.25 1.24 1 98.5 118 VAL B C 1
ATOM 2832 O O . VAL B 1 118 ? 9.594 5.262 1.821 1 98.5 118 VAL B O 1
ATOM 2835 N N . ALA B 1 119 ? 9.336 4.062 -0.069 1 98.5 119 ALA B N 1
ATOM 2836 C CA . ALA B 1 119 ? 9.953 5.094 -0.905 1 98.5 119 ALA B CA 1
ATOM 2837 C C . ALA B 1 119 ? 9.148 6.391 -0.849 1 98.5 119 ALA B C 1
ATOM 2839 O O . ALA B 1 119 ? 9.727 7.477 -0.744 1 98.5 119 ALA B O 1
ATOM 2840 N N . ALA B 1 120 ? 7.871 6.277 -0.915 1 98.12 120 ALA B N 1
ATOM 2841 C CA . ALA B 1 120 ? 6.992 7.438 -0.811 1 98.12 120 ALA B CA 1
ATOM 2842 C C . ALA B 1 120 ? 7.20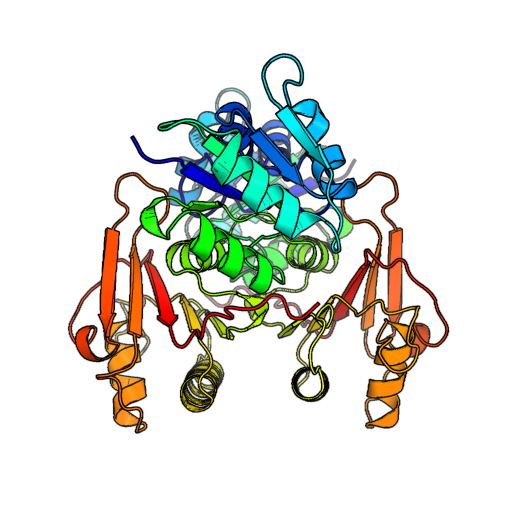7 8.172 0.509 1 98.12 120 ALA B C 1
ATOM 2844 O O . ALA B 1 120 ? 7.32 9.406 0.532 1 98.12 120 ALA B O 1
ATOM 2845 N N . ALA B 1 121 ? 7.285 7.414 1.537 1 97.62 121 ALA B N 1
ATOM 2846 C CA . ALA B 1 121 ? 7.484 7.977 2.871 1 97.62 121 ALA B CA 1
ATOM 2847 C C . ALA B 1 121 ? 8.812 8.719 2.961 1 97.62 121 ALA B C 1
ATOM 2849 O O . ALA B 1 121 ? 8.875 9.852 3.443 1 97.62 121 ALA B O 1
ATOM 2850 N N . ARG B 1 122 ? 9.836 8.07 2.467 1 97.06 122 ARG B N 1
ATOM 2851 C CA . ARG B 1 122 ? 11.172 8.656 2.516 1 97.06 122 ARG B CA 1
ATOM 2852 C C . ARG B 1 122 ? 11.242 9.93 1.689 1 97.06 122 ARG B C 1
ATOM 2854 O O . ARG B 1 122 ? 11.883 10.906 2.096 1 97.06 122 ARG B O 1
ATOM 2861 N N . ALA B 1 123 ? 10.602 9.945 0.595 1 97 123 ALA B N 1
ATOM 2862 C CA . ALA B 1 123 ? 10.672 11.078 -0.33 1 97 123 ALA B CA 1
ATOM 2863 C C . ALA B 1 123 ? 9.633 12.141 0.023 1 97 123 ALA B C 1
ATOM 2865 O O . ALA B 1 123 ? 9.641 13.234 -0.536 1 97 123 ALA B O 1
ATOM 2866 N N . ARG B 1 124 ? 8.727 11.805 0.9 1 95.38 124 ARG B N 1
ATOM 2867 C CA . ARG B 1 124 ? 7.617 12.672 1.277 1 95.38 124 ARG B CA 1
ATOM 2868 C C . ARG B 1 124 ? 6.715 12.969 0.081 1 95.38 124 ARG B C 1
ATOM 2870 O O . ARG B 1 124 ? 6.344 14.117 -0.157 1 95.38 124 ARG B O 1
ATOM 2877 N N . VAL B 1 125 ? 6.449 11.977 -0.692 1 96.12 125 VAL B N 1
ATOM 2878 C CA . VAL B 1 125 ? 5.574 12.07 -1.855 1 96.12 125 VAL B CA 1
ATOM 2879 C C . VAL B 1 125 ? 4.305 11.258 -1.61 1 96.12 125 VAL B C 1
ATOM 2881 O O . VAL B 1 125 ? 4.359 10.039 -1.415 1 96.12 125 VAL B O 1
ATOM 2884 N N . PRO B 1 126 ? 3.17 11.891 -1.619 1 95 126 PRO B N 1
ATOM 2885 C CA . PRO B 1 126 ? 1.922 11.164 -1.382 1 95 126 PRO B CA 1
ATOM 2886 C C . PRO B 1 126 ? 1.567 10.211 -2.521 1 95 126 PRO B C 1
ATOM 2888 O O . PRO B 1 126 ? 1.659 10.586 -3.693 1 95 126 PRO B O 1
ATOM 2891 N N . THR B 1 127 ? 1.086 9.023 -2.18 1 95.56 127 THR B N 1
ATOM 2892 C CA . THR B 1 127 ? 0.839 8 -3.188 1 95.56 127 THR B CA 1
ATOM 2893 C C . THR B 1 127 ? -0.478 8.258 -3.912 1 95.56 127 THR B C 1
ATOM 2895 O O . THR B 1 127 ? -0.643 7.871 -5.07 1 95.56 127 THR B O 1
ATOM 2898 N N . ASP B 1 128 ? -1.408 8.922 -3.297 1 91.31 128 ASP B N 1
ATOM 2899 C CA . ASP B 1 128 ? -2.705 9.148 -3.926 1 91.31 128 ASP B CA 1
ATOM 2900 C C . ASP B 1 128 ? -2.607 10.203 -5.027 1 91.31 128 ASP B C 1
ATOM 2902 O O . ASP B 1 128 ? -3.51 10.328 -5.855 1 91.31 128 ASP B O 1
ATOM 2906 N N . LYS B 1 129 ? -1.51 10.938 -5.043 1 90.75 129 LYS B N 1
ATOM 2907 C CA . LYS B 1 129 ? -1.33 12.008 -6.02 1 90.75 129 LYS B CA 1
ATOM 2908 C C . LYS B 1 129 ? -0.238 11.656 -7.027 1 90.75 129 LYS B C 1
ATOM 2910 O O . LYS B 1 129 ? 0.1 12.461 -7.895 1 90.75 129 LYS B O 1
ATOM 2915 N N . ALA B 1 130 ? 0.304 10.5 -6.867 1 95.38 130 ALA B N 1
ATOM 2916 C CA . ALA B 1 130 ? 1.4 10.055 -7.727 1 95.38 130 ALA B CA 1
ATOM 2917 C C . ALA B 1 130 ? 0.958 8.914 -8.641 1 95.38 130 ALA B C 1
ATOM 2919 O O . ALA B 1 130 ? -0.01 8.211 -8.336 1 95.38 130 ALA B O 1
ATOM 2920 N N . LEU B 1 131 ? 1.627 8.797 -9.75 1 95.62 131 LEU B N 1
ATOM 2921 C CA . LEU B 1 131 ? 1.535 7.555 -10.508 1 95.62 131 LEU B CA 1
ATOM 2922 C C . LEU B 1 131 ? 2.396 6.469 -9.875 1 95.62 131 LEU B C 1
ATOM 2924 O O . LEU B 1 131 ? 3.59 6.676 -9.633 1 95.62 131 LEU B O 1
ATOM 2928 N N . ILE B 1 132 ? 1.771 5.406 -9.57 1 96.44 132 ILE B N 1
ATOM 2929 C CA . ILE B 1 132 ? 2.488 4.227 -9.102 1 96.44 132 ILE B CA 1
ATOM 2930 C C . ILE B 1 132 ? 2.613 3.215 -10.242 1 96.44 132 ILE B C 1
ATOM 2932 O O . ILE B 1 132 ? 1.607 2.775 -10.805 1 96.44 132 ILE B O 1
ATOM 2936 N N . VAL B 1 133 ? 3.873 2.832 -10.555 1 94.94 133 VAL B N 1
ATOM 2937 C CA . VAL B 1 133 ? 4.023 1.942 -11.703 1 94.94 133 VAL B CA 1
ATOM 2938 C C . VAL B 1 133 ? 5.184 0.98 -11.461 1 94.94 133 VAL B C 1
ATOM 2940 O O . VAL B 1 133 ? 6.176 1.341 -10.82 1 94.94 133 VAL B O 1
ATOM 2943 N N . THR B 1 134 ? 5.016 -0.216 -11.859 1 94.62 134 THR B N 1
ATOM 2944 C CA . THR B 1 134 ? 6.117 -1.171 -11.844 1 94.62 134 THR B CA 1
ATOM 2945 C C . THR B 1 134 ? 6.484 -1.604 -13.258 1 94.62 134 THR B C 1
ATOM 2947 O O . THR B 1 134 ? 5.605 -1.917 -14.062 1 94.62 134 THR B O 1
ATOM 2950 N N . PHE B 1 135 ? 7.758 -1.548 -13.492 1 93 135 PHE B N 1
ATOM 2951 C CA . PHE B 1 135 ? 8.297 -2.086 -14.734 1 93 135 PHE B CA 1
ATOM 2952 C C . PHE B 1 135 ? 8.875 -3.479 -14.523 1 93 135 PHE B C 1
ATOM 2954 O O . PHE B 1 135 ? 9.289 -4.137 -15.477 1 93 135 PHE B O 1
ATOM 2961 N N . HIS B 1 136 ? 8.773 -3.873 -13.273 1 86.12 136 HIS B N 1
ATOM 2962 C CA . HIS B 1 136 ? 9.289 -5.188 -12.906 1 86.12 136 HIS B CA 1
ATOM 2963 C C . HIS B 1 136 ? 8.312 -6.289 -13.312 1 86.12 136 HIS B C 1
ATOM 2965 O O . HIS B 1 136 ? 7.785 -7.004 -12.453 1 86.12 136 HIS B O 1
ATOM 2971 N N . VAL B 1 137 ? 8.133 -6.461 -14.555 1 79.94 137 VAL B N 1
ATOM 2972 C CA . VAL B 1 137 ? 7.23 -7.457 -15.117 1 79.94 137 VAL B CA 1
ATOM 2973 C C . VAL B 1 137 ? 7.891 -8.141 -16.312 1 79.94 137 VAL B C 1
ATOM 2975 O O . VAL B 1 137 ? 8.836 -7.602 -16.891 1 79.94 137 VAL B O 1
ATOM 2978 N N . THR B 1 138 ? 7.43 -9.281 -16.625 1 74.19 138 THR B N 1
ATOM 2979 C CA . THR B 1 138 ? 7.996 -10.031 -17.734 1 74.19 138 THR B CA 1
ATOM 2980 C C . THR B 1 138 ? 7.363 -9.594 -19.062 1 74.19 138 THR B C 1
ATOM 2982 O O . THR B 1 138 ? 8 -9.672 -20.109 1 74.19 138 THR B O 1
ATOM 2985 N N . GLY B 1 139 ? 6.199 -8.984 -19.016 1 76.5 139 GLY B N 1
ATOM 2986 C CA . GLY B 1 139 ? 5.465 -8.672 -20.234 1 76.5 139 GLY B CA 1
ATOM 2987 C C . GLY B 1 139 ? 5.785 -7.297 -20.781 1 76.5 139 GLY B C 1
ATOM 2988 O O . GLY B 1 139 ? 6.852 -6.742 -20.5 1 76.5 139 GLY B O 1
ATOM 2989 N N . ASP B 1 140 ? 4.992 -6.879 -21.688 1 82.69 140 ASP B N 1
ATOM 2990 C CA . ASP B 1 140 ? 5.125 -5.59 -22.359 1 82.69 140 ASP B CA 1
ATOM 2991 C C . ASP B 1 140 ? 4.984 -4.434 -21.375 1 82.69 140 ASP B C 1
ATOM 2993 O O . ASP B 1 140 ? 4.145 -4.48 -20.484 1 82.69 140 ASP B O 1
ATOM 2997 N N . ILE B 1 141 ? 5.941 -3.453 -21.641 1 89.25 141 ILE B N 1
ATOM 2998 C CA . ILE B 1 141 ? 5.91 -2.328 -20.703 1 89.25 141 ILE B CA 1
ATOM 2999 C C . ILE B 1 141 ? 5.656 -1.032 -21.469 1 89.25 141 ILE B C 1
ATOM 3001 O O . ILE B 1 141 ? 5.812 0.062 -20.938 1 89.25 141 ILE B O 1
ATOM 3005 N N . GLU B 1 142 ? 5.238 -1.089 -22.703 1 92.44 142 GLU B N 1
ATOM 3006 C CA . GLU B 1 142 ? 5.121 0.097 -23.547 1 92.44 142 GLU B CA 1
ATOM 3007 C C . GLU B 1 142 ? 4.02 1.023 -23.047 1 92.44 142 GLU B C 1
ATOM 3009 O O . GLU B 1 142 ? 4.199 2.242 -23 1 92.44 142 GLU B O 1
ATOM 3014 N N . GLN B 1 143 ? 2.939 0.461 -22.703 1 91.12 143 GLN B N 1
ATOM 3015 C CA . GLN B 1 143 ? 1.862 1.294 -22.172 1 91.12 143 GLN B CA 1
ATOM 3016 C C . GLN B 1 143 ? 2.277 1.973 -20.875 1 91.12 143 GLN B C 1
ATOM 3018 O O . GLN B 1 143 ? 1.959 3.143 -20.641 1 91.12 143 GLN B O 1
ATOM 3023 N N . LYS B 1 144 ? 2.965 1.275 -20.062 1 93.31 144 LYS B N 1
ATOM 3024 C CA . LYS B 1 144 ? 3.443 1.829 -18.797 1 93.31 144 LYS B CA 1
ATOM 3025 C C . LYS B 1 144 ? 4.434 2.965 -19.031 1 93.31 144 LYS B C 1
ATOM 3027 O O . LYS B 1 144 ? 4.461 3.941 -18.281 1 93.31 144 LYS B O 1
ATOM 3032 N N . LYS B 1 145 ? 5.25 2.795 -20.062 1 96.12 145 LYS B N 1
ATOM 3033 C CA . LYS B 1 145 ? 6.172 3.863 -20.422 1 96.12 145 LYS B CA 1
ATOM 3034 C C . LYS B 1 145 ? 5.422 5.129 -20.828 1 96.12 145 LYS B C 1
ATOM 3036 O O . LYS B 1 145 ? 5.805 6.234 -20.438 1 96.12 145 LYS B O 1
ATOM 3041 N N . LYS B 1 146 ? 4.434 4.953 -21.578 1 95.81 146 LYS B N 1
ATOM 3042 C CA . LYS B 1 146 ? 3.607 6.086 -21.984 1 95.81 146 LYS B CA 1
ATOM 3043 C C . LYS B 1 146 ? 2.953 6.754 -20.781 1 95.81 146 LYS B C 1
ATOM 3045 O O . LYS B 1 146 ? 2.9 7.984 -20.688 1 95.81 146 LYS B O 1
ATOM 3050 N N . ASP B 1 147 ? 2.447 5.941 -19.859 1 94.25 147 ASP B N 1
ATOM 3051 C CA . ASP B 1 147 ? 1.847 6.465 -18.641 1 94.25 147 ASP B CA 1
ATOM 3052 C C . ASP B 1 147 ? 2.859 7.281 -17.828 1 94.25 147 ASP B C 1
ATOM 3054 O O . ASP B 1 147 ? 2.525 8.336 -17.297 1 94.25 147 ASP B O 1
ATOM 3058 N N . LEU B 1 148 ? 4.043 6.75 -17.781 1 97.62 148 LEU B N 1
ATOM 3059 C CA . LEU B 1 148 ? 5.125 7.445 -17.094 1 97.62 148 LEU B CA 1
ATOM 3060 C C . LEU B 1 148 ? 5.367 8.82 -17.719 1 97.62 148 LEU B C 1
ATOM 3062 O O . LEU B 1 148 ? 5.402 9.828 -17 1 97.62 148 LEU B O 1
ATOM 3066 N N . LEU B 1 149 ? 5.465 8.844 -18.984 1 97.94 149 LEU B N 1
ATOM 3067 C CA . LEU B 1 149 ? 5.723 10.078 -19.719 1 97.94 149 LEU B CA 1
ATOM 3068 C C . LEU B 1 149 ? 4.594 11.078 -19.5 1 97.94 149 LEU B C 1
ATOM 3070 O O . LEU B 1 149 ? 4.844 12.25 -19.203 1 97.94 149 LEU B O 1
ATOM 3074 N N . ASP B 1 150 ? 3.408 10.609 -19.609 1 96.06 150 ASP B N 1
ATOM 3075 C CA . ASP B 1 150 ? 2.242 11.469 -19.438 1 96.06 150 ASP B CA 1
ATOM 3076 C C . ASP B 1 150 ? 2.186 12.055 -18.031 1 96.06 150 ASP B C 1
ATOM 3078 O O . ASP B 1 150 ? 1.924 13.242 -17.859 1 96.06 150 ASP B O 1
ATOM 3082 N N . ALA B 1 151 ? 2.412 11.234 -17.078 1 96.62 151 ALA B N 1
ATOM 3083 C CA . ALA B 1 151 ? 2.387 11.695 -15.688 1 96.62 151 ALA B CA 1
ATOM 3084 C C . ALA B 1 151 ? 3.432 12.781 -15.445 1 96.62 151 ALA B C 1
ATOM 3086 O O . ALA B 1 151 ? 3.131 13.82 -14.859 1 96.62 151 ALA B O 1
ATOM 3087 N N . VAL B 1 152 ? 4.609 12.555 -15.953 1 98.06 152 VAL B N 1
ATOM 3088 C CA . VAL B 1 152 ? 5.703 13.508 -15.766 1 98.06 152 VAL B CA 1
ATOM 3089 C C . VAL B 1 152 ? 5.363 14.828 -16.453 1 98.06 152 VAL B C 1
ATOM 3091 O O . VAL B 1 152 ? 5.543 15.898 -15.867 1 98.06 152 VAL B O 1
ATOM 3094 N N . ARG B 1 153 ? 4.812 14.727 -17.594 1 97.19 153 ARG B N 1
ATOM 3095 C CA . ARG B 1 153 ? 4.469 15.922 -18.359 1 97.19 153 ARG B CA 1
ATOM 3096 C C . ARG B 1 153 ? 3.361 16.719 -17.672 1 97.19 153 ARG B C 1
ATOM 3098 O O . ARG B 1 153 ? 3.322 17.938 -17.75 1 97.19 153 ARG B O 1
ATOM 3105 N N . GLN B 1 154 ? 2.523 16.016 -17 1 94.75 154 GLN B N 1
ATOM 3106 C CA . GLN B 1 154 ? 1.398 16.656 -16.312 1 94.75 154 GLN B CA 1
ATOM 3107 C C . GLN B 1 154 ? 1.819 17.203 -14.961 1 94.75 154 GLN B C 1
ATOM 3109 O O . GLN B 1 154 ? 0.995 17.75 -14.227 1 94.75 154 GLN B O 1
ATOM 3114 N N . GLY B 1 155 ? 3.039 17.031 -14.586 1 95.88 155 GLY B N 1
ATOM 3115 C CA . GLY B 1 155 ? 3.543 17.562 -13.336 1 95.88 155 GLY B CA 1
ATOM 3116 C C . GLY B 1 155 ? 3.258 16.672 -12.141 1 95.88 155 GLY B C 1
ATOM 3117 O O . GLY B 1 155 ? 3.318 17.125 -10.992 1 95.88 155 GLY B O 1
ATOM 3118 N N . ARG B 1 156 ? 2.945 15.445 -12.414 1 95.44 156 ARG B N 1
ATOM 3119 C CA . ARG B 1 156 ? 2.676 14.492 -11.344 1 95.44 156 ARG B CA 1
ATOM 3120 C C . ARG B 1 156 ? 3.951 13.781 -10.906 1 95.44 156 ARG B C 1
ATOM 3122 O O . ARG B 1 156 ? 4.812 13.477 -11.734 1 95.44 156 ARG B O 1
ATOM 3129 N N . SER B 1 157 ? 4.035 13.531 -9.641 1 97.88 157 SER B N 1
ATOM 3130 C CA . SER B 1 157 ? 5.109 12.672 -9.164 1 97.88 157 SER B CA 1
ATOM 3131 C C . SER B 1 157 ? 4.898 11.227 -9.609 1 97.88 157 SER B C 1
ATOM 3133 O O . SER B 1 157 ? 3.779 10.836 -9.953 1 97.88 157 SER B O 1
ATOM 3135 N N . VAL B 1 158 ? 6.023 10.516 -9.695 1 98.5 158 VAL B N 1
ATOM 3136 C CA . VAL B 1 158 ? 5.973 9.102 -10.055 1 98.5 158 VAL B CA 1
ATOM 3137 C C . VAL B 1 158 ? 6.797 8.289 -9.055 1 98.5 158 VAL B C 1
ATOM 3139 O O . VAL B 1 158 ? 7.906 8.688 -8.688 1 98.5 158 VAL B O 1
ATOM 3142 N N . ILE B 1 159 ? 6.238 7.238 -8.578 1 98.44 159 ILE B N 1
ATOM 3143 C CA . ILE B 1 159 ? 6.949 6.242 -7.781 1 98.44 159 ILE B CA 1
ATOM 3144 C C . ILE B 1 159 ? 6.953 4.902 -8.516 1 98.44 159 ILE B C 1
ATOM 3146 O O . ILE B 1 159 ? 5.895 4.383 -8.875 1 98.44 159 ILE B O 1
ATOM 3150 N N . LEU B 1 160 ? 8.203 4.336 -8.742 1 97.75 160 LEU B N 1
ATOM 3151 C CA . LEU B 1 160 ? 8.219 3.197 -9.656 1 97.75 160 LEU B CA 1
ATOM 3152 C C . LEU B 1 160 ? 9.273 2.178 -9.242 1 97.75 160 LEU B C 1
ATOM 3154 O O . LEU B 1 160 ? 10.203 2.506 -8.5 1 97.75 160 LEU B O 1
ATOM 3158 N N . LEU B 1 161 ? 9.016 0.963 -9.641 1 96.62 161 LEU B N 1
ATOM 3159 C CA . LEU B 1 161 ? 10.008 -0.111 -9.617 1 96.62 161 LEU B CA 1
ATOM 3160 C C . LEU B 1 161 ? 10.562 -0.363 -11.016 1 96.62 161 LEU B C 1
ATOM 3162 O O . LEU B 1 161 ? 9.805 -0.614 -11.953 1 96.62 161 LEU B O 1
ATOM 3166 N N . PRO B 1 162 ? 11.883 -0.286 -11.133 1 96.38 162 PRO B N 1
ATOM 3167 C CA . PRO B 1 162 ? 12.469 -0.5 -12.461 1 96.38 162 PRO B CA 1
ATOM 3168 C C . PRO B 1 162 ? 12.5 -1.974 -12.859 1 96.38 162 PRO B C 1
ATOM 3170 O O . PRO B 1 162 ? 11.992 -2.828 -12.125 1 96.38 162 PRO B O 1
ATOM 3173 N N . ARG B 1 163 ? 13 -2.225 -14.039 1 92.94 163 ARG B N 1
ATOM 3174 C CA . ARG B 1 163 ? 13.07 -3.582 -14.578 1 92.94 163 ARG B CA 1
ATOM 3175 C C . ARG B 1 163 ? 14.516 -4.039 -14.734 1 92.94 163 ARG B C 1
ATOM 3177 O O . ARG B 1 163 ? 15.18 -3.676 -15.711 1 92.94 163 ARG B O 1
ATOM 3184 N N . PRO B 1 164 ? 14.859 -4.855 -13.812 1 90.19 164 PRO B N 1
ATOM 3185 C CA . PRO B 1 164 ? 16.172 -5.484 -14.031 1 90.19 164 PRO B CA 1
ATOM 3186 C C . PRO B 1 164 ? 16.094 -6.676 -14.984 1 90.19 164 PRO B C 1
ATOM 3188 O O . PRO B 1 164 ? 15.375 -7.641 -14.719 1 90.19 164 PRO B O 1
ATOM 3191 N N . TRP B 1 165 ? 16.75 -6.586 -16.109 1 84.06 165 TRP B N 1
ATOM 3192 C CA . TRP B 1 165 ? 16.875 -7.676 -17.078 1 84.06 165 TRP B CA 1
ATOM 3193 C C . TRP B 1 165 ? 18.281 -7.738 -17.656 1 84.06 165 TRP B C 1
ATOM 3195 O O . TRP B 1 165 ? 18.469 -7.523 -18.859 1 84.06 165 TRP B O 1
ATOM 3205 N N . PRO B 1 166 ? 19.172 -8.188 -16.844 1 72.44 166 PRO B N 1
ATOM 3206 C CA . PRO B 1 166 ? 20.562 -8.102 -17.297 1 72.44 166 PRO B CA 1
ATOM 3207 C C . PRO B 1 166 ? 20.844 -8.992 -18.5 1 72.44 166 PRO B C 1
ATOM 3209 O O . PRO B 1 166 ? 21.734 -8.688 -19.297 1 72.44 166 PRO B O 1
ATOM 3212 N N . ALA B 1 167 ? 20.047 -10.094 -18.594 1 78.12 167 ALA B N 1
ATOM 3213 C CA . ALA B 1 167 ? 20.328 -11.062 -19.656 1 78.12 167 ALA B CA 1
ATOM 3214 C C . ALA B 1 167 ? 19.906 -10.523 -21.016 1 78.12 167 ALA B C 1
ATOM 3216 O O . ALA B 1 167 ? 20.359 -11.016 -22.047 1 78.12 167 ALA B O 1
ATOM 3217 N N . ASP B 1 168 ? 19 -9.523 -21 1 82.94 168 ASP B N 1
ATOM 3218 C CA . ASP B 1 168 ? 18.531 -8.891 -22.234 1 82.94 168 ASP B CA 1
ATOM 3219 C C . ASP B 1 168 ? 18.531 -7.367 -22.109 1 82.94 168 ASP B C 1
ATOM 3221 O O . ASP B 1 168 ? 17.578 -6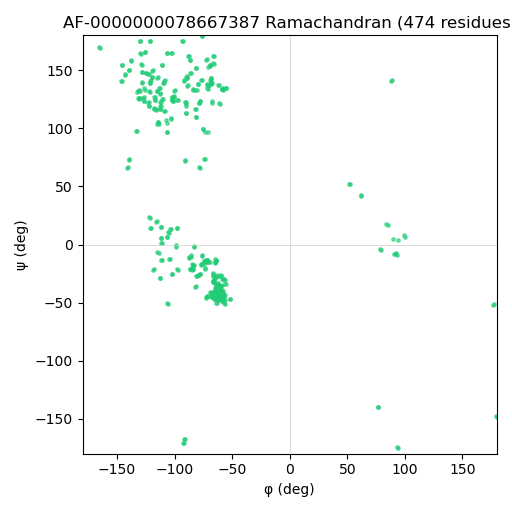.781 -21.594 1 82.94 168 ASP B O 1
ATOM 3225 N N . PRO B 1 169 ? 19.547 -6.84 -22.594 1 76.12 169 PRO B N 1
ATOM 3226 C CA . PRO B 1 169 ? 19.703 -5.391 -22.438 1 76.12 169 PRO B CA 1
ATOM 3227 C C . PRO B 1 169 ? 18.516 -4.609 -23 1 76.12 169 PRO B C 1
ATOM 3229 O O . PRO B 1 169 ? 18.219 -3.51 -22.531 1 76.12 169 PRO B O 1
ATOM 3232 N N . LEU B 1 170 ? 17.891 -5.152 -24.016 1 78.75 170 LEU B N 1
ATOM 3233 C CA . LEU B 1 170 ? 16.766 -4.457 -24.641 1 78.75 170 LEU B CA 1
ATOM 3234 C C . LEU B 1 170 ? 15.555 -4.414 -23.719 1 78.75 170 LEU B C 1
ATOM 3236 O O . LEU B 1 170 ? 14.664 -3.582 -23.891 1 78.75 170 LEU B O 1
ATOM 3240 N N . LYS B 1 171 ? 15.609 -5.219 -22.734 1 86.44 171 LYS B N 1
ATOM 3241 C CA . LYS B 1 171 ? 14.492 -5.297 -21.812 1 86.44 171 LYS B CA 1
ATOM 3242 C C . LYS B 1 171 ? 14.82 -4.586 -20.5 1 86.44 171 LYS B C 1
ATOM 3244 O O . LYS B 1 171 ? 13.922 -4.301 -19.703 1 86.44 171 LYS B O 1
ATOM 3249 N N . HIS B 1 172 ? 16.109 -4.316 -20.422 1 89.44 172 HIS B N 1
ATOM 3250 C CA . HIS B 1 172 ? 16.594 -3.625 -19.234 1 89.44 172 HIS B CA 1
ATOM 3251 C C . HIS B 1 172 ? 16.062 -2.195 -19.172 1 89.44 172 HIS B C 1
ATOM 3253 O O . HIS B 1 172 ? 16.141 -1.459 -20.156 1 89.44 172 HIS B O 1
ATOM 3259 N N . PHE B 1 173 ? 15.375 -1.76 -18.125 1 95.75 173 PHE B N 1
ATOM 3260 C CA . PHE B 1 173 ? 14.766 -0.441 -17.984 1 95.75 173 PHE B CA 1
ATOM 3261 C C . PHE B 1 173 ? 14.914 0.078 -16.562 1 95.75 173 PHE B C 1
ATOM 3263 O O . PHE B 1 173 ? 13.922 0.238 -15.844 1 95.75 173 PHE B O 1
ATOM 3270 N N . MET B 1 174 ? 16.188 0.292 -16.297 1 96.88 174 MET B N 1
ATOM 3271 C CA . MET B 1 174 ? 16.578 0.773 -14.984 1 96.88 174 MET B CA 1
ATOM 3272 C C . MET B 1 174 ? 16.641 2.297 -14.953 1 96.88 174 MET B C 1
ATOM 3274 O O . MET B 1 174 ? 16.219 2.957 -15.898 1 96.88 174 MET B O 1
ATOM 3278 N N . GLN B 1 175 ? 17.172 2.873 -13.852 1 98.12 175 GLN B N 1
ATOM 3279 C CA . GLN B 1 175 ? 17.109 4.312 -13.625 1 98.12 175 GLN B CA 1
ATOM 3280 C C . GLN B 1 175 ? 17.781 5.078 -14.766 1 98.12 175 GLN B C 1
ATOM 3282 O O . GLN B 1 175 ? 17.266 6.098 -15.227 1 98.12 175 GLN B O 1
ATOM 3287 N N . SER B 1 176 ? 18.891 4.535 -15.242 1 97.25 176 SER B N 1
ATOM 3288 C CA . SER B 1 176 ? 19.594 5.195 -16.344 1 97.25 176 SER B CA 1
ATOM 3289 C C . SER B 1 176 ? 18.75 5.188 -17.609 1 97.25 176 SER B C 1
ATOM 3291 O O . SER B 1 176 ? 18.609 6.219 -18.281 1 97.25 176 SER B O 1
ATOM 3293 N N . GLU B 1 177 ? 18.188 4.07 -17.938 1 96.88 177 GLU B N 1
ATOM 3294 C CA . GLU B 1 177 ? 17.359 3.928 -19.141 1 96.88 177 GLU B CA 1
ATOM 3295 C C . GLU B 1 177 ? 16.094 4.781 -19.031 1 96.88 177 GLU B C 1
ATOM 3297 O O . GLU B 1 177 ? 15.648 5.348 -20.031 1 96.88 177 GLU B O 1
ATOM 3302 N N . ILE B 1 178 ? 15.539 4.848 -17.844 1 98.12 178 ILE B N 1
ATOM 3303 C CA . ILE B 1 178 ? 14.352 5.664 -17.625 1 98.12 178 ILE B CA 1
ATOM 3304 C C . ILE B 1 178 ? 14.68 7.137 -17.859 1 98.12 178 ILE B C 1
ATOM 3306 O O . ILE B 1 178 ? 13.93 7.852 -18.531 1 98.12 178 ILE B O 1
ATOM 3310 N N . ALA B 1 179 ? 15.836 7.578 -17.375 1 98.5 179 ALA B N 1
ATOM 3311 C CA . ALA B 1 179 ? 16.281 8.953 -17.562 1 98.5 179 ALA B CA 1
ATOM 3312 C C . ALA B 1 179 ? 16.453 9.273 -19.047 1 98.5 179 ALA B C 1
ATOM 3314 O O . ALA B 1 179 ? 15.977 10.297 -19.531 1 98.5 179 ALA B O 1
ATOM 3315 N N . LYS B 1 180 ? 17.062 8.398 -19.734 1 97.94 180 LYS B N 1
ATOM 3316 C CA . LYS B 1 180 ? 17.281 8.586 -21.172 1 97.94 180 LYS B CA 1
ATOM 3317 C C . LYS B 1 180 ? 15.961 8.625 -21.922 1 97.94 180 LYS B C 1
ATOM 3319 O O . LYS B 1 180 ? 15.773 9.453 -22.812 1 97.94 180 LYS B O 1
ATOM 3324 N N . PHE B 1 181 ? 15.102 7.715 -21.547 1 98 181 PHE B N 1
ATOM 3325 C CA . PHE B 1 181 ? 13.789 7.637 -22.172 1 98 181 PHE B CA 1
ATOM 3326 C C . PHE B 1 181 ? 13.047 8.961 -22.047 1 98 181 PHE B C 1
ATOM 3328 O O . PHE B 1 181 ? 12.516 9.484 -23.031 1 98 181 PHE B O 1
ATOM 3335 N N . LEU B 1 182 ? 13.023 9.531 -20.844 1 98.56 182 LEU B N 1
ATOM 3336 C CA . LEU B 1 182 ? 12.328 10.789 -20.594 1 98.56 182 LEU B CA 1
ATOM 3337 C C . LEU B 1 182 ? 12.977 11.93 -21.375 1 98.56 182 LEU B C 1
ATOM 3339 O O . LEU B 1 182 ? 12.281 12.719 -22.016 1 98.56 182 LEU B O 1
ATOM 3343 N N . ARG B 1 183 ? 14.297 11.969 -21.391 1 98.5 183 ARG B N 1
ATOM 3344 C CA . ARG B 1 183 ? 15.023 13 -22.125 1 98.5 183 ARG B CA 1
ATOM 3345 C C . ARG B 1 183 ? 14.742 12.906 -23.609 1 98.5 183 ARG B C 1
ATOM 3347 O O . ARG B 1 183 ? 14.43 13.914 -24.266 1 98.5 183 ARG B O 1
ATOM 3354 N N . GLN B 1 184 ? 14.781 11.758 -24.125 1 98.31 184 GLN B N 1
ATOM 3355 C CA . GLN B 1 184 ? 14.594 11.531 -25.562 1 98.31 184 GLN B CA 1
ATOM 3356 C C . GLN B 1 184 ? 13.172 11.883 -25.984 1 98.31 184 GLN B C 1
ATOM 3358 O O . GLN B 1 184 ? 12.922 12.141 -27.172 1 98.31 184 GLN B O 1
ATOM 3363 N N . ASN B 1 185 ? 12.328 11.812 -25.094 1 98.19 185 ASN B N 1
ATOM 3364 C CA . ASN B 1 185 ? 10.945 12.141 -25.406 1 98.19 185 ASN B CA 1
ATOM 3365 C C . ASN B 1 185 ? 10.602 13.57 -25 1 98.19 185 ASN B C 1
ATOM 3367 O O . ASN B 1 185 ? 9.438 13.891 -24.766 1 98.19 185 ASN B O 1
ATOM 3371 N N . GLY B 1 186 ? 11.562 14.383 -24.719 1 97.75 186 GLY B N 1
ATOM 3372 C CA . GLY B 1 186 ? 11.367 15.82 -24.656 1 97.75 186 GLY B CA 1
ATOM 3373 C C . GLY B 1 186 ? 11.211 16.344 -23.234 1 97.75 186 GLY B C 1
ATOM 3374 O O . GLY B 1 186 ? 10.898 17.516 -23.047 1 97.75 186 GLY B O 1
ATOM 3375 N N . VAL B 1 187 ? 11.375 15.578 -22.266 1 98 187 VAL B N 1
ATOM 3376 C CA . VAL B 1 187 ? 11.289 16.031 -20.875 1 98 187 VAL B CA 1
ATOM 3377 C C . VAL B 1 187 ? 12.602 16.703 -20.469 1 98 187 VAL B C 1
ATOM 3379 O O . VAL B 1 187 ? 13.688 16.203 -20.781 1 98 187 VAL B O 1
ATOM 3382 N N . ASN B 1 188 ? 12.508 17.859 -19.844 1 97.94 188 ASN B N 1
ATOM 3383 C CA . ASN B 1 188 ? 13.695 18.453 -19.234 1 97.94 188 ASN B CA 1
ATOM 3384 C C . ASN B 1 188 ? 14.078 17.766 -17.938 1 97.94 188 ASN B C 1
ATOM 3386 O O . ASN B 1 188 ? 13.586 18.125 -16.859 1 97.94 188 ASN B O 1
ATOM 3390 N N . THR B 1 189 ? 14.969 16.938 -17.984 1 98.38 189 THR B N 1
ATOM 3391 C CA . THR B 1 189 ? 15.312 16.047 -16.859 1 98.38 189 THR B CA 1
ATOM 3392 C C . THR B 1 189 ? 16.281 16.734 -15.914 1 98.38 189 THR B C 1
ATOM 3394 O O . THR B 1 189 ? 16.531 16.25 -14.805 1 98.38 189 THR B O 1
ATOM 3397 N N . THR B 1 190 ? 16.828 17.859 -16.234 1 98.06 190 THR B N 1
ATOM 3398 C CA . THR B 1 190 ? 17.844 18.531 -15.422 1 98.06 190 THR B CA 1
ATOM 3399 C C . THR B 1 190 ? 17.203 19.203 -14.211 1 98.06 190 THR B C 1
ATOM 3401 O O . THR B 1 190 ? 17.891 19.531 -13.242 1 98.06 190 THR B O 1
ATOM 3404 N N . LYS B 1 191 ? 15.922 19.375 -14.258 1 95.75 191 LYS B N 1
ATOM 3405 C CA . LYS B 1 191 ? 15.242 20.047 -13.156 1 95.75 191 LYS B CA 1
ATOM 3406 C C . LYS B 1 191 ? 14.305 19.078 -12.43 1 95.75 191 LYS B C 1
ATOM 3408 O O . LYS B 1 191 ? 13.68 19.453 -11.43 1 95.75 191 LYS B O 1
ATOM 3413 N N . LEU B 1 192 ? 14.188 17.969 -12.984 1 97.94 192 LEU B N 1
ATOM 3414 C CA . LEU B 1 192 ? 13.273 16.984 -12.438 1 97.94 192 LEU B CA 1
ATOM 3415 C C . LEU B 1 192 ? 13.922 16.234 -11.273 1 97.94 192 LEU B C 1
ATOM 3417 O O . LEU B 1 192 ? 14.82 15.414 -11.484 1 97.94 192 LEU B O 1
ATOM 3421 N N . LYS B 1 193 ? 13.422 16.5 -10.055 1 98.12 193 LYS B N 1
ATOM 3422 C CA . LYS B 1 193 ? 14 15.898 -8.859 1 98.12 193 LYS B CA 1
ATOM 3423 C C . LYS B 1 193 ? 13.742 14.391 -8.812 1 98.12 193 LYS B C 1
ATOM 3425 O O . LYS B 1 193 ? 12.656 13.938 -9.195 1 98.12 193 LYS B O 1
ATOM 3430 N N . ALA B 1 194 ? 14.773 13.672 -8.352 1 98.62 194 ALA B N 1
ATOM 3431 C CA . ALA B 1 194 ? 14.641 12.219 -8.305 1 98.62 194 ALA B CA 1
ATOM 3432 C C . ALA B 1 194 ? 15.32 11.648 -7.066 1 98.62 194 ALA B C 1
ATOM 3434 O O . ALA B 1 194 ? 16.312 12.211 -6.574 1 98.62 194 ALA B O 1
ATOM 3435 N N . TRP B 1 195 ? 14.711 10.594 -6.578 1 98.62 195 TRP B N 1
ATOM 3436 C CA . TRP B 1 195 ? 15.273 9.742 -5.535 1 98.62 195 TRP B CA 1
ATOM 3437 C C . TRP B 1 195 ? 15.414 8.305 -6.016 1 98.62 195 TRP B C 1
ATOM 3439 O O . TRP B 1 195 ? 14.562 7.809 -6.758 1 98.62 195 TRP B O 1
ATOM 3449 N N . VAL B 1 196 ? 16.484 7.672 -5.621 1 98.81 196 VAL B N 1
ATOM 3450 C CA . VAL B 1 196 ? 16.609 6.223 -5.758 1 98.81 196 VAL B CA 1
ATOM 3451 C C . VAL B 1 196 ? 16.969 5.605 -4.41 1 98.81 196 VAL B C 1
ATOM 3453 O O . VAL B 1 196 ? 17.938 6.039 -3.762 1 98.81 196 VAL B O 1
ATOM 3456 N N . PHE B 1 197 ? 16.156 4.703 -4.008 1 98.69 197 PHE B N 1
ATOM 3457 C CA . PHE B 1 197 ? 16.391 3.98 -2.766 1 98.69 197 PHE B CA 1
ATOM 3458 C C . PHE B 1 197 ? 16.75 2.527 -3.043 1 98.69 197 PHE B C 1
ATOM 3460 O O . PHE B 1 197 ? 16.016 1.817 -3.736 1 98.69 197 PHE B O 1
ATOM 3467 N N . GLU B 1 198 ? 17.906 2.053 -2.508 1 98.06 198 GLU B N 1
ATOM 3468 C CA . GLU B 1 198 ? 18.312 0.663 -2.664 1 98.06 198 GLU B CA 1
ATOM 3469 C C . GLU B 1 198 ? 18.219 -0.096 -1.345 1 98.06 198 GLU B C 1
ATOM 3471 O O . GLU B 1 198 ? 18.547 0.442 -0.286 1 98.06 198 GLU B O 1
ATOM 3476 N N . ARG B 1 199 ? 17.75 -1.286 -1.438 1 96.69 199 ARG B N 1
ATOM 3477 C CA . ARG B 1 199 ? 17.703 -2.195 -0.298 1 96.69 199 ARG B CA 1
ATOM 3478 C C . ARG B 1 199 ? 17.016 -1.539 0.897 1 96.69 199 ARG B C 1
ATOM 3480 O O . ARG B 1 199 ? 17.578 -1.504 1.995 1 96.69 199 ARG B O 1
ATOM 3487 N N . LEU B 1 200 ? 15.836 -1.024 0.613 1 97.19 200 LEU B N 1
ATOM 3488 C CA . LEU B 1 200 ? 15.047 -0.268 1.58 1 97.19 200 LEU B CA 1
ATOM 3489 C C . LEU B 1 200 ? 14.82 -1.08 2.85 1 97.19 200 LEU B C 1
ATOM 3491 O O . LEU B 1 200 ? 14.5 -2.27 2.781 1 97.19 200 LEU B O 1
ATOM 3495 N N . THR B 1 201 ? 15 -0.444 4.039 1 97.69 201 THR B N 1
ATOM 3496 C CA . THR B 1 201 ? 14.68 -0.889 5.391 1 97.69 201 THR B CA 1
ATOM 3497 C C . THR B 1 201 ? 15.727 -1.868 5.902 1 97.69 201 THR B C 1
ATOM 3499 O O . THR B 1 201 ? 15.633 -2.352 7.031 1 97.69 201 THR B O 1
ATOM 3502 N N . THR B 1 202 ? 16.688 -2.23 5.059 1 96.69 202 THR B N 1
ATOM 3503 C CA . THR B 1 202 ? 17.766 -3.111 5.508 1 96.69 202 THR B CA 1
ATOM 3504 C C . THR B 1 202 ? 18.969 -2.299 5.992 1 96.69 202 THR B C 1
ATOM 3506 O O . THR B 1 202 ? 18.984 -1.073 5.867 1 96.69 202 THR B O 1
ATOM 3509 N N . GLU B 1 203 ? 19.953 -3.004 6.516 1 95.56 203 GLU B N 1
ATOM 3510 C CA . GLU B 1 203 ? 21.156 -2.352 6.996 1 95.56 203 GLU B CA 1
ATOM 3511 C C . GLU B 1 203 ? 22 -1.834 5.832 1 95.56 203 GLU B C 1
ATOM 3513 O O . GLU B 1 203 ? 22.891 -1.005 6.027 1 95.56 203 GLU B O 1
ATOM 3518 N N . LYS B 1 204 ? 21.703 -2.25 4.645 1 96.38 204 LYS B N 1
ATOM 3519 C CA . LYS B 1 204 ? 22.484 -1.866 3.469 1 96.38 204 LYS B CA 1
ATOM 3520 C C . LYS B 1 204 ? 21.766 -0.799 2.654 1 96.38 204 LYS B C 1
ATOM 3522 O O . LYS B 1 204 ? 22.094 -0.559 1.494 1 96.38 204 LYS B O 1
ATOM 3527 N N . GLU B 1 205 ? 20.766 -0.248 3.275 1 97.81 205 GLU B N 1
ATOM 3528 C CA . GLU B 1 205 ? 19.984 0.76 2.564 1 97.81 205 GLU B CA 1
ATOM 3529 C C . GLU B 1 205 ? 20.875 1.926 2.119 1 97.81 205 GLU B C 1
ATOM 3531 O O . GLU B 1 205 ? 21.734 2.381 2.871 1 97.81 205 GLU B O 1
ATOM 3536 N N . THR B 1 206 ? 20.688 2.334 0.807 1 97.94 206 THR B N 1
ATOM 3537 C CA . THR B 1 206 ? 21.328 3.541 0.296 1 97.94 206 THR B CA 1
ATOM 3538 C C . THR B 1 206 ? 20.297 4.449 -0.38 1 97.94 206 THR B C 1
ATOM 3540 O O . THR B 1 206 ? 19.234 3.986 -0.801 1 97.94 206 THR B O 1
ATOM 3543 N N . THR B 1 207 ? 20.625 5.75 -0.402 1 98.12 207 THR B N 1
ATOM 3544 C CA . THR B 1 207 ? 19.75 6.738 -1.014 1 98.12 207 THR B CA 1
ATOM 3545 C C . THR B 1 207 ? 20.531 7.645 -1.96 1 98.12 207 THR B C 1
ATOM 3547 O O . THR B 1 207 ? 21.594 8.156 -1.604 1 98.12 207 THR B O 1
ATOM 3550 N N . PHE B 1 208 ? 20.031 7.711 -3.168 1 98.62 208 PHE B N 1
ATOM 3551 C CA . PHE B 1 208 ? 20.484 8.727 -4.117 1 98.62 208 PHE B CA 1
ATOM 3552 C C . PHE B 1 208 ? 19.484 9.883 -4.18 1 98.62 208 PHE B C 1
ATOM 3554 O O . PHE B 1 208 ? 18.266 9.656 -4.219 1 98.62 208 PHE B O 1
ATOM 3561 N N . ARG B 1 209 ? 20.016 11.062 -4.102 1 98.12 209 ARG B N 1
ATOM 3562 C CA . ARG B 1 209 ? 19.219 12.273 -4.289 1 98.12 209 ARG B CA 1
ATOM 3563 C C . ARG B 1 209 ? 19.844 13.172 -5.355 1 98.12 209 ARG B C 1
ATOM 3565 O O . ARG B 1 209 ? 21.031 13.484 -5.293 1 98.12 209 ARG B O 1
ATOM 3572 N N . GLY B 1 210 ? 19.078 13.531 -6.305 1 98.25 210 GLY B N 1
ATOM 3573 C CA . GLY B 1 210 ? 19.5 14.398 -7.395 1 98.25 210 GLY B CA 1
ATOM 3574 C C . GLY B 1 210 ? 18.391 14.656 -8.406 1 98.25 210 GLY B C 1
ATOM 3575 O O . GLY B 1 210 ? 17.234 14.844 -8.031 1 98.25 210 GLY B O 1
ATOM 3576 N N . THR B 1 211 ? 18.828 14.812 -9.656 1 98.69 211 THR B N 1
ATOM 3577 C CA . THR B 1 211 ? 17.875 14.977 -10.742 1 98.69 211 THR B CA 1
ATOM 3578 C C . THR B 1 211 ? 17.797 13.711 -11.602 1 98.69 211 THR B C 1
ATOM 3580 O O . THR B 1 211 ? 18.672 12.836 -11.492 1 98.69 211 THR B O 1
ATOM 3583 N N . VAL B 1 212 ? 16.734 13.711 -12.383 1 98.81 212 VAL B N 1
ATOM 3584 C CA . VAL B 1 212 ? 16.594 12.586 -13.297 1 98.81 212 VAL B CA 1
ATOM 3585 C C . VAL B 1 212 ? 17.781 12.547 -14.25 1 98.81 212 VAL B C 1
ATOM 3587 O O . VAL B 1 212 ? 18.281 11.469 -14.594 1 98.81 212 VAL B O 1
ATOM 3590 N N . ALA B 1 213 ? 18.281 13.633 -14.656 1 98.75 213 ALA B N 1
ATOM 3591 C CA . ALA B 1 213 ? 19.453 13.703 -15.539 1 98.75 213 ALA B CA 1
ATOM 3592 C C . ALA B 1 213 ? 20.672 13.047 -14.891 1 98.75 213 ALA B C 1
ATOM 3594 O O . ALA B 1 213 ? 21.484 12.422 -15.578 1 98.75 213 ALA B O 1
ATOM 3595 N N . ASP B 1 214 ? 20.781 13.203 -13.594 1 98.69 214 ASP B N 1
ATOM 3596 C CA . ASP B 1 214 ? 21.922 12.68 -12.859 1 98.69 214 ASP B CA 1
ATOM 3597 C C . ASP B 1 214 ? 21.953 11.148 -12.898 1 98.69 214 ASP B C 1
ATOM 3599 O O . ASP B 1 214 ? 22.984 10.539 -12.602 1 98.69 214 ASP B O 1
ATOM 3603 N N . LEU B 1 215 ? 20.891 10.578 -13.266 1 98.69 215 LEU B N 1
ATOM 3604 C CA . LEU B 1 215 ? 20.766 9.125 -13.195 1 98.69 215 LEU B CA 1
ATOM 3605 C C . LEU B 1 215 ? 21.375 8.469 -14.43 1 98.69 215 LEU B C 1
ATOM 3607 O O . LEU B 1 215 ? 21.641 7.27 -14.43 1 98.69 215 LEU B O 1
ATOM 3611 N N . GLU B 1 216 ? 21.594 9.18 -15.508 1 98.31 216 GLU B N 1
ATOM 3612 C CA . GLU B 1 216 ? 22.141 8.602 -16.734 1 98.31 216 GLU B CA 1
ATOM 3613 C C . GLU B 1 216 ? 23.531 8.023 -16.484 1 98.31 216 GLU B C 1
ATOM 3615 O O . GLU B 1 216 ? 24.422 8.727 -16 1 98.31 216 GLU B O 1
ATOM 3620 N N . GLY B 1 217 ? 23.594 6.75 -16.766 1 96.94 217 GLY B N 1
ATOM 3621 C CA . GLY B 1 217 ? 24.891 6.09 -16.641 1 96.94 217 GLY B CA 1
ATOM 3622 C C . GLY B 1 217 ? 25.125 5.5 -15.273 1 96.94 217 GLY B C 1
ATOM 3623 O O . GLY B 1 217 ? 26.109 4.793 -15.055 1 96.94 217 GLY B O 1
ATOM 3624 N N . LYS B 1 218 ? 24.266 5.773 -14.367 1 97.06 218 LYS B N 1
ATOM 3625 C CA . LYS B 1 218 ? 24.422 5.211 -13.023 1 97.06 218 LYS B CA 1
ATOM 3626 C C . LYS B 1 218 ? 23.812 3.818 -12.938 1 97.06 218 LYS B C 1
ATOM 3628 O O . LYS B 1 218 ? 22.812 3.533 -13.602 1 97.06 218 LYS B O 1
ATOM 3633 N N . GLU B 1 219 ? 24.438 3.027 -12.117 1 94.94 219 GLU B N 1
ATOM 3634 C CA . GLU B 1 219 ? 23.938 1.675 -11.875 1 94.94 219 GLU B CA 1
ATOM 3635 C C . GLU B 1 219 ? 23.453 1.516 -10.445 1 94.94 219 GLU B C 1
ATOM 3637 O O . GLU B 1 219 ? 24.078 2.01 -9.508 1 94.94 219 GLU B O 1
ATOM 3642 N N . PHE B 1 220 ? 22.312 0.917 -10.328 1 96.38 220 PHE B N 1
ATOM 3643 C CA . PHE B 1 220 ? 21.719 0.637 -9.031 1 96.38 220 PHE B CA 1
ATOM 3644 C C . PHE B 1 220 ? 21.391 -0.843 -8.891 1 96.38 220 PHE B C 1
ATOM 3646 O O . PHE B 1 220 ? 21.375 -1.575 -9.883 1 96.38 220 PHE B O 1
ATOM 3653 N N . SER B 1 221 ? 21.141 -1.184 -7.652 1 93.56 221 SER B N 1
ATOM 3654 C CA . SER B 1 221 ? 20.766 -2.564 -7.371 1 93.56 221 SER B CA 1
ATOM 3655 C C . SER B 1 221 ? 19.406 -2.898 -7.988 1 93.56 221 SER B C 1
ATOM 3657 O O . SER B 1 221 ? 18.578 -2.014 -8.188 1 93.56 221 SER B O 1
ATOM 3659 N N . ASP B 1 222 ? 19.188 -4.23 -8.242 1 90.06 222 ASP B N 1
ATOM 3660 C CA . ASP B 1 222 ? 17.875 -4.699 -8.703 1 90.06 222 ASP B CA 1
ATOM 3661 C C . ASP B 1 222 ? 16.797 -4.438 -7.664 1 90.06 222 ASP B C 1
ATOM 3663 O O . ASP B 1 222 ? 15.617 -4.324 -8 1 90.06 222 ASP B O 1
ATOM 3667 N N . LEU B 1 223 ? 17.25 -4.387 -6.457 1 92.44 223 LEU B N 1
ATOM 3668 C CA . LEU B 1 223 ? 16.344 -4.078 -5.352 1 92.44 223 LEU B CA 1
ATOM 3669 C C . LEU B 1 223 ? 16.312 -2.576 -5.09 1 92.44 223 LEU B C 1
ATOM 3671 O O . LEU B 1 223 ? 16.859 -2.1 -4.098 1 92.44 223 LEU B O 1
ATOM 3675 N N . SER B 1 224 ? 15.672 -1.899 -6.016 1 96.94 224 SER B N 1
ATOM 3676 C CA . SER B 1 224 ? 15.625 -0.445 -5.902 1 96.94 224 SER B CA 1
ATOM 3677 C C . SER B 1 224 ? 14.25 0.093 -6.281 1 96.94 224 SER B C 1
ATOM 3679 O O . SER B 1 224 ? 13.508 -0.554 -7.02 1 96.94 224 SER B O 1
ATOM 3681 N N . ALA B 1 225 ? 13.891 1.172 -5.695 1 98.12 225 ALA B N 1
ATOM 3682 C CA . ALA B 1 225 ? 12.734 1.984 -6.043 1 98.12 225 ALA B CA 1
ATOM 3683 C C . ALA B 1 225 ? 13.148 3.4 -6.43 1 98.12 225 ALA B C 1
ATOM 3685 O O . ALA B 1 225 ? 14.117 3.939 -5.891 1 98.12 225 ALA B O 1
ATOM 3686 N N . MET B 1 226 ? 12.445 3.938 -7.363 1 98.75 226 MET B N 1
ATOM 3687 C CA . MET B 1 226 ? 12.742 5.277 -7.867 1 98.75 226 MET B CA 1
ATOM 3688 C C . MET B 1 226 ? 11.539 6.203 -7.688 1 98.75 226 MET B C 1
ATOM 3690 O O . MET B 1 226 ? 10.398 5.785 -7.867 1 98.75 226 MET B O 1
ATOM 3694 N N . VAL B 1 227 ? 11.805 7.43 -7.285 1 98.81 227 VAL B N 1
ATOM 3695 C CA . VAL B 1 227 ? 10.773 8.461 -7.172 1 98.81 227 VAL B CA 1
ATOM 3696 C C . VAL B 1 227 ? 11.148 9.664 -8.039 1 98.81 227 VAL B C 1
ATOM 3698 O O . VAL B 1 227 ? 12.242 10.211 -7.914 1 98.81 227 VAL B O 1
ATOM 3701 N N . ILE B 1 228 ? 10.328 9.969 -8.969 1 98.81 228 ILE B N 1
ATOM 3702 C CA . ILE B 1 228 ? 10.367 11.266 -9.633 1 98.81 228 ILE B CA 1
ATOM 3703 C C . ILE B 1 228 ? 9.469 12.25 -8.891 1 98.81 228 ILE B C 1
ATOM 3705 O O . ILE B 1 228 ? 8.242 12.086 -8.867 1 98.81 228 ILE B O 1
ATOM 3709 N N . ASP B 1 229 ? 10.07 13.219 -8.312 1 98.19 229 ASP B N 1
ATOM 3710 C CA . ASP B 1 229 ? 9.406 14.062 -7.32 1 98.19 229 ASP B CA 1
ATOM 3711 C C . ASP B 1 229 ? 9.008 15.406 -7.922 1 98.19 229 ASP B C 1
ATOM 3713 O O . ASP B 1 229 ? 9.859 16.266 -8.18 1 98.19 229 ASP B O 1
ATOM 3717 N N . GLN B 1 230 ? 7.754 15.594 -8.117 1 97.19 230 GLN B N 1
ATOM 3718 C CA . GLN B 1 230 ? 7.207 16.859 -8.578 1 97.19 230 GLN B CA 1
ATOM 3719 C C . GLN B 1 230 ? 6.184 17.422 -7.59 1 97.19 230 GLN B C 1
ATOM 3721 O O . GLN B 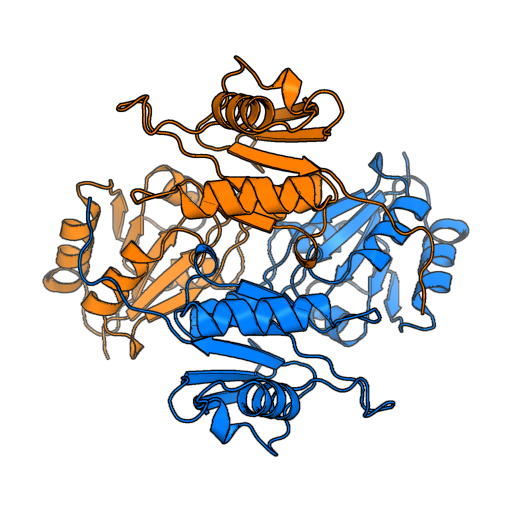1 230 ? 5.277 18.156 -7.973 1 97.19 230 GLN B O 1
ATOM 3726 N N . THR B 1 231 ? 6.316 16.969 -6.348 1 92.38 231 THR B N 1
ATOM 3727 C CA . THR B 1 231 ? 5.363 17.312 -5.305 1 92.38 231 THR B CA 1
ATOM 3728 C C . THR B 1 231 ? 5.496 18.797 -4.93 1 92.38 231 THR B C 1
ATOM 3730 O O . THR B 1 231 ? 6.609 19.312 -4.812 1 92.38 231 THR B O 1
ATOM 3733 N N . LYS B 1 232 ? 4.289 19.422 -4.766 1 87.19 232 LYS B N 1
ATOM 3734 C CA . LYS B 1 232 ? 4.184 20.75 -4.172 1 87.19 232 LYS B CA 1
ATOM 3735 C C . LYS B 1 232 ? 3.479 20.688 -2.82 1 87.19 232 LYS B C 1
ATOM 3737 O O . LYS B 1 232 ? 2.295 20.359 -2.744 1 87.19 232 LYS B O 1
ATOM 3742 N N . ARG B 1 233 ? 4.238 21.062 -1.788 1 84.75 233 ARG B N 1
ATOM 3743 C CA . ARG B 1 233 ? 3.67 20.969 -0.447 1 84.75 233 ARG B CA 1
ATOM 3744 C C . ARG B 1 233 ? 2.617 22.047 -0.224 1 84.75 233 ARG B C 1
ATOM 3746 O O . ARG B 1 233 ? 2.764 23.172 -0.708 1 84.75 233 ARG B O 1
ATOM 3753 N N . GLN B 1 234 ? 1.583 21.531 0.388 1 75.38 234 GLN B N 1
ATOM 3754 C CA . GLN B 1 234 ? 0.521 22.469 0.717 1 75.38 234 GLN B CA 1
ATOM 3755 C C . GLN B 1 234 ? 0.739 23.078 2.096 1 75.38 234 GLN B C 1
ATOM 3757 O O . GLN B 1 234 ? 1.189 22.406 3.021 1 75.38 234 GLN B O 1
ATOM 3762 N N . THR B 1 235 ? 0.901 24.391 2.234 1 61.06 235 THR B N 1
ATOM 3763 C CA . THR B 1 235 ? 1.255 25.078 3.471 1 61.06 235 THR B CA 1
ATOM 3764 C C . THR B 1 235 ? 0.016 25.328 4.328 1 61.06 235 THR B C 1
ATOM 3766 O O . THR B 1 235 ? 0.127 25.703 5.496 1 61.06 235 THR B O 1
ATOM 3769 N N . TYR B 1 236 ? -1.164 25.219 3.646 1 55.94 236 TYR B N 1
ATOM 3770 C CA . TYR B 1 236 ? -2.324 25.516 4.477 1 55.94 236 TYR B CA 1
ATOM 3771 C C . TYR B 1 236 ? -3.324 24.375 4.449 1 55.94 236 TYR B C 1
ATOM 3773 O O . TYR B 1 236 ? -3.365 23.594 3.49 1 55.94 236 TYR B O 1
ATOM 3781 N N . LEU B 1 237 ? -3.76 24.062 5.797 1 54.44 237 LEU B N 1
ATOM 3782 C CA . LEU B 1 237 ? -4.875 23.125 5.852 1 54.44 237 LEU B CA 1
ATOM 3783 C C . LEU B 1 237 ? -6.168 23.781 5.379 1 54.44 237 LEU B C 1
ATOM 3785 O O . LEU B 1 237 ? -6.555 24.828 5.895 1 54.44 237 LEU B O 1
ATOM 3789 N N . GLU B 1 238 ? -6.559 23.594 4.059 1 47.91 238 GLU B N 1
ATOM 3790 C CA . GLU B 1 238 ? -7.836 24.156 3.654 1 47.91 238 GLU B CA 1
ATOM 3791 C C . GLU B 1 238 ? -9.008 23.359 4.215 1 47.91 238 GLU B C 1
ATOM 3793 O O . GLU B 1 238 ? -9.312 22.266 3.719 1 47.91 238 GLU B O 1
ATOM 3798 N N . PHE B 1 239 ? -9.18 23.562 5.547 1 44.41 239 PHE B N 1
ATOM 3799 C CA . PHE B 1 239 ? -10.406 22.891 5.973 1 44.41 239 PHE B CA 1
ATOM 3800 C C . PHE B 1 239 ? -11.633 23.688 5.539 1 44.41 239 PHE B C 1
ATOM 3802 O O . PHE B 1 239 ? -11.578 24.922 5.434 1 44.41 239 PHE B O 1
#